Protein 4FGM (pdb70)

CATH classification: 2.60.40.3650 (+2 more: 1.10.390.10, 2.30.42.10)

Solvent-accessible surface area: 24143 Å² total

Structure (mmCIF, N/CA/C/O backbone):
data_4FGM
#
_entry.id   4FGM
#
_cell.length_a   119.657
_cell.length_b   119.657
_cell.length_c   220.134
_cell.angle_alpha   90.000
_cell.angle_beta   90.000
_cell.angle_gamma   120.000
#
_symmetry.space_group_name_H-M   'P 62 2 2'
#
loop_
_entity.id
_entity.type
_entity.pdbx_description
1 polymer 'Aminopeptidase N family protein'
2 non-polymer 'MALEIC ACID'
3 non-polymer 'ZINC ION'
4 water water
#
loop_
_atom_site.group_PDB
_atom_site.id
_atom_site.type_symbol
_atom_site.label_atom_id
_atom_site.label_alt_id
_atom_site.label_comp_id
_atom_site.label_asym_id
_atom_site.label_entity_id
_atom_site.label_seq_id
_atom_site.pdbx_PDB_ins_code
_atom_site.Cartn_x
_atom_site.Cartn_y
_atom_site.Cartn_z
_atom_site.occupancy
_atom_site.B_iso_or_equiv
_atom_site.auth_seq_id
_atom_site.auth_comp_id
_atom_site.auth_asym_id
_atom_site.auth_atom_id
_atom_site.pdbx_PDB_model_num
ATOM 9 N N . ILE A 1 2 ? 55.915 47.595 83.009 1.00 49.54 2 ILE A N 1
ATOM 10 C CA . ILE A 1 2 ? 57.028 46.740 83.418 1.00 46.44 2 ILE A CA 1
ATOM 11 C C . ILE A 1 2 ? 56.886 45.392 82.723 1.00 42.72 2 ILE A C 1
ATOM 12 O O . ILE A 1 2 ? 55.781 44.836 82.654 1.00 36.94 2 ILE A O 1
ATOM 17 N N . ALA A 1 3 ? 57.993 44.861 82.212 1.00 42.91 3 ALA A N 1
ATOM 18 C CA . ALA A 1 3 ? 57.947 43.586 81.494 1.00 38.68 3 ALA A CA 1
ATOM 19 C C . ALA A 1 3 ? 58.682 42.457 82.206 1.00 41.76 3 ALA A C 1
ATOM 20 O O . ALA A 1 3 ? 59.821 42.617 82.653 1.00 43.01 3 ALA A O 1
ATOM 22 N N . TYR A 1 4 ? 58.020 41.310 82.301 1.00 44.35 4 TYR A N 1
ATOM 23 C CA . TYR A 1 4 ? 58.595 40.143 82.957 1.00 39.46 4 TYR A CA 1
ATOM 24 C C . TYR A 1 4 ? 58.684 38.967 81.993 1.00 39.23 4 TYR A C 1
ATOM 25 O O . TYR A 1 4 ? 57.704 38.619 81.347 1.00 39.46 4 TYR A O 1
ATOM 34 N N . ASP A 1 5 ? 59.862 38.366 81.888 1.00 39.57 5 ASP A N 1
ATOM 35 C CA . ASP A 1 5 ? 60.040 37.194 81.036 1.00 46.58 5 ASP A CA 1
ATOM 36 C C . ASP A 1 5 ? 60.368 36.009 81.924 1.00 46.57 5 ASP A C 1
ATOM 37 O O . ASP A 1 5 ? 61.347 36.044 82.674 1.00 47.16 5 ASP A O 1
ATOM 42 N N . ILE A 1 6 ? 59.544 34.969 81.851 1.00 41.94 6 ILE A N 1
ATOM 43 C CA . ILE A 1 6 ? 59.768 33.779 82.663 1.00 39.81 6 ILE A CA 1
ATOM 44 C C . ILE A 1 6 ? 59.921 32.522 81.827 1.00 38.12 6 ILE A C 1
ATOM 45 O O . ILE A 1 6 ? 59.152 32.274 80.884 1.00 38.13 6 ILE A O 1
ATOM 50 N N . THR A 1 7 ? 60.919 31.725 82.183 1.00 36.74 7 THR A N 1
ATOM 51 C CA . THR A 1 7 ? 61.160 30.478 81.482 1.00 40.44 7 THR A CA 1
ATOM 52 C C . THR A 1 7 ? 61.504 29.380 82.477 1.00 40.33 7 THR A C 1
ATOM 53 O O . THR A 1 7 ? 62.360 29.567 83.339 1.00 38.84 7 THR A O 1
ATOM 57 N N . PRO A 1 8 ? 60.808 28.236 82.401 1.00 43.04 8 PRO A N 1
ATOM 58 C CA . PRO A 1 8 ? 61.097 27.123 83.314 1.00 41.80 8 PRO A CA 1
ATOM 59 C C . PRO A 1 8 ? 62.336 26.508 82.666 1.00 44.52 8 PRO A C 1
ATOM 60 O O . PRO A 1 8 ? 62.247 25.490 81.985 1.00 44.83 8 PRO A O 1
ATOM 64 N N . ILE A 1 9 ? 63.485 27.139 82.877 1.00 40.49 9 ILE A N 1
ATOM 65 C CA . ILE A 1 9 ? 64.727 26.720 82.242 1.00 41.84 9 ILE A CA 1
ATOM 66 C C . ILE A 1 9 ? 65.397 25.421 82.670 1.00 44.94 9 ILE A C 1
ATOM 67 O O . ILE A 1 9 ? 66.009 24.743 81.846 1.00 45.77 9 ILE A O 1
ATOM 72 N N . ASP A 1 10 ? 65.298 25.070 83.946 1.00 43.09 10 ASP A N 1
ATOM 73 C CA . ASP A 1 10 ? 65.951 23.866 84.436 1.00 39.46 10 ASP A CA 1
ATOM 74 C C . ASP A 1 10 ? 64.999 22.999 85.250 1.00 40.32 10 ASP A C 1
ATOM 75 O O . ASP A 1 10 ? 64.816 23.211 86.452 1.00 43.87 10 ASP A O 1
ATOM 80 N N . LEU A 1 11 ? 64.409 22.011 84.591 1.00 37.98 11 LEU A N 1
ATOM 81 C CA . LEU A 1 11 ? 63.465 21.109 85.235 1.00 39.18 11 LEU A CA 1
ATOM 82 C C . LEU A 1 11 ? 64.053 20.247 86.352 1.00 44.26 11 LEU A C 1
ATOM 83 O O . LEU A 1 11 ? 63.453 20.120 87.421 1.00 42.74 11 LEU A O 1
ATOM 88 N N . HIS A 1 12 ? 65.222 19.660 86.118 1.00 40.47 12 HIS A N 1
ATOM 89 C CA . HIS A 1 12 ? 65.842 18.819 87.137 1.00 43.67 12 HIS A CA 1
ATOM 90 C C . HIS A 1 12 ? 66.417 19.640 88.289 1.00 45.52 12 HIS A C 1
ATOM 91 O O . HIS A 1 12 ? 66.497 19.155 89.425 1.00 39.91 12 HIS A O 1
ATOM 98 N N . GLY A 1 13 ? 66.817 20.878 87.991 1.00 37.62 13 GLY A N 1
ATOM 99 C CA . GLY A 1 13 ? 67.355 21.750 89.017 1.00 32.57 13 GLY A CA 1
ATOM 100 C C . GLY A 1 13 ? 66.277 22.587 89.709 1.00 37.14 13 GLY A C 1
ATOM 101 O O . GLY A 1 13 ? 66.560 23.304 90.673 1.00 37.00 13 GLY A O 1
ATOM 102 N N . HIS A 1 14 ? 65.038 22.501 89.225 1.00 35.29 14 HIS A N 1
ATOM 103 C CA . HIS A 1 14 ? 63.927 23.255 89.807 1.00 37.21 14 HIS A CA 1
ATOM 104 C C . HIS A 1 14 ? 64.217 24.760 89.759 1.00 38.75 14 HIS A C 1
ATOM 105 O O . HIS A 1 14 ? 64.061 25.469 90.750 1.00 37.81 14 HIS A O 1
ATOM 112 N N . LEU A 1 15 ? 64.629 25.248 88.597 1.00 40.68 15 LEU A N 1
ATOM 113 C CA . LEU A 1 15 ? 64.956 26.654 88.454 1.00 40.61 15 LEU A CA 1
ATOM 114 C C . LEU A 1 15 ? 64.235 27.358 87.321 1.00 41.28 15 LEU A C 1
ATOM 115 O O . LEU A 1 15 ? 64.198 26.870 86.193 1.00 41.58 15 LEU A O 1
ATOM 120 N N . PHE A 1 16 ? 63.651 28.510 87.629 1.00 41.59 16 PHE A N 1
ATOM 121 C CA . PHE A 1 16 ? 62.990 29.312 86.614 1.00 38.49 16 PHE A CA 1
ATOM 122 C C . PHE A 1 16 ? 63.987 30.430 86.299 1.00 34.84 16 PHE A C 1
ATOM 123 O O . PHE A 1 16 ? 64.699 30.890 87.197 1.00 38.15 16 PHE A O 1
ATOM 131 N N . ASN A 1 17 ? 64.070 30.848 85.039 1.00 33.76 17 ASN A N 1
ATOM 132 C CA . ASN A 1 17 ? 64.930 31.976 84.693 1.00 32.81 17 ASN A CA 1
ATOM 133 C C . ASN A 1 17 ? 63.953 33.127 84.626 1.00 41.05 17 ASN A C 1
ATOM 134 O O . ASN A 1 17 ? 62.862 32.982 84.072 1.00 46.31 17 ASN A O 1
ATOM 139 N N . VAL A 1 18 ? 64.327 34.262 85.197 1.00 37.40 18 VAL A N 1
ATOM 140 C CA . VAL A 1 18 ? 63.447 35.419 85.179 1.00 37.53 18 VAL A CA 1
ATOM 141 C C . VAL A 1 18 ? 64.186 36.676 84.743 1.00 44.51 18 VAL A C 1
ATOM 142 O O . VAL A 1 18 ? 65.322 36.928 85.164 1.00 45.04 18 VAL A O 1
ATOM 146 N N . SER A 1 19 ? 63.530 37.444 83.880 1.00 45.69 19 SER A N 1
ATOM 147 C CA . SER A 1 19 ? 64.061 38.702 83.380 1.00 45.26 19 SER A CA 1
ATOM 148 C C . SER A 1 19 ? 63.022 39.770 83.642 1.00 46.46 19 SER A C 1
ATOM 149 O O . SER A 1 19 ? 61.812 39.539 83.537 1.00 44.63 19 SER A O 1
ATOM 152 N N . LEU A 1 20 ? 63.510 40.948 83.980 1.00 46.42 20 LEU A N 1
ATOM 153 C CA . LEU A 1 20 ? 62.659 42.075 84.287 1.00 45.94 20 LEU A CA 1
ATOM 154 C C . LEU A 1 20 ? 63.211 43.261 83.505 1.00 47.73 20 LEU A C 1
ATOM 155 O O . LEU A 1 20 ? 64.395 43.590 83.620 1.00 47.67 20 LEU A O 1
ATOM 160 N N . THR A 1 21 ? 62.365 43.888 82.697 1.00 42.46 21 THR A N 1
ATOM 161 C CA . THR A 1 21 ? 62.809 45.023 81.907 1.00 44.01 21 THR A CA 1
ATOM 162 C C . THR A 1 21 ? 62.109 46.328 82.280 1.00 48.33 21 THR A C 1
ATOM 163 O O . THR A 1 21 ? 60.897 46.485 82.109 1.00 51.90 21 THR A O 1
ATOM 167 N N . ILE A 1 22 ? 62.896 47.264 82.795 1.00 51.23 22 ILE A N 1
ATOM 168 C CA . ILE A 1 22 ? 62.379 48.558 83.209 1.00 48.68 22 ILE A CA 1
ATOM 169 C C . ILE A 1 22 ? 62.796 49.601 82.187 1.00 47.08 22 ILE A C 1
ATOM 170 O O . ILE A 1 22 ? 63.986 49.894 82.053 1.00 49.28 22 ILE A O 1
ATOM 175 N N . GLU A 1 23 ? 61.815 50.145 81.467 1.00 48.97 23 GLU A N 1
ATOM 176 C CA . GLU A 1 23 ? 62.055 51.148 80.426 1.00 52.47 23 GLU A CA 1
ATOM 177 C C . GLU A 1 23 ? 62.788 52.362 80.981 1.00 56.10 23 GLU A C 1
ATOM 178 O O . GLU A 1 23 ? 63.749 52.848 80.383 1.00 57.91 23 GLU A O 1
ATOM 184 N N . GLN A 1 24 ? 62.326 52.845 82.129 1.00 55.20 24 GLN A N 1
ATOM 185 C CA . GLN A 1 24 ? 62.945 53.988 82.781 1.00 59.88 24 GLN A CA 1
ATOM 186 C C . GLN A 1 24 ? 63.031 53.788 84.293 1.00 58.28 24 GLN A C 1
ATOM 187 O O . GLN A 1 24 ? 62.011 53.676 84.980 1.00 56.44 24 GLN A O 1
ATOM 193 N N . THR A 1 25 ? 64.257 53.746 84.802 1.00 52.45 25 THR A N 1
ATOM 194 C CA . THR A 1 25 ? 64.488 53.571 86.226 1.00 52.16 25 THR A CA 1
ATOM 195 C C . THR A 1 25 ? 64.680 54.944 86.856 1.00 58.01 25 THR A C 1
ATOM 196 O O . THR A 1 25 ? 64.986 55.907 86.156 1.00 51.93 25 THR A O 1
ATOM 200 N N . ASN A 1 26 ? 64.475 55.043 88.166 1.00 60.75 26 ASN A N 1
ATOM 201 C CA . ASN A 1 26 ? 64.665 56.313 88.860 1.00 64.80 26 ASN A CA 1
ATOM 202 C C . ASN A 1 26 ? 66.082 56.314 89.416 1.00 69.19 26 ASN A C 1
ATOM 203 O O . ASN A 1 26 ? 66.801 55.331 89.271 1.00 76.72 26 ASN A O 1
ATOM 208 N N . ASP A 1 27 ? 66.494 57.411 90.036 1.00 69.87 27 ASP A N 1
ATOM 209 C CA . ASP A 1 27 ? 67.843 57.489 90.587 1.00 78.04 27 ASP A CA 1
ATOM 210 C C . ASP A 1 27 ? 67.988 56.443 91.676 1.00 80.06 27 ASP A C 1
ATOM 211 O O . ASP A 1 27 ? 67.225 56.447 92.643 1.00 85.85 27 ASP A O 1
ATOM 216 N N . GLU A 1 28 ? 68.965 55.553 91.525 1.00 77.96 28 GLU A N 1
ATOM 217 C CA . GLU A 1 28 ? 69.185 54.497 92.510 1.00 77.42 28 GLU A CA 1
ATOM 218 C C . GLU A 1 28 ? 67.865 53.735 92.689 1.00 65.05 28 GLU A C 1
ATOM 219 O O . GLU A 1 28 ? 67.327 53.642 93.793 1.00 63.87 28 GLU A O 1
ATOM 225 N N . GLN A 1 29 ? 67.351 53.207 91.580 1.00 53.73 29 GLN A N 1
ATOM 226 C CA . GLN A 1 29 ? 66.094 52.459 91.553 1.00 45.76 29 GLN A CA 1
ATOM 227 C C . GLN A 1 29 ? 66.157 51.216 92.435 1.00 44.20 29 GLN A C 1
ATOM 228 O O . GLN A 1 29 ? 67.160 50.492 92.438 1.00 44.14 29 GLN A O 1
ATOM 234 N N . GLU A 1 30 ? 65.082 50.968 93.174 1.00 40.00 30 GLU A N 1
ATOM 235 C CA . GLU A 1 30 ? 65.018 49.804 94.048 1.00 45.99 30 GLU A CA 1
ATOM 236 C C . GLU A 1 30 ? 64.034 48.757 93.542 1.00 47.44 30 GLU A C 1
ATOM 237 O O . GLU A 1 30 ? 63.019 49.080 92.931 1.00 42.27 30 GLU A O 1
ATOM 243 N N . LEU A 1 31 ? 64.360 47.499 93.814 1.00 50.78 31 LEU A N 1
ATOM 244 C CA . LEU A 1 31 ? 63.535 46.361 93.430 1.00 45.36 31 LEU A CA 1
ATOM 245 C C . LEU A 1 31 ? 63.275 45.580 94.721 1.00 49.12 31 LEU A C 1
ATOM 246 O O . LEU A 1 31 ? 64.186 45.403 95.539 1.00 42.64 31 LEU A O 1
ATOM 251 N N . TRP A 1 32 ? 62.039 45.133 94.921 1.00 48.62 32 TRP A N 1
ATOM 252 C CA . TRP A 1 32 ? 61.723 44.372 96.122 1.00 38.55 32 TRP A CA 1
ATOM 253 C C . TRP A 1 32 ? 60.766 43.212 95.862 1.00 43.90 32 TRP A C 1
ATOM 254 O O . TRP A 1 32 ? 60.034 43.195 94.863 1.00 43.56 32 TRP A O 1
ATOM 265 N N . LEU A 1 33 ? 60.784 42.238 96.769 1.00 40.14 33 LEU A N 1
ATOM 266 C CA . LEU A 1 33 ? 59.919 41.076 96.645 1.00 39.66 33 LEU A CA 1
ATOM 267 C C . LEU A 1 33 ? 59.055 40.932 97.892 1.00 38.31 33 LEU A C 1
ATOM 268 O O . LEU A 1 33 ? 59.529 41.096 99.020 1.00 36.19 33 LEU A O 1
ATOM 273 N N . PRO A 1 34 ? 57.769 40.630 97.705 1.00 38.67 34 PRO A N 1
ATOM 274 C CA . PRO A 1 34 ? 56.865 40.470 98.845 1.00 40.38 34 PRO A CA 1
ATOM 275 C C . PRO A 1 34 ? 57.436 39.480 99.857 1.00 40.86 34 PRO A C 1
ATOM 276 O O . PRO A 1 34 ? 58.065 38.496 99.472 1.00 40.63 34 PRO A O 1
ATOM 280 N N . ASN A 1 35 ? 57.225 39.740 101.146 1.00 40.45 35 ASN A N 1
ATOM 281 C CA . ASN A 1 35 ? 57.716 38.831 102.167 1.00 40.46 35 ASN A CA 1
ATOM 282 C C . ASN A 1 35 ? 56.632 37.844 102.589 1.00 45.87 35 ASN A C 1
ATOM 283 O O . ASN A 1 35 ? 56.882 36.940 103.385 1.00 49.74 35 ASN A O 1
ATOM 288 N N . TRP A 1 36 ? 55.430 38.030 102.044 1.00 41.12 36 TRP A N 1
ATOM 289 C CA . TRP A 1 36 ? 54.309 37.134 102.295 1.00 38.70 36 TRP A CA 1
ATOM 290 C C . TRP A 1 36 ? 53.301 37.277 101.165 1.00 39.40 36 TRP A C 1
ATOM 291 O O . TRP A 1 36 ? 53.281 38.291 100.477 1.00 42.46 36 TRP A O 1
ATOM 302 N N . ILE A 1 37 ? 52.469 36.260 100.961 1.00 43.74 37 ILE A N 1
ATOM 303 C CA . ILE A 1 37 ? 51.482 36.303 99.890 1.00 40.29 37 ILE A CA 1
ATOM 304 C C . ILE A 1 37 ? 50.065 36.454 100.422 1.00 44.39 37 ILE A C 1
ATOM 305 O O . ILE A 1 37 ? 49.670 35.762 101.361 1.00 43.64 37 ILE A O 1
ATOM 310 N N . PRO A 1 38 ? 49.282 37.372 99.825 1.00 42.16 38 PRO A N 1
ATOM 311 C CA . PRO A 1 38 ? 47.897 37.606 100.252 1.00 38.39 38 PRO A CA 1
ATOM 312 C C . PRO A 1 38 ? 47.130 36.303 100.427 1.00 41.07 38 PRO A C 1
ATOM 313 O O . PRO A 1 38 ? 47.239 35.399 99.609 1.00 47.49 38 PRO A O 1
ATOM 317 N N . GLY A 1 39 ? 46.366 36.210 101.510 1.00 46.53 39 GLY A N 1
ATOM 318 C CA . GLY A 1 39 ? 45.582 35.017 101.759 1.00 39.56 39 GLY A CA 1
ATOM 319 C C . GLY A 1 39 ? 46.254 34.010 102.670 1.00 40.16 39 GLY A C 1
ATOM 320 O O . GLY A 1 39 ? 45.603 33.108 103.152 1.00 37.69 39 GLY A O 1
ATOM 321 N N . SER A 1 40 ? 47.552 34.161 102.904 1.00 44.33 40 SER A N 1
ATOM 322 C CA . SER A 1 40 ? 48.293 33.250 103.769 1.00 42.38 40 SER A CA 1
ATOM 323 C C . SER A 1 40 ? 49.110 34.147 104.689 1.00 47.66 40 SER A C 1
ATOM 324 O O . SER A 1 40 ? 50.206 34.603 104.341 1.00 46.41 40 SER A O 1
ATOM 327 N N . TYR A 1 41 ? 48.569 34.380 105.877 1.00 44.61 41 TYR A N 1
ATOM 328 C CA . TYR A 1 41 ? 49.184 35.285 106.832 1.00 43.88 41 TYR A CA 1
ATOM 329 C C . TYR A 1 41 ? 50.354 34.763 107.635 1.00 47.99 41 TYR A C 1
ATOM 330 O O . TYR A 1 41 ? 50.261 34.570 108.846 1.00 49.08 41 TYR A O 1
ATOM 339 N N . LEU A 1 42 ? 51.465 34.557 106.933 1.00 50.31 42 LEU A N 1
ATOM 340 C CA . LEU A 1 42 ? 52.710 34.088 107.527 1.00 46.44 42 LEU A CA 1
ATOM 341 C C . LEU A 1 42 ? 53.888 34.645 106.720 1.00 42.80 42 LEU A C 1
ATOM 342 O O . LEU A 1 42 ? 53.956 34.480 105.495 1.00 43.28 42 LEU A O 1
ATOM 347 N N . ILE A 1 43 ? 54.806 35.319 107.404 1.00 32.21 43 ILE A N 1
ATOM 348 C CA . ILE A 1 43 ? 55.972 35.874 106.741 1.00 34.18 43 ILE A CA 1
ATOM 349 C C . ILE A 1 43 ? 56.756 34.676 106.219 1.00 40.95 43 ILE A C 1
ATOM 350 O O . ILE A 1 43 ? 57.144 33.803 107.001 1.00 46.79 43 ILE A O 1
ATOM 355 N N . ARG A 1 44 ? 56.992 34.633 104.907 1.00 39.33 44 ARG A N 1
ATOM 356 C CA . ARG A 1 44 ? 57.702 33.511 104.305 1.00 38.24 44 ARG A CA 1
ATOM 357 C C . ARG A 1 44 ? 59.050 33.784 103.627 1.00 40.91 44 ARG A C 1
ATOM 358 O O . ARG A 1 44 ? 59.704 32.849 103.158 1.00 42.54 44 ARG A O 1
ATOM 366 N N . ASP A 1 45 ? 59.455 35.050 103.567 1.00 42.33 45 ASP A N 1
ATOM 367 C CA . ASP A 1 45 ? 60.725 35.441 102.956 1.00 39.37 45 ASP A CA 1
ATOM 368 C C . ASP A 1 45 ? 61.053 34.760 101.612 1.00 40.67 45 ASP A C 1
ATOM 369 O O . ASP A 1 45 ? 62.125 34.160 101.448 1.00 37.21 45 ASP A O 1
ATOM 374 N N . PHE A 1 46 ? 60.142 34.875 100.647 1.00 37.53 46 PHE A N 1
ATOM 375 C CA . PHE A 1 46 ? 60.335 34.274 99.330 1.00 39.93 46 PHE A CA 1
ATOM 376 C C . PHE A 1 46 ? 61.682 34.639 98.694 1.00 42.60 46 PHE A C 1
ATOM 377 O O . PHE A 1 46 ? 62.274 33.841 97.966 1.00 36.68 46 PHE A O 1
ATOM 385 N N . SER A 1 47 ? 62.171 35.838 98.979 1.00 38.36 47 SER A N 1
ATOM 386 C CA . SER A 1 47 ? 63.435 36.308 98.421 1.00 39.85 47 SER A CA 1
ATOM 387 C C . SER A 1 47 ? 64.631 35.361 98.537 1.00 36.70 47 SER A C 1
ATOM 388 O O . SER A 1 47 ? 65.594 35.487 97.783 1.00 34.58 47 SER A O 1
ATOM 391 N N . LYS A 1 48 ? 64.584 34.428 99.484 1.00 32.99 48 LYS A N 1
ATOM 392 C CA . LYS A 1 48 ? 65.690 33.486 99.675 1.00 42.56 48 LYS A CA 1
ATOM 393 C C . LYS A 1 48 ? 65.896 32.530 98.499 1.00 41.30 48 LYS A C 1
ATOM 394 O O . LYS A 1 48 ? 66.952 31.909 98.388 1.00 41.65 48 LYS A O 1
ATOM 400 N N . HIS A 1 49 ? 64.888 32.401 97.636 1.00 36.50 49 HIS A N 1
ATOM 401 C CA . HIS A 1 49 ? 64.982 31.506 96.481 1.00 40.97 49 HIS A CA 1
ATOM 402 C C . HIS A 1 49 ? 65.531 32.192 95.224 1.00 40.23 49 HIS A C 1
ATOM 403 O O . HIS A 1 49 ? 65.765 31.543 94.201 1.00 45.55 49 HIS A O 1
ATOM 410 N N . ILE A 1 50 ? 65.718 33.506 95.302 1.00 40.62 50 ILE A N 1
ATOM 411 C CA . ILE A 1 50 ? 66.255 34.278 94.193 1.00 38.49 50 ILE A CA 1
ATOM 412 C C . ILE A 1 50 ? 67.749 34.011 94.138 1.00 40.76 50 ILE A C 1
ATOM 413 O O . ILE A 1 50 ? 68.448 34.134 95.142 1.00 39.46 50 ILE A O 1
ATOM 418 N N . ILE A 1 51 ? 68.236 33.648 92.958 1.00 39.35 51 ILE A N 1
ATOM 419 C CA . ILE A 1 51 ? 69.639 33.283 92.793 1.00 38.34 51 ILE A CA 1
ATOM 420 C C . ILE A 1 51 ? 70.337 33.939 91.601 1.00 42.20 51 ILE A C 1
ATOM 421 O O . ILE A 1 51 ? 69.752 34.089 90.520 1.00 41.10 51 ILE A O 1
ATOM 426 N N . GLY A 1 52 ? 71.602 34.301 91.818 1.00 43.69 52 GLY A N 1
ATOM 427 C CA . GLY A 1 52 ? 72.431 34.909 90.792 1.00 40.74 52 GLY A CA 1
ATOM 428 C C . GLY A 1 52 ? 71.840 36.105 90.077 1.00 46.89 52 GLY A C 1
ATOM 429 O O . GLY A 1 52 ? 71.848 36.162 88.848 1.00 46.22 52 GLY A O 1
ATOM 430 N N . LEU A 1 53 ? 71.332 37.067 90.834 1.00 43.75 53 LEU A N 1
ATOM 431 C CA . LEU A 1 53 ? 70.743 38.251 90.221 1.00 46.65 53 LEU A CA 1
ATOM 432 C C . LEU A 1 53 ? 71.828 39.213 89.739 1.00 45.33 53 LEU A C 1
ATOM 433 O O . LEU A 1 53 ? 72.821 39.434 90.428 1.00 38.51 53 LEU A O 1
ATOM 438 N N . HIS A 1 54 ? 71.655 39.744 88.534 1.00 48.06 54 HIS A N 1
ATOM 439 C CA . HIS A 1 54 ? 72.587 40.723 87.988 1.00 47.14 54 HIS A CA 1
ATOM 440 C C . HIS A 1 54 ? 71.804 41.647 87.060 1.00 43.99 54 HIS A C 1
ATOM 441 O O . HIS A 1 54 ? 70.655 41.361 86.718 1.00 43.24 54 HIS A O 1
ATOM 448 N N . ALA A 1 55 ? 72.400 42.764 86.667 1.00 41.57 55 ALA A N 1
ATOM 449 C CA . ALA A 1 55 ? 71.686 43.711 85.819 1.00 42.04 55 ALA A CA 1
ATOM 450 C C . ALA A 1 55 ? 72.512 44.173 84.645 1.00 46.19 55 ALA A C 1
ATOM 451 O O . ALA A 1 55 ? 73.735 44.041 84.640 1.00 47.71 55 ALA A O 1
ATOM 453 N N . GLU A 1 56 ? 71.836 44.728 83.648 1.00 45.27 56 GLU A N 1
ATOM 454 C CA . GLU A 1 56 ? 72.529 45.213 82.466 1.00 51.42 56 GLU A CA 1
ATOM 455 C C . GLU A 1 56 ? 71.762 46.364 81.846 1.00 48.39 56 GLU A C 1
ATOM 456 O O . GLU A 1 56 ? 70.534 46.431 81.939 1.00 49.92 56 GLU A O 1
ATOM 462 N N . SER A 1 57 ? 72.496 47.276 81.224 1.00 45.28 57 SER A N 1
ATOM 463 C CA . SER A 1 57 ? 71.884 48.420 80.577 1.00 47.34 57 SER A CA 1
ATOM 464 C C . SER A 1 57 ? 72.784 48.907 79.461 1.00 48.33 57 SER A C 1
ATOM 465 O O . SER A 1 57 ? 73.998 49.016 79.628 1.00 50.32 57 SER A O 1
ATOM 468 N N . ASN A 1 58 ? 72.174 49.175 78.313 1.00 44.57 58 ASN A N 1
ATOM 469 C CA . ASN A 1 58 ? 72.894 49.665 77.152 1.00 48.47 58 ASN A CA 1
ATOM 470 C C . ASN A 1 58 ? 74.094 48.788 76.815 1.00 52.03 58 ASN A C 1
ATOM 471 O O . ASN A 1 58 ? 75.186 49.291 76.555 1.00 52.21 58 ASN A O 1
ATOM 476 N N . GLY A 1 59 ? 73.878 47.473 76.838 1.00 46.51 59 GLY A N 1
ATOM 477 C CA . GLY A 1 59 ? 74.926 46.529 76.499 1.00 44.24 59 GLY A CA 1
ATOM 478 C C . GLY A 1 59 ? 76.054 46.362 77.489 1.00 51.65 59 GLY A C 1
ATOM 479 O O . GLY A 1 59 ? 77.020 45.657 77.206 1.00 59.65 59 GLY A O 1
ATOM 480 N N . LEU A 1 60 ? 75.940 46.992 78.652 1.00 46.95 60 LEU A N 1
ATOM 481 C CA . LEU A 1 60 ? 76.987 46.893 79.669 1.00 51.72 60 LEU A CA 1
ATOM 482 C C . LEU A 1 60 ? 76.407 46.385 80.975 1.00 51.87 60 LEU A C 1
ATOM 483 O O . LEU A 1 60 ? 75.261 46.692 81.311 1.00 49.15 60 LEU A O 1
ATOM 488 N N . SER A 1 61 ? 77.187 45.604 81.712 1.00 49.28 61 SER A N 1
ATOM 489 C CA . SER A 1 61 ? 76.695 45.100 82.986 1.00 54.20 61 SER A CA 1
ATOM 490 C C . SER A 1 61 ? 76.442 46.321 83.853 1.00 50.09 61 SER A C 1
ATOM 491 O O . SER A 1 61 ? 77.185 47.301 83.791 1.00 48.84 61 SER A O 1
ATOM 494 N N . LEU A 1 62 ? 75.372 46.277 84.634 1.00 47.20 62 LEU A N 1
ATOM 495 C CA . LEU A 1 62 ? 75.033 47.390 85.511 1.00 46.66 62 LEU A CA 1
ATOM 496 C C . LEU A 1 62 ? 75.153 46.926 86.953 1.00 50.04 62 LEU A C 1
ATOM 497 O O . LEU A 1 62 ? 74.673 45.854 87.313 1.00 49.43 62 LEU A O 1
ATOM 502 N N . PRO A 1 63 ? 75.812 47.723 87.797 1.00 48.94 63 PRO A N 1
ATOM 503 C CA . PRO A 1 63 ? 75.971 47.348 89.204 1.00 50.38 63 PRO A CA 1
ATOM 504 C C . PRO A 1 63 ? 74.638 47.321 89.947 1.00 47.60 63 PRO A C 1
ATOM 505 O O . PRO A 1 63 ? 73.771 48.173 89.736 1.00 48.69 63 PRO A O 1
ATOM 509 N N . VAL A 1 64 ? 74.484 46.328 90.814 1.00 44.36 64 VAL A N 1
ATOM 510 C CA . VAL A 1 64 ? 73.279 46.184 91.621 1.00 43.42 64 VAL A CA 1
ATOM 511 C C . VAL A 1 64 ? 73.699 45.548 92.936 1.00 49.44 64 VAL A C 1
ATOM 512 O O . VAL A 1 64 ? 74.462 44.587 92.934 1.00 52.08 64 VAL A O 1
ATOM 516 N N . LYS A 1 65 ? 73.235 46.092 94.057 1.00 53.63 65 LYS A N 1
ATOM 517 C CA . LYS A 1 65 ? 73.585 45.524 95.356 1.00 55.34 65 LYS A CA 1
ATOM 518 C C . LYS A 1 65 ? 72.316 45.194 96.123 1.00 54.44 65 LYS A C 1
ATOM 519 O O . LYS A 1 65 ? 71.297 45.877 95.978 1.00 49.21 65 LYS A O 1
ATOM 525 N N . GLN A 1 66 ? 72.373 44.134 96.924 1.00 52.60 66 GLN A N 1
ATOM 526 C CA . GLN A 1 66 ? 71.223 43.744 97.724 1.00 48.22 66 GLN A CA 1
ATOM 527 C C . GLN A 1 66 ? 71.355 44.516 99.034 1.00 45.16 66 GLN A C 1
ATOM 528 O O . GLN A 1 66 ? 72.367 44.399 99.725 1.00 44.46 66 GLN A O 1
ATOM 534 N N . ILE A 1 67 ? 70.351 45.315 99.376 1.00 46.36 67 ILE A N 1
ATOM 535 C CA . ILE A 1 67 ? 70.445 46.103 100.597 1.00 47.85 67 ILE A CA 1
ATOM 536 C C . ILE A 1 67 ? 69.684 45.556 101.795 1.00 51.10 67 ILE A C 1
ATOM 537 O O . ILE A 1 67 ? 69.868 46.032 102.913 1.00 55.49 67 ILE A O 1
ATOM 542 N N . SER A 1 68 ? 68.831 44.563 101.565 1.00 47.50 68 SER A N 1
ATOM 543 C CA . SER A 1 68 ? 68.100 43.916 102.657 1.00 47.79 68 SER A CA 1
ATOM 544 C C . SER A 1 68 ? 67.743 42.495 102.217 1.00 43.67 68 SER A C 1
ATOM 545 O O . SER A 1 68 ? 68.135 42.063 101.134 1.00 41.22 68 SER A O 1
ATOM 548 N N . LYS A 1 69 ? 66.992 41.772 103.039 1.00 42.10 69 LYS A N 1
ATOM 549 C CA . LYS A 1 69 ? 66.634 40.403 102.692 1.00 40.80 69 LYS A CA 1
ATOM 550 C C . LYS A 1 69 ? 65.806 40.278 101.425 1.00 39.88 69 LYS A C 1
ATOM 551 O O . LYS A 1 69 ? 65.857 39.247 100.757 1.00 38.25 69 LYS A O 1
ATOM 557 N N . ASN A 1 70 ? 65.057 41.322 101.085 1.00 40.23 70 ASN A N 1
ATOM 558 C CA . ASN A 1 70 ? 64.199 41.272 99.907 1.00 40.57 70 ASN A CA 1
ATOM 559 C C . ASN A 1 70 ? 64.261 42.534 99.040 1.00 44.08 70 ASN A C 1
ATOM 560 O O . ASN A 1 70 ? 63.335 42.806 98.277 1.00 45.64 70 ASN A O 1
ATOM 565 N N . ARG A 1 71 ? 65.336 43.305 99.144 1.00 41.81 71 ARG A N 1
ATOM 566 C CA . ARG A 1 71 ? 65.420 44.537 98.374 1.00 40.88 71 ARG A CA 1
ATOM 567 C C . ARG A 1 71 ? 66.776 44.769 97.722 1.00 45.34 71 ARG A C 1
ATOM 568 O O . ARG A 1 71 ? 67.825 44.588 98.350 1.00 45.70 71 ARG A O 1
ATOM 576 N N . TRP A 1 72 ? 66.738 45.162 96.450 1.00 43.26 72 TRP A N 1
ATOM 577 C CA . TRP A 1 72 ? 67.949 45.443 95.690 1.00 44.18 72 TRP A CA 1
ATOM 578 C C . TRP A 1 72 ? 67.952 46.894 95.217 1.00 46.50 72 TRP A C 1
ATOM 579 O O . TRP A 1 72 ? 66.889 47.501 95.043 1.00 45.08 72 TRP A O 1
ATOM 590 N N . GLN A 1 73 ? 69.149 47.442 95.011 1.00 45.25 73 GLN A N 1
ATOM 591 C CA . GLN A 1 73 ? 69.291 48.817 94.535 1.00 45.19 73 GLN A CA 1
ATOM 592 C C . GLN A 1 73 ? 70.184 48.835 93.294 1.00 50.17 73 GLN A C 1
ATOM 593 O O . GLN A 1 73 ? 71.315 48.335 93.322 1.00 43.61 73 GLN A O 1
ATOM 599 N N . LEU A 1 74 ? 69.660 49.405 92.210 1.00 46.99 74 LEU A N 1
ATOM 600 C CA . LEU A 1 74 ? 70.368 49.484 90.931 1.00 49.03 74 LEU A CA 1
ATOM 601 C C . LEU A 1 74 ? 71.196 50.750 90.786 1.00 55.17 74 LEU A C 1
ATOM 602 O O . LEU A 1 74 ? 70.840 51.801 91.323 1.00 57.54 74 LEU A O 1
ATOM 607 N N . ALA A 1 75 ? 72.298 50.652 90.050 1.00 49.74 75 ALA A N 1
ATOM 608 C CA . ALA A 1 75 ? 73.125 51.823 89.805 1.00 48.75 75 ALA A CA 1
ATOM 609 C C . ALA A 1 75 ? 72.315 52.675 88.821 1.00 55.02 75 ALA A C 1
ATOM 610 O O . ALA A 1 75 ? 71.432 52.160 88.125 1.00 50.21 75 ALA A O 1
ATOM 612 N N . ARG A 1 76 ? 72.599 53.974 88.780 1.00 57.21 76 ARG A N 1
ATOM 613 C CA . ARG A 1 76 ? 71.900 54.895 87.884 1.00 52.99 76 ARG A CA 1
ATOM 614 C C . ARG A 1 76 ? 72.109 54.554 86.415 1.00 51.57 76 ARG A C 1
ATOM 615 O O . ARG A 1 76 ? 73.165 54.048 86.026 1.00 53.42 76 ARG A O 1
ATOM 623 N N . SER A 1 77 ? 71.108 54.847 85.593 1.00 51.05 77 SER A N 1
ATOM 624 C CA . SER A 1 77 ? 71.223 54.593 84.168 1.00 46.63 77 SER A CA 1
ATOM 625 C C . SER A 1 77 ? 70.269 55.474 83.382 1.00 55.41 77 SER A C 1
ATOM 626 O O . SER A 1 77 ? 69.138 55.695 83.801 1.00 54.66 77 SER A O 1
ATOM 629 N N . LYS A 1 78 ? 70.741 55.984 82.247 1.00 56.80 78 LYS A N 1
ATOM 630 C CA . LYS A 1 78 ? 69.934 56.841 81.382 1.00 63.18 78 LYS A CA 1
ATOM 631 C C . LYS A 1 78 ? 69.111 55.982 80.437 1.00 65.37 78 LYS A C 1
ATOM 632 O O . LYS A 1 78 ? 68.177 56.462 79.799 1.00 73.72 78 LYS A O 1
ATOM 638 N N . HIS A 1 79 ? 69.468 54.706 80.356 1.00 59.45 79 HIS A N 1
ATOM 639 C CA . HIS A 1 79 ? 68.787 53.771 79.470 1.00 57.24 79 HIS A CA 1
ATOM 640 C C . HIS A 1 79 ? 67.943 52.729 80.191 1.00 58.64 79 HIS A C 1
ATOM 641 O O . HIS A 1 79 ? 68.031 52.566 81.415 1.00 59.13 79 HIS A O 1
ATOM 648 N N . PRO A 1 80 ? 67.104 52.008 79.429 1.00 52.28 80 PRO A N 1
ATOM 649 C CA . PRO A 1 80 ? 66.249 50.964 79.998 1.00 44.89 80 PRO A CA 1
ATOM 650 C C . PRO A 1 80 ? 67.174 49.955 80.682 1.00 52.50 80 PRO A C 1
ATOM 651 O O . PRO A 1 80 ? 68.315 49.768 80.255 1.00 52.87 80 PRO A O 1
ATOM 655 N N . VAL A 1 81 ? 66.697 49.313 81.741 1.00 48.77 81 VAL A N 1
ATOM 656 C CA . VAL A 1 81 ? 67.512 48.328 82.441 1.00 44.68 81 VAL A CA 1
ATOM 657 C C . VAL A 1 81 ? 66.820 46.970 82.462 1.00 43.92 81 VAL A C 1
ATOM 658 O O . VAL A 1 81 ? 65.590 46.876 82.578 1.00 46.83 81 VAL A O 1
ATOM 662 N N . THR A 1 82 ? 67.623 45.922 82.325 1.00 40.54 82 THR A N 1
ATOM 663 C CA . THR A 1 82 ? 67.132 44.553 82.343 1.00 44.09 82 THR A CA 1
ATOM 664 C C . THR A 1 82 ? 67.794 43.834 83.517 1.00 39.80 82 THR A C 1
ATOM 665 O O . THR A 1 82 ? 69.016 43.821 83.641 1.00 48.76 82 THR A O 1
ATOM 669 N N . VAL A 1 83 ? 66.975 43.253 84.385 1.00 39.59 83 VAL A N 1
ATOM 670 C CA . VAL A 1 83 ? 67.470 42.535 85.554 1.00 43.64 83 VAL A CA 1
ATOM 671 C C . VAL A 1 83 ? 67.246 41.046 85.325 1.00 47.29 83 VAL A C 1
ATOM 672 O O . VAL A 1 83 ? 66.151 40.632 84.963 1.00 46.93 83 VAL A O 1
ATOM 676 N N . HIS A 1 84 ? 68.289 40.249 85.522 1.00 47.58 84 HIS A N 1
ATOM 677 C CA . HIS A 1 84 ? 68.202 38.806 85.321 1.00 42.74 84 HIS A CA 1
ATOM 678 C C . HIS A 1 84 ? 68.442 38.055 86.624 1.00 42.18 84 HIS A C 1
ATOM 679 O O . HIS A 1 84 ? 69.301 38.433 87.414 1.00 48.58 84 HIS A O 1
ATOM 686 N N . TYR A 1 85 ? 67.681 36.989 86.844 1.00 37.84 85 TYR A N 1
ATOM 687 C CA . TYR A 1 85 ? 67.877 36.142 88.016 1.00 40.29 85 TYR A CA 1
ATOM 688 C C . TYR A 1 85 ? 67.173 34.814 87.827 1.00 39.09 85 TYR A C 1
ATOM 689 O O . TYR A 1 85 ? 66.366 34.648 86.909 1.00 37.56 85 TYR A O 1
ATOM 698 N N . GLN A 1 86 ? 67.518 33.858 88.683 1.00 39.22 86 GLN A N 1
ATOM 699 C CA . GLN A 1 86 ? 66.904 32.539 88.660 1.00 41.09 86 GLN A CA 1
ATOM 700 C C . GLN A 1 86 ? 66.113 32.401 89.948 1.00 43.63 86 GLN A C 1
ATOM 701 O O . GLN A 1 86 ? 66.380 33.100 90.932 1.00 35.63 86 GLN A O 1
ATOM 707 N N . VAL A 1 87 ? 65.143 31.500 89.944 1.00 36.19 87 VAL A N 1
ATOM 708 C CA . VAL A 1 87 ? 64.344 31.272 91.131 1.00 38.52 87 VAL A CA 1
ATOM 709 C C . VAL A 1 87 ? 64.269 29.771 91.414 1.00 44.18 87 VAL A C 1
ATOM 710 O O . VAL A 1 87 ? 63.932 28.981 90.520 1.00 34.94 87 VAL A O 1
ATOM 714 N N . TYR A 1 88 ? 64.600 29.387 92.649 1.00 40.30 88 TYR A N 1
ATOM 715 C CA . TYR A 1 88 ? 64.560 27.981 93.057 1.00 34.99 88 TYR A CA 1
ATOM 716 C C . TYR A 1 88 ? 63.129 27.654 93.465 1.00 37.69 88 TYR A C 1
ATOM 717 O O . TYR A 1 88 ? 62.599 28.256 94.393 1.00 42.13 88 TYR A O 1
ATOM 726 N N . ALA A 1 89 ? 62.513 26.696 92.783 1.00 38.87 89 ALA A N 1
ATOM 727 C CA . ALA A 1 89 ? 61.130 26.333 93.056 1.00 28.91 89 ALA A CA 1
ATOM 728 C C . ALA A 1 89 ? 60.945 24.867 93.428 1.00 40.27 89 ALA A C 1
ATOM 729 O O . ALA A 1 89 ? 60.678 24.031 92.563 1.00 36.23 89 ALA A O 1
ATOM 731 N N . TRP A 1 90 ? 61.063 24.567 94.717 1.00 43.76 90 TRP A N 1
ATOM 732 C CA . TRP A 1 90 ? 60.901 23.204 95.200 1.00 38.95 90 TRP A CA 1
ATOM 733 C C . TRP A 1 90 ? 60.026 23.136 96.454 1.00 41.29 90 TRP A C 1
ATOM 734 O O . TRP A 1 90 ? 60.382 22.492 97.442 1.00 46.97 90 TRP A O 1
ATOM 745 N N . ASP A 1 91 ? 58.882 23.811 96.407 1.00 36.25 91 ASP A N 1
ATOM 746 C CA . ASP A 1 91 ? 57.947 23.809 97.521 1.00 42.61 91 ASP A CA 1
ATOM 747 C C . ASP A 1 91 ? 56.568 23.430 97.031 1.00 39.63 91 ASP A C 1
ATOM 748 O O . ASP A 1 91 ? 55.872 24.251 96.447 1.00 40.58 91 ASP A O 1
ATOM 753 N N . LEU A 1 92 ? 56.172 22.190 97.283 1.00 42.36 92 LEU A N 1
ATOM 754 C CA . LEU A 1 92 ? 54.872 21.706 96.848 1.00 45.26 92 LEU A CA 1
ATOM 755 C C . LEU A 1 92 ? 53.733 22.259 97.708 1.00 46.24 92 LEU A C 1
ATOM 756 O O . LEU A 1 92 ? 53.327 21.638 98.690 1.00 49.32 92 LEU A O 1
ATOM 761 N N . SER A 1 93 ? 53.240 23.443 97.340 1.00 41.15 93 SER A N 1
ATOM 762 C CA . SER A 1 93 ? 52.131 24.089 98.041 1.00 37.93 93 SER A CA 1
ATOM 763 C C . SER A 1 93 ? 51.518 25.138 97.123 1.00 39.04 93 SER A C 1
ATOM 764 O O . SER A 1 93 ? 52.134 25.549 96.148 1.00 45.80 93 SER A O 1
ATOM 767 N N . VAL A 1 94 ? 50.305 25.579 97.441 1.00 33.68 94 VAL A N 1
ATOM 768 C CA . VAL A 1 94 ? 49.583 26.571 96.623 1.00 37.04 94 VAL A CA 1
ATOM 769 C C . VAL A 1 94 ? 50.100 27.951 96.887 1.00 41.86 94 VAL A C 1
ATOM 770 O O . VAL A 1 94 ? 49.620 28.951 96.368 1.00 42.98 94 VAL A O 1
ATOM 774 N N . ARG A 1 95 ? 51.117 27.980 97.718 1.00 42.34 95 ARG A N 1
ATOM 775 C CA . ARG A 1 95 ? 51.677 29.234 98.153 1.00 43.96 95 ARG A CA 1
ATO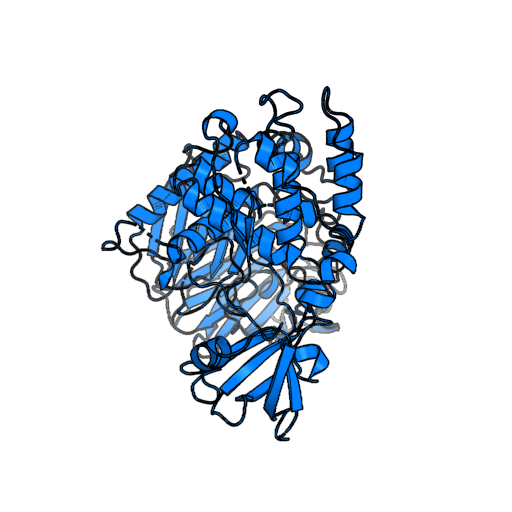M 776 C C . ARG A 1 95 ? 52.959 29.768 97.481 1.00 48.44 95 ARG A C 1
ATOM 777 O O . ARG A 1 95 ? 53.033 30.943 97.283 1.00 60.27 95 ARG A O 1
ATOM 785 N N . SER A 1 96 ? 53.898 28.952 96.995 1.00 51.21 96 SER A N 1
ATOM 786 C CA . SER A 1 96 ? 55.075 29.586 96.405 1.00 49.35 96 SER A CA 1
ATOM 787 C C . SER A 1 96 ? 55.468 29.307 94.957 1.00 51.63 96 SER A C 1
ATOM 788 O O . SER A 1 96 ? 55.345 30.175 94.107 1.00 74.15 96 SER A O 1
ATOM 791 N N . ALA A 1 97 ? 56.075 28.154 94.719 1.00 38.85 97 ALA A N 1
ATOM 792 C CA . ALA A 1 97 ? 56.513 27.758 93.381 1.00 36.23 97 ALA A CA 1
ATOM 793 C C . ALA A 1 97 ? 57.146 26.393 93.445 1.00 34.40 97 ALA A C 1
ATOM 794 O O . ALA A 1 97 ? 57.857 26.054 94.400 1.00 37.25 97 ALA A O 1
ATOM 796 N N . TYR A 1 98 ? 56.849 25.601 92.425 1.00 33.87 98 TYR A N 1
ATOM 797 C CA . TYR A 1 98 ? 57.327 24.227 92.327 1.00 33.04 98 TYR A CA 1
ATOM 798 C C . TYR A 1 98 ? 57.602 23.907 90.865 1.00 39.93 98 TYR A C 1
ATOM 799 O O . TYR A 1 98 ? 56.833 24.294 89.984 1.00 44.99 98 TYR A O 1
ATOM 808 N N . LEU A 1 99 ? 58.702 23.206 90.608 1.00 40.36 99 LEU A N 1
ATOM 809 C CA . LEU A 1 99 ? 59.065 22.836 89.249 1.00 37.41 99 LEU A CA 1
ATOM 810 C C . LEU A 1 99 ? 59.956 21.595 89.168 1.00 36.03 99 LEU A C 1
ATOM 811 O O . LEU A 1 99 ? 61.016 21.541 89.788 1.00 37.77 99 LEU A O 1
ATOM 816 N N . ASP A 1 100 ? 59.504 20.590 88.425 1.00 31.27 100 ASP A N 1
ATOM 817 C CA . ASP A 1 100 ? 60.294 19.379 88.192 1.00 36.61 100 ASP A CA 1
ATOM 818 C C . ASP A 1 100 ? 59.977 18.922 86.761 1.00 39.57 100 ASP A C 1
ATOM 819 O O . ASP A 1 100 ? 59.394 19.699 85.993 1.00 36.11 100 ASP A O 1
ATOM 824 N N . GLN A 1 101 ? 60.341 17.700 86.384 1.00 36.38 101 GLN A N 1
ATOM 825 C CA . GLN A 1 101 ? 60.090 17.265 85.012 1.00 39.91 101 GLN A CA 1
ATOM 826 C C . GLN A 1 101 ? 58.656 16.811 84.752 1.00 41.46 101 GLN A C 1
ATOM 827 O O . GLN A 1 101 ? 58.332 16.363 83.649 1.00 44.12 101 GLN A O 1
ATOM 833 N N . PHE A 1 102 ? 57.788 16.940 85.747 1.00 37.96 102 PHE A N 1
ATOM 834 C CA . PHE A 1 102 ? 56.405 16.512 85.559 1.00 38.81 102 PHE A CA 1
ATOM 835 C C . PHE A 1 102 ? 55.414 17.667 85.584 1.00 39.87 102 PHE A C 1
ATOM 836 O O . PHE A 1 102 ? 54.355 17.599 84.961 1.00 38.25 102 PHE A O 1
ATOM 844 N N . GLN A 1 103 ? 55.749 18.732 86.302 1.00 43.92 103 GLN A N 1
ATOM 845 C CA . GLN A 1 103 ? 54.841 19.870 86.376 1.00 39.71 103 GLN A CA 1
ATOM 846 C C . GLN A 1 103 ? 55.522 21.128 86.894 1.00 39.60 103 GLN A C 1
ATOM 847 O O . GLN A 1 103 ? 56.654 21.090 87.379 1.00 41.25 103 GLN A O 1
ATOM 853 N N . GLY A 1 104 ? 54.809 22.241 86.779 1.00 30.32 104 GLY A N 1
ATOM 854 C CA . GLY A 1 104 ? 55.306 23.511 87.252 1.00 27.11 104 GLY A CA 1
ATOM 855 C C . GLY A 1 104 ? 54.156 24.337 87.799 1.00 30.91 104 GLY A C 1
ATOM 856 O O . GLY A 1 104 ? 53.050 24.336 87.255 1.00 36.83 104 GLY A O 1
ATOM 857 N N . PHE A 1 105 ? 54.413 25.035 88.896 1.00 32.48 105 PHE A N 1
ATOM 858 C CA . PHE A 1 105 ? 53.410 25.892 89.510 1.00 35.29 105 PHE A CA 1
ATOM 859 C C . PHE A 1 105 ? 54.128 27.088 90.117 1.00 34.09 105 PHE A C 1
ATOM 860 O O . PHE A 1 105 ? 55.244 26.951 90.618 1.00 38.69 105 PHE A O 1
ATOM 868 N N . PHE A 1 106 ? 53.500 28.260 90.070 1.00 33.43 106 PHE A N 1
ATOM 869 C CA . PHE A 1 106 ? 54.120 29.437 90.667 1.00 32.10 106 PHE A CA 1
ATOM 870 C C . PHE A 1 106 ? 53.195 30.620 90.886 1.00 37.02 106 PHE A C 1
ATOM 871 O O . PHE A 1 106 ? 52.215 30.817 90.166 1.00 46.59 106 PHE A O 1
ATOM 879 N N . ASN A 1 107 ? 53.530 31.393 91.911 1.00 36.28 107 ASN A N 1
ATOM 880 C CA . ASN A 1 107 ? 52.822 32.608 92.267 1.00 31.35 107 ASN A CA 1
ATOM 881 C C . ASN A 1 107 ? 53.853 33.686 91.977 1.00 39.53 107 ASN A C 1
ATOM 882 O O . ASN A 1 107 ? 55.039 33.521 92.286 1.00 36.47 107 ASN A O 1
ATOM 887 N N . ASN A 1 108 ? 53.419 34.793 91.395 1.00 38.81 108 ASN A N 1
ATOM 888 C CA . ASN A 1 108 ? 54.361 35.843 91.068 1.00 37.70 108 ASN A CA 1
ATOM 889 C C . ASN A 1 108 ? 54.960 36.564 92.264 1.00 37.79 108 ASN A C 1
ATOM 890 O O . ASN A 1 108 ? 55.901 37.348 92.113 1.00 45.41 108 ASN A O 1
ATOM 895 N N . THR A 1 109 ? 54.434 36.289 93.455 1.00 34.77 109 THR A N 1
ATOM 896 C CA . THR A 1 109 ? 55.002 36.870 94.672 1.00 37.87 109 THR A CA 1
ATOM 897 C C . THR A 1 109 ? 56.379 36.232 94.852 1.00 36.48 109 THR A C 1
ATOM 898 O O . THR A 1 109 ? 57.249 36.793 95.507 1.00 42.83 109 THR A O 1
ATOM 902 N N . SER A 1 110 ? 56.568 35.050 94.267 1.00 35.29 110 SER A N 1
ATOM 903 C CA . SER A 1 110 ? 57.840 34.337 94.368 1.00 45.41 110 SER A CA 1
ATOM 904 C C . SER A 1 110 ? 58.774 34.568 93.182 1.00 41.72 110 SER A C 1
ATOM 905 O O . SER A 1 110 ? 59.987 34.479 93.324 1.00 43.17 110 SER A O 1
ATOM 908 N N . LEU A 1 111 ? 58.212 34.861 92.016 1.00 39.26 111 LEU A N 1
ATOM 909 C CA . LEU A 1 111 ? 59.033 35.045 90.823 1.00 41.38 111 LEU A CA 1
ATOM 910 C C . LEU A 1 111 ? 59.303 36.464 90.324 1.00 40.79 111 LEU A C 1
ATOM 911 O O . LEU A 1 111 ? 60.371 36.734 89.781 1.00 43.22 111 LEU A O 1
ATOM 916 N N . CYS A 1 112 ? 58.355 37.371 90.529 1.00 44.10 112 CYS A N 1
ATOM 917 C CA . CYS A 1 112 ? 58.483 38.730 90.015 1.00 38.03 112 CYS A CA 1
ATOM 918 C C . CYS A 1 112 ? 58.795 39.871 90.965 1.00 40.01 112 CYS A C 1
ATOM 919 O O . CYS A 1 112 ? 57.926 40.309 91.723 1.00 38.17 112 CYS A O 1
ATOM 922 N N . LEU A 1 113 ? 60.022 40.378 90.900 1.00 35.53 113 LEU A N 1
ATOM 923 C CA . LEU A 1 113 ? 60.404 41.510 91.740 1.00 39.07 113 LEU A CA 1
ATOM 924 C C . LEU A 1 113 ? 59.569 42.733 91.361 1.00 44.38 113 LEU A C 1
ATOM 925 O O . LEU A 1 113 ? 59.298 42.975 90.186 1.00 35.96 113 LEU A O 1
ATOM 930 N N . ALA A 1 114 ? 59.148 43.495 92.361 1.00 43.53 114 ALA A N 1
ATOM 931 C CA . ALA A 1 114 ? 58.363 44.701 92.116 1.00 41.20 114 ALA A CA 1
ATOM 932 C C . ALA A 1 114 ? 59.324 45.873 91.913 1.00 42.79 114 ALA A C 1
ATOM 933 O O . ALA A 1 114 ? 60.372 45.943 92.561 1.00 44.13 114 ALA A O 1
ATOM 935 N N . VAL A 1 115 ? 58.978 46.778 91.000 1.00 40.74 115 VAL A N 1
ATOM 936 C CA . VAL A 1 115 ? 59.804 47.960 90.739 1.00 42.07 115 VAL A CA 1
ATOM 937 C C . VAL A 1 115 ? 59.300 49.095 91.624 1.00 40.22 115 VAL A C 1
ATOM 938 O O . VAL A 1 115 ? 58.198 49.612 91.418 1.00 46.25 115 VAL A O 1
ATOM 942 N N . GLU A 1 116 ? 60.102 49.469 92.617 1.00 43.38 116 GLU A N 1
ATOM 943 C CA . GLU A 1 116 ? 59.739 50.534 93.557 1.00 45.93 116 GLU A CA 1
ATOM 944 C C . GLU A 1 116 ? 59.254 51.814 92.885 1.00 49.48 116 GLU A C 1
ATOM 945 O O . GLU A 1 116 ? 59.924 52.363 92.008 1.00 41.07 116 GLU A O 1
ATOM 951 N N . GLY A 1 117 ? 58.079 52.276 93.302 1.00 52.41 117 GLY A N 1
ATOM 952 C CA . GLY A 1 117 ? 57.520 53.494 92.748 1.00 49.93 117 GLY A CA 1
ATOM 953 C C . GLY A 1 117 ? 56.786 53.338 91.430 1.00 53.38 117 GLY A C 1
ATOM 954 O O . GLY A 1 117 ? 56.020 54.215 91.043 1.00 56.71 117 GLY A O 1
ATOM 955 N N . GLN A 1 118 ? 57.017 52.234 90.730 1.00 53.93 118 GLN A N 1
ATOM 956 C CA . GLN A 1 118 ? 56.350 52.004 89.451 1.00 52.93 118 GLN A CA 1
ATOM 957 C C . GLN A 1 118 ? 55.455 50.780 89.570 1.00 53.44 118 GLN A C 1
ATOM 958 O O . GLN A 1 118 ? 55.128 50.118 88.590 1.00 53.31 118 GLN A O 1
ATOM 964 N N . THR A 1 119 ? 55.049 50.514 90.800 1.00 48.23 119 THR A N 1
ATOM 965 C CA . THR A 1 119 ? 54.216 49.376 91.138 1.00 45.09 119 THR A CA 1
ATOM 966 C C . THR A 1 119 ? 52.739 49.482 90.719 1.00 48.07 119 THR A C 1
ATOM 967 O O . THR A 1 119 ? 52.040 48.466 90.652 1.00 45.08 119 THR A O 1
ATOM 971 N N . ASP A 1 120 ? 52.265 50.694 90.429 1.00 52.82 120 ASP A N 1
ATOM 972 C CA . ASP A 1 120 ? 50.872 50.874 90.007 1.00 54.33 120 ASP A CA 1
ATOM 973 C C . ASP A 1 120 ? 50.716 50.785 88.491 1.00 50.69 120 ASP A C 1
ATOM 974 O O . ASP A 1 120 ? 49.601 50.832 87.966 1.00 48.86 120 ASP A O 1
ATOM 979 N N . LEU A 1 121 ? 51.836 50.651 87.791 1.00 45.64 121 LEU A N 1
ATOM 980 C CA . LEU A 1 121 ? 51.812 50.547 86.340 1.00 49.77 121 LEU A CA 1
ATOM 981 C C . LEU A 1 121 ? 51.536 49.109 85.900 1.00 52.13 121 LEU A C 1
ATOM 982 O O . LEU A 1 121 ? 51.767 48.156 86.654 1.00 50.87 121 LEU A O 1
ATOM 987 N N . PRO A 1 122 ? 51.032 48.939 84.667 1.00 51.43 122 PRO A N 1
ATOM 988 C CA . PRO A 1 122 ? 50.721 47.622 84.113 1.00 44.12 122 PRO A CA 1
ATOM 989 C C . PRO A 1 122 ? 51.939 46.707 84.076 1.00 48.95 122 PRO A C 1
ATOM 990 O O . PRO A 1 122 ? 53.076 47.165 83.914 1.00 50.82 122 PRO A O 1
ATOM 994 N N . CYS A 1 123 ? 51.687 45.410 84.230 1.00 46.97 123 CYS A N 1
ATOM 995 C CA . CYS A 1 123 ? 52.743 44.412 84.200 1.00 35.32 123 CYS A CA 1
ATOM 996 C C . CYS A 1 123 ? 52.470 43.392 83.112 1.00 42.47 123 CYS A C 1
ATOM 997 O O . CYS A 1 123 ? 51.397 42.798 83.058 1.00 43.67 123 CYS A O 1
ATOM 1000 N N . GLU A 1 124 ? 53.439 43.209 82.228 1.00 42.80 124 GLU A N 1
ATOM 1001 C CA . GLU A 1 124 ? 53.296 42.236 81.163 1.00 44.27 124 GLU A CA 1
ATOM 1002 C C . GLU A 1 124 ? 54.139 41.036 81.542 1.00 41.86 124 GLU A C 1
ATOM 1003 O O . GLU A 1 124 ? 55.221 41.181 82.114 1.00 42.09 124 GLU A O 1
ATOM 1009 N N . LEU A 1 125 ? 53.635 39.849 81.244 1.00 40.58 125 LEU A N 1
ATOM 1010 C CA . LEU A 1 125 ? 54.355 38.632 81.575 1.00 36.03 125 LEU A CA 1
ATOM 1011 C C . LEU A 1 125 ? 54.424 37.735 80.350 1.00 38.49 125 LEU A C 1
ATOM 1012 O O . LEU A 1 125 ? 53.404 37.364 79.780 1.00 38.74 125 LEU A O 1
ATOM 1017 N N . HIS A 1 126 ? 55.640 37.399 79.947 1.00 39.07 126 HIS A N 1
ATOM 1018 C CA . HIS A 1 126 ? 55.852 36.546 78.791 1.00 44.28 126 HIS A CA 1
ATOM 1019 C C . HIS A 1 126 ? 56.338 35.188 79.293 1.00 43.42 126 HIS A C 1
ATOM 1020 O O . HIS A 1 126 ? 57.473 35.070 79.753 1.00 48.29 126 HIS A O 1
ATOM 1027 N N . LEU A 1 127 ? 55.475 34.176 79.218 1.00 39.82 127 LEU A N 1
ATOM 1028 C CA . LEU A 1 127 ? 55.827 32.828 79.662 1.00 40.49 127 LEU A CA 1
ATOM 1029 C C . LEU A 1 127 ? 56.348 32.009 78.486 1.00 44.45 127 LEU A C 1
ATOM 1030 O O . LEU A 1 127 ? 55.590 31.668 77.575 1.00 40.77 127 LEU A O 1
ATOM 1035 N N . HIS A 1 128 ? 57.637 31.684 78.524 1.00 41.55 128 HIS A N 1
ATOM 1036 C CA . HIS A 1 128 ? 58.279 30.905 77.469 1.00 44.28 128 HIS A CA 1
ATOM 1037 C C . HIS A 1 128 ? 58.232 29.419 77.812 1.00 47.51 128 HIS A C 1
ATOM 1038 O O . HIS A 1 128 ? 58.374 29.032 78.979 1.00 46.32 128 HIS A O 1
ATOM 1045 N N . ALA A 1 129 ? 58.024 28.587 76.794 1.00 46.95 129 ALA A N 1
ATOM 1046 C CA . ALA A 1 129 ? 57.964 27.142 76.993 1.00 44.03 129 ALA A CA 1
ATOM 1047 C C . ALA A 1 129 ? 59.295 26.621 77.505 1.00 44.92 129 ALA A C 1
ATOM 1048 O O . ALA A 1 129 ? 60.357 27.136 77.160 1.00 39.26 129 ALA A O 1
ATOM 1050 N N . PRO A 1 130 ? 59.256 25.605 78.369 1.00 43.31 130 PRO A N 1
ATOM 1051 C CA . PRO A 1 130 ? 60.533 25.089 78.854 1.00 42.70 130 PRO A CA 1
ATOM 1052 C C . PRO A 1 130 ? 61.125 24.210 77.749 1.00 41.60 130 PRO A C 1
ATOM 1053 O O . PRO A 1 130 ? 60.461 23.307 77.239 1.00 43.46 130 PRO A O 1
ATOM 1057 N N . PRO A 1 131 ? 62.377 24.472 77.354 1.00 42.78 131 PRO A N 1
ATOM 1058 C CA . PRO A 1 131 ? 63.013 23.678 76.299 1.00 44.16 131 PRO A CA 1
ATOM 1059 C C . PRO A 1 131 ? 62.886 22.177 76.529 1.00 43.28 131 PRO A C 1
ATOM 1060 O O . PRO A 1 131 ? 62.766 21.398 75.581 1.00 44.24 131 PRO A O 1
ATOM 1064 N N . GLU A 1 132 ? 62.900 21.775 77.794 1.00 42.30 132 GLU A N 1
ATOM 1065 C CA . GLU A 1 132 ? 62.822 20.362 78.145 1.00 44.66 132 GLU A CA 1
ATOM 1066 C C . GLU A 1 132 ? 61.411 19.801 78.157 1.00 44.35 132 GLU A C 1
ATOM 1067 O O . GLU A 1 132 ? 61.237 18.591 78.314 1.00 45.57 132 GLU A O 1
ATOM 1073 N N . ALA A 1 133 ? 60.410 20.669 77.990 1.00 37.58 133 ALA A N 1
ATOM 1074 C CA . ALA A 1 133 ? 59.010 20.238 78.009 1.00 39.25 133 ALA A CA 1
ATOM 1075 C C . ALA A 1 133 ? 58.127 21.171 77.199 1.00 45.32 133 ALA A C 1
ATOM 1076 O O . ALA A 1 133 ? 57.166 21.743 77.719 1.00 44.77 133 ALA A O 1
ATOM 1078 N N . PRO A 1 134 ? 58.422 21.317 75.902 1.00 42.37 134 PRO A N 1
ATOM 1079 C CA . PRO A 1 134 ? 57.624 22.205 75.053 1.00 39.58 134 PRO A CA 1
ATOM 1080 C C . PRO A 1 134 ? 56.155 21.828 74.855 1.00 40.07 134 PRO A C 1
ATOM 1081 O O . PRO A 1 134 ? 55.336 22.699 74.579 1.00 42.72 134 PRO A O 1
ATOM 1085 N N . LEU A 1 135 ? 55.810 20.549 74.998 1.00 40.37 135 LEU A N 1
ATOM 1086 C CA . LEU A 1 135 ? 54.411 20.135 74.819 1.00 42.82 135 LEU A CA 1
ATOM 1087 C C . LEU A 1 135 ? 53.490 20.443 76.007 1.00 48.08 135 LEU A C 1
ATOM 1088 O O . LEU A 1 135 ? 52.275 20.253 75.919 1.00 48.73 135 LEU A O 1
ATOM 1093 N N . TRP A 1 136 ? 54.061 20.919 77.111 1.00 43.56 136 TRP A N 1
ATOM 1094 C CA . TRP A 1 136 ? 53.275 21.258 78.295 1.00 39.41 136 TRP A CA 1
ATOM 1095 C C . TRP A 1 136 ? 52.192 22.293 78.022 1.00 40.14 136 TRP A C 1
ATOM 1096 O O . TRP A 1 136 ? 52.327 23.129 77.128 1.00 40.22 136 TRP A O 1
ATOM 1107 N N . LYS A 1 137 ? 51.115 22.233 78.801 1.00 42.95 137 LYS A N 1
ATOM 1108 C CA . LYS A 1 137 ? 50.021 23.187 78.667 1.00 41.12 137 LYS A CA 1
ATOM 1109 C C . LYS A 1 137 ? 50.119 24.236 79.760 1.00 42.11 137 LYS A C 1
ATOM 1110 O O . LYS A 1 137 ? 50.842 24.060 80.747 1.00 42.00 137 LYS A O 1
ATOM 1116 N N . VAL A 1 138 ? 49.378 25.323 79.578 1.00 37.70 138 VAL A N 1
ATOM 1117 C CA . VAL A 1 138 ? 49.377 26.435 80.514 1.00 37.92 138 VAL A CA 1
ATOM 1118 C C . VAL A 1 138 ? 47.957 26.764 80.946 1.00 41.87 138 VAL A C 1
ATOM 1119 O O . VAL A 1 138 ? 47.025 26.707 80.141 1.00 48.39 138 VAL A O 1
ATOM 1123 N N . ALA A 1 139 ? 47.799 27.112 82.219 1.00 38.99 139 ALA A N 1
ATOM 1124 C CA . ALA A 1 139 ? 46.496 27.473 82.760 1.00 35.88 139 ALA A CA 1
ATOM 1125 C C . ALA A 1 139 ? 46.699 28.591 83.775 1.00 37.19 139 ALA A C 1
ATOM 1126 O O . ALA A 1 139 ? 47.610 28.540 84.607 1.00 40.11 139 ALA A O 1
ATOM 1128 N N . THR A 1 140 ? 45.851 29.607 83.691 1.00 37.79 140 THR A N 1
ATOM 1129 C CA . THR A 1 140 ? 45.924 30.753 84.584 1.00 34.91 140 THR A CA 1
ATOM 1130 C C . THR A 1 140 ? 44.750 31.678 84.308 1.00 39.14 140 THR A C 1
ATOM 1131 O O . THR A 1 140 ? 44.110 31.594 83.260 1.00 40.20 140 THR A O 1
ATOM 1135 N N . GLY A 1 141 ? 44.471 32.566 85.249 1.00 36.09 141 GLY A N 1
ATOM 1136 C CA . GLY A 1 141 ? 43.383 33.500 85.056 1.00 33.32 141 GLY A CA 1
ATOM 1137 C C . GLY A 1 141 ? 43.901 34.848 84.591 1.00 34.19 141 GLY A C 1
ATOM 1138 O O . GLY A 1 141 ? 43.122 35.765 84.333 1.00 37.88 141 GLY A O 1
ATOM 1147 N N . PRO A 1 143 ? 44.829 37.726 82.324 1.00 37.62 143 PRO A N 1
ATOM 1148 C CA . PRO A 1 143 ? 44.386 38.107 80.971 1.00 40.38 143 PRO A CA 1
ATOM 1149 C C . PRO A 1 143 ? 45.440 37.779 79.921 1.00 43.40 143 PRO A C 1
ATOM 1150 O O . PRO A 1 143 ? 46.601 38.190 80.038 1.00 41.98 143 PRO A O 1
ATOM 1154 N N . ARG A 1 144 ? 45.036 37.035 78.898 1.00 39.95 144 ARG A N 1
ATOM 1155 C CA . ARG A 1 144 ? 45.961 36.651 77.847 1.00 43.98 144 ARG A CA 1
ATOM 1156 C C . ARG A 1 144 ? 46.000 37.663 76.705 1.00 49.63 144 ARG A C 1
ATOM 1157 O O . ARG A 1 144 ? 44.959 38.109 76.226 1.00 54.05 144 ARG A O 1
ATOM 1165 N N . LYS A 1 145 ? 47.211 38.014 76.278 1.00 48.21 145 LYS A N 1
ATOM 1166 C CA . LYS A 1 145 ? 47.405 38.950 75.176 1.00 38.41 145 LYS A CA 1
ATOM 1167 C C . LYS A 1 145 ? 47.793 38.224 73.885 1.00 43.74 145 LYS A C 1
ATOM 1168 O O . LYS A 1 145 ? 47.482 38.701 72.796 1.00 48.06 145 LYS A O 1
ATOM 1174 N N . SER A 1 146 ? 48.482 37.087 73.994 1.00 43.99 146 SER A N 1
ATOM 1175 C CA . SER A 1 146 ? 48.866 36.332 72.798 1.00 43.80 146 SER A CA 1
ATOM 1176 C C . SER A 1 146 ? 49.075 34.848 73.085 1.00 45.72 146 SER A C 1
ATOM 1177 O O . SER A 1 146 ? 49.160 34.441 74.239 1.00 50.29 146 SER A O 1
ATOM 1180 N N . GLY A 1 147 ? 49.146 34.045 72.027 1.00 45.53 147 GLY A N 1
ATOM 1181 C CA . GLY A 1 147 ? 49.364 32.612 72.173 1.00 41.93 147 GLY A CA 1
ATOM 1182 C C . GLY A 1 147 ? 48.090 31.791 72.171 1.00 45.73 147 GLY A C 1
ATOM 1183 O O . GLY A 1 147 ? 47.006 32.334 72.391 1.00 44.99 147 GLY A O 1
ATOM 1184 N N . GLN A 1 148 ? 48.208 30.490 71.904 1.00 51.71 148 GLN A N 1
ATOM 1185 C CA . GLN A 1 148 ? 47.041 29.603 71.907 1.00 65.03 148 GLN A CA 1
ATOM 1186 C C . GLN A 1 148 ? 46.540 29.593 73.360 1.00 65.56 148 GLN A C 1
ATOM 1187 O O . GLN A 1 148 ? 47.342 29.596 74.292 1.00 66.95 148 GLN A O 1
ATOM 1193 N N . PRO A 1 149 ? 45.210 29.569 73.564 1.00 73.79 149 PRO A N 1
ATOM 1194 C CA . PRO A 1 149 ? 44.487 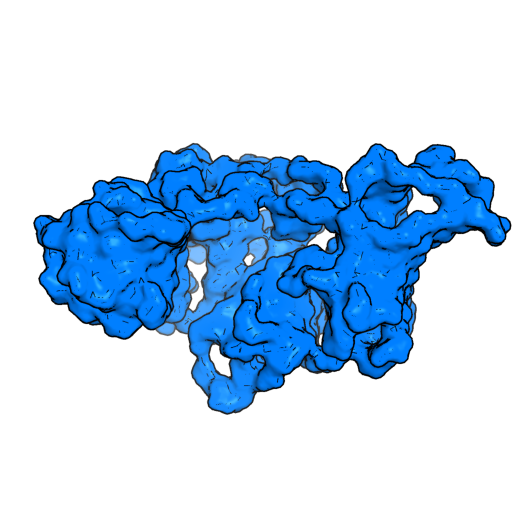29.574 74.852 1.00 74.62 149 PRO A CA 1
ATOM 1195 C C . PRO A 1 149 ? 44.999 28.808 76.082 1.00 65.26 149 PRO A C 1
ATOM 1196 O O . PRO A 1 149 ? 44.815 29.266 77.215 1.00 62.95 149 PRO A O 1
ATOM 1200 N N . HIS A 1 150 ? 45.614 27.649 75.873 1.00 50.02 150 HIS A N 1
ATOM 1201 C CA . HIS A 1 150 ? 46.156 26.858 76.973 1.00 44.04 150 HIS A CA 1
ATOM 1202 C C . HIS A 1 150 ? 47.628 26.583 76.707 1.00 43.84 150 HIS A C 1
ATOM 1203 O O . HIS A 1 150 ? 48.173 25.550 77.100 1.00 34.94 150 HIS A O 1
ATOM 1210 N N . SER A 1 151 ? 48.279 27.513 76.030 1.00 39.60 151 SER A N 1
ATOM 1211 C CA . SER A 1 151 ? 49.678 27.325 75.714 1.00 42.79 151 SER A CA 1
ATOM 1212 C C . SER A 1 151 ? 50.497 28.548 76.083 1.00 44.74 151 SER A C 1
ATOM 1213 O O . SER A 1 151 ? 50.027 29.428 76.808 1.00 38.37 151 SER A O 1
ATOM 1216 N N . TRP A 1 152 ? 51.724 28.590 75.580 1.00 38.79 152 TRP A N 1
ATOM 1217 C CA . TRP A 1 152 ? 52.644 29.686 75.854 1.00 42.23 152 TRP A CA 1
ATOM 1218 C C . TRP A 1 152 ? 52.164 31.024 75.287 1.00 45.74 152 TRP A C 1
ATOM 1219 O O . TRP A 1 152 ? 51.317 31.058 74.395 1.00 47.28 152 TRP A O 1
ATOM 1230 N N . GLY A 1 153 ? 52.687 32.124 75.824 1.00 43.90 153 GLY A N 1
ATOM 1231 C CA . GLY A 1 153 ? 52.277 33.430 75.338 1.00 38.94 153 GLY A CA 1
ATOM 1232 C C . GLY A 1 153 ? 52.523 34.610 76.264 1.00 45.75 153 GLY A C 1
ATOM 1233 O O . GLY A 1 153 ? 53.294 34.528 77.216 1.00 48.73 153 GLY A O 1
ATOM 1234 N N . CYS A 1 154 ? 51.847 35.716 75.974 1.00 44.68 154 CYS A N 1
ATOM 1235 C CA . CYS A 1 154 ? 51.986 36.946 76.740 1.00 43.86 154 CYS A CA 1
ATOM 1236 C C . CYS A 1 154 ? 50.718 37.289 77.503 1.00 39.83 154 CYS A C 1
ATOM 1237 O O . CYS A 1 154 ? 49.609 37.134 76.993 1.00 36.52 154 CYS A O 1
ATOM 1240 N N . PHE A 1 155 ? 50.895 37.762 78.731 1.00 32.11 155 PHE A N 1
ATOM 1241 C CA . PHE A 1 155 ? 49.771 38.110 79.577 1.00 30.13 155 PHE A CA 1
ATOM 1242 C C . PHE A 1 155 ? 49.957 39.516 80.126 1.00 39.72 155 PHE A C 1
ATOM 1243 O O . PHE A 1 155 ? 51.084 40.007 80.224 1.00 39.62 155 PHE A O 1
ATOM 1251 N N . ARG A 1 156 ? 48.849 40.161 80.482 1.00 39.62 156 ARG A N 1
ATOM 1252 C CA . ARG A 1 156 ? 48.896 41.517 81.017 1.00 40.93 156 ARG A CA 1
ATOM 1253 C C . ARG A 1 156 ? 48.053 41.693 82.282 1.00 41.32 156 ARG A C 1
ATOM 1254 O O . ARG A 1 156 ? 46.917 41.220 82.357 1.00 42.93 156 ARG A O 1
ATOM 1262 N N . ALA A 1 157 ? 48.624 42.373 83.270 1.00 40.60 157 ALA A N 1
ATOM 1263 C CA . ALA A 1 157 ? 47.927 42.659 84.518 1.00 45.69 157 ALA A CA 1
ATOM 1264 C C . ALA A 1 157 ? 47.892 44.183 84.658 1.00 47.70 157 ALA A C 1
ATOM 1265 O O . ALA A 1 157 ? 48.832 44.865 84.256 1.00 48.27 157 ALA A O 1
ATOM 1267 N N . ASP A 1 158 ? 46.820 44.721 85.229 1.00 44.06 158 ASP A N 1
ATOM 1268 C CA . ASP A 1 158 ? 46.719 46.167 85.373 1.00 44.71 158 ASP A CA 1
ATOM 1269 C C . ASP A 1 158 ? 47.794 46.790 86.257 1.00 47.20 158 ASP A C 1
ATOM 1270 O O . ASP A 1 158 ? 48.132 47.959 86.097 1.00 53.38 158 ASP A O 1
ATOM 1275 N N . ASN A 1 159 ? 48.343 46.009 87.178 1.00 48.56 159 ASN A N 1
ATOM 1276 C CA . ASN A 1 159 ? 49.375 46.507 88.090 1.00 52.31 159 ASN A CA 1
ATOM 1277 C C . ASN A 1 159 ? 50.026 45.357 88.867 1.00 46.90 159 ASN A C 1
ATOM 1278 O O . ASN A 1 159 ? 49.569 44.212 88.800 1.00 41.88 159 ASN A O 1
ATOM 1283 N N . TYR A 1 160 ? 51.084 45.661 89.611 1.00 42.94 160 TYR A N 1
ATOM 1284 C CA . TYR A 1 160 ? 51.781 44.631 90.362 1.00 47.19 160 TYR A CA 1
ATOM 1285 C C . TYR A 1 160 ? 50.846 43.822 91.260 1.00 45.85 160 TYR A C 1
ATOM 1286 O O . TYR A 1 160 ? 50.966 42.599 91.347 1.00 43.39 160 TYR A O 1
ATOM 1295 N N . ASP A 1 161 ? 49.915 44.505 91.921 1.00 40.77 161 ASP A N 1
ATOM 1296 C CA . ASP A 1 161 ? 48.970 43.848 92.815 1.00 40.07 161 ASP A CA 1
ATOM 1297 C C . ASP A 1 161 ? 48.170 42.781 92.086 1.00 38.96 161 ASP A C 1
ATOM 1298 O O . ASP A 1 161 ? 47.896 41.710 92.631 1.00 39.49 161 ASP A O 1
ATOM 1303 N N . ALA A 1 162 ? 47.787 43.081 90.852 1.00 39.20 162 ALA A N 1
ATOM 1304 C CA . ALA A 1 162 ? 47.022 42.130 90.062 1.00 36.36 162 ALA A CA 1
ATOM 1305 C C . ALA A 1 162 ? 47.951 41.008 89.614 1.00 37.38 162 ALA A C 1
ATOM 1306 O O . ALA A 1 162 ? 47.589 39.833 89.661 1.00 35.56 162 ALA A O 1
ATOM 1308 N N . LEU A 1 163 ? 49.157 41.376 89.199 1.00 40.15 163 LEU A N 1
ATOM 1309 C CA . LEU A 1 163 ? 50.137 40.402 88.740 1.00 38.40 163 LEU A CA 1
ATOM 1310 C C . LEU A 1 163 ? 50.347 39.260 89.731 1.00 41.49 163 LEU A C 1
ATOM 1311 O O . LEU A 1 163 ? 50.351 38.085 89.356 1.00 41.64 163 LEU A O 1
ATOM 1316 N N . ILE A 1 164 ? 50.530 39.607 91.000 1.00 40.10 164 ILE A N 1
ATOM 1317 C CA . ILE A 1 164 ? 50.773 38.591 92.013 1.00 40.63 164 ILE A CA 1
ATOM 1318 C C . ILE A 1 164 ? 49.512 37.887 92.503 1.00 38.15 164 ILE A C 1
ATOM 1319 O O . ILE A 1 164 ? 49.541 37.153 93.492 1.00 43.83 164 ILE A O 1
ATOM 1324 N N . ASP A 1 165 ? 48.403 38.098 91.804 1.00 37.42 165 ASP A N 1
ATOM 1325 C CA . ASP A 1 165 ? 47.168 37.440 92.184 1.00 36.59 165 ASP A CA 1
ATOM 1326 C C . ASP A 1 165 ? 46.703 36.469 91.100 1.00 38.74 165 ASP A C 1
ATOM 1327 O O . ASP A 1 165 ? 45.548 36.045 91.078 1.00 39.87 165 ASP A O 1
ATOM 1332 N N . TYR A 1 166 ? 47.604 36.130 90.186 1.00 33.86 166 TYR A N 1
ATOM 1333 C CA . TYR A 1 166 ? 47.278 35.177 89.132 1.00 31.84 166 TYR A CA 1
ATOM 1334 C C . TYR A 1 166 ? 48.297 34.049 89.171 1.00 37.13 166 TYR A C 1
ATOM 1335 O O . TYR A 1 166 ? 49.390 34.184 88.634 1.00 38.35 166 TYR A O 1
ATOM 1344 N N . PRO A 1 167 ? 47.973 32.934 89.840 1.00 40.49 167 PRO A N 1
ATOM 1345 C CA . PRO A 1 167 ? 48.960 31.846 89.863 1.00 39.45 167 PRO A CA 1
ATOM 1346 C C . PRO A 1 167 ? 48.978 31.143 88.511 1.00 42.70 167 PRO A C 1
ATOM 1347 O O . PRO A 1 167 ? 48.039 31.280 87.734 1.00 37.69 167 PRO A O 1
ATOM 1351 N N . PHE A 1 168 ? 50.051 30.410 88.232 1.00 37.96 168 PHE A N 1
ATOM 1352 C CA . PHE A 1 168 ? 50.195 29.679 86.971 1.00 36.00 168 PHE A CA 1
ATOM 1353 C C . PHE A 1 168 ? 50.450 28.195 87.239 1.00 40.94 168 PHE A C 1
ATOM 1354 O O . PHE A 1 168 ? 51.172 27.832 88.174 1.00 43.01 168 PHE A O 1
ATOM 1362 N N . LEU A 1 169 ? 49.861 27.345 86.406 1.00 36.84 169 LEU A N 1
ATOM 1363 C CA . LEU A 1 169 ? 50.031 25.900 86.507 1.00 34.46 169 LEU A CA 1
ATOM 1364 C C . LEU A 1 169 ? 50.376 25.387 85.107 1.00 33.79 169 LEU A C 1
ATOM 1365 O O . LEU A 1 169 ? 49.659 25.658 84.140 1.00 41.66 169 LEU A O 1
ATOM 1370 N N . ILE A 1 170 ? 51.482 24.663 84.996 1.00 33.62 170 ILE A N 1
ATOM 1371 C CA . ILE A 1 170 ? 51.895 24.131 83.711 1.00 32.64 170 ILE A CA 1
ATOM 1372 C C . ILE A 1 170 ? 52.201 22.638 83.794 1.00 35.62 170 ILE A C 1
ATOM 1373 O O . ILE A 1 170 ? 52.565 22.134 84.847 1.00 43.76 170 ILE A O 1
ATOM 1378 N N . GLY A 1 171 ? 52.045 21.931 82.679 1.00 38.41 171 GLY A N 1
ATOM 1379 C CA . GLY A 1 171 ? 52.322 20.508 82.673 1.00 38.50 171 GLY A CA 1
ATOM 1380 C C . GLY A 1 171 ? 51.394 19.762 81.740 1.0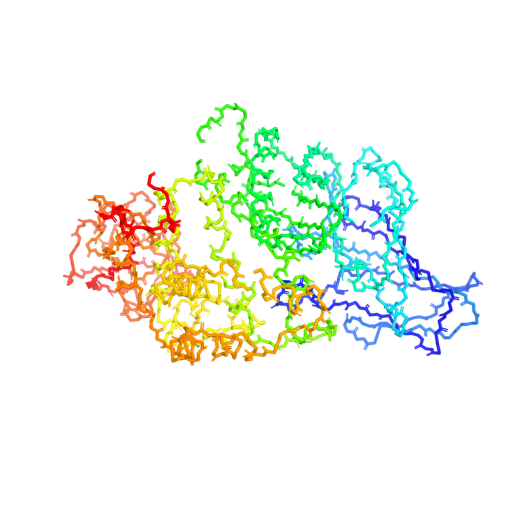0 41.74 171 GLY A C 1
ATOM 1381 O O . GLY A 1 171 ? 50.813 20.353 80.832 1.00 43.64 171 GLY A O 1
ATOM 1382 N N . ASP A 1 172 ? 51.262 18.459 81.958 1.00 46.13 172 ASP A N 1
ATOM 1383 C CA . ASP A 1 172 ? 50.386 17.622 81.143 1.00 43.94 172 ASP A CA 1
ATOM 1384 C C . ASP A 1 172 ? 49.003 17.762 81.778 1.00 41.88 172 ASP A C 1
ATOM 1385 O O . ASP A 1 172 ? 48.514 16.864 82.450 1.00 46.32 172 ASP A O 1
ATOM 1390 N N . LEU A 1 173 ? 48.383 18.909 81.543 1.00 42.63 173 LEU A N 1
ATOM 1391 C CA . LEU A 1 173 ? 47.096 19.255 82.138 1.00 37.68 173 LEU A CA 1
ATOM 1392 C C . LEU A 1 173 ? 45.813 18.656 81.578 1.00 43.45 173 LEU A C 1
ATOM 1393 O O . LEU A 1 173 ? 45.642 18.513 80.365 1.00 51.24 173 LEU A O 1
ATOM 1398 N N . THR A 1 174 ? 44.905 18.324 82.489 1.00 37.74 174 THR A N 1
ATOM 1399 C CA . THR A 1 174 ? 43.599 17.815 82.116 1.00 40.63 174 THR A CA 1
ATOM 1400 C C . THR A 1 174 ? 42.736 19.057 82.309 1.00 42.40 174 THR A C 1
ATOM 1401 O O . THR A 1 174 ? 42.753 19.659 83.385 1.00 44.96 174 THR A O 1
ATOM 1405 N N . ILE A 1 175 ? 42.006 19.458 81.273 1.00 42.11 175 ILE A N 1
ATOM 1406 C CA . ILE A 1 175 ? 41.176 20.656 81.361 1.00 42.11 175 ILE A CA 1
ATOM 1407 C C . ILE A 1 175 ? 39.743 20.384 80.923 1.00 48.07 175 ILE A C 1
ATOM 1408 O O . ILE A 1 175 ? 39.497 19.957 79.798 1.00 54.53 175 ILE A O 1
ATOM 1413 N N . GLU A 1 176 ? 38.805 20.642 81.827 1.00 47.73 176 GLU A N 1
ATOM 1414 C CA . GLU A 1 176 ? 37.388 20.432 81.561 1.00 45.11 176 GLU A CA 1
ATOM 1415 C C . GLU A 1 176 ? 36.641 21.739 81.821 1.00 49.15 176 GLU A C 1
ATOM 1416 O O . GLU A 1 176 ? 36.579 22.225 82.952 1.00 46.90 176 GLU A O 1
ATOM 1422 N N . GLU A 1 177 ? 36.072 22.296 80.762 1.00 51.35 177 GLU A N 1
ATOM 1423 C CA . GLU A 1 177 ? 35.337 23.544 80.848 1.00 55.46 177 GLU A CA 1
ATOM 1424 C C . GLU A 1 177 ? 33.858 23.336 81.160 1.00 49.66 177 GLU A C 1
ATOM 1425 O O . GLU A 1 177 ? 33.293 22.290 80.869 1.00 51.51 177 GLU A O 1
ATOM 1431 N N . PHE A 1 178 ? 33.246 24.336 81.780 1.00 42.43 178 PHE A N 1
ATOM 1432 C CA . PHE A 1 178 ? 31.824 24.288 82.091 1.00 44.94 178 PHE A CA 1
ATOM 1433 C C . PHE A 1 178 ? 31.290 25.699 82.291 1.00 43.57 178 PHE A C 1
ATOM 1434 O O . PHE A 1 178 ? 32.067 26.649 82.381 1.00 42.68 178 PHE A O 1
ATOM 1442 N N . ILE A 1 179 ? 29.972 25.856 82.349 1.00 48.37 179 ILE A N 1
ATOM 1443 C CA . ILE A 1 179 ? 29.431 27.196 82.533 1.00 53.75 179 ILE A CA 1
ATOM 1444 C C . ILE A 1 179 ? 28.439 27.299 83.681 1.00 54.04 179 ILE A C 1
ATOM 1445 O O . ILE A 1 179 ? 27.662 26.386 83.947 1.00 53.13 179 ILE A O 1
ATOM 1450 N N . ALA A 1 180 ? 28.497 28.426 84.374 1.00 52.26 180 ALA A N 1
ATOM 1451 C CA . ALA A 1 180 ? 27.599 28.698 85.477 1.00 50.55 180 ALA A CA 1
ATOM 1452 C C . ALA A 1 180 ? 27.077 30.107 85.211 1.00 52.63 180 ALA A C 1
ATOM 1453 O O . ALA A 1 180 ? 27.857 31.064 85.156 1.00 53.27 180 ALA A O 1
ATOM 1455 N N . HIS A 1 181 ? 25.763 30.224 85.027 1.00 55.29 181 HIS A N 1
ATOM 1456 C CA . HIS A 1 181 ? 25.127 31.505 84.739 1.00 59.37 181 HIS A CA 1
ATOM 1457 C C . HIS A 1 181 ? 25.836 32.270 83.631 1.00 56.08 181 HIS A C 1
ATOM 1458 O O . HIS A 1 181 ? 26.205 33.429 83.804 1.00 61.19 181 HIS A O 1
ATOM 1465 N N . GLY A 1 182 ? 26.027 31.607 82.496 1.00 50.23 182 GLY A N 1
ATOM 1466 C CA . GLY A 1 182 ? 26.668 32.235 81.359 1.00 47.93 182 GLY A CA 1
ATOM 1467 C C . GLY A 1 182 ? 28.138 32.583 81.504 1.00 52.14 182 GLY A C 1
ATOM 1468 O O . GLY A 1 182 ? 28.714 33.208 80.617 1.00 51.16 182 GLY A O 1
ATOM 1469 N N . ILE A 1 183 ? 28.758 32.192 82.610 1.00 50.67 183 ILE A N 1
ATOM 1470 C CA . ILE A 1 183 ? 30.171 32.490 82.799 1.00 51.67 183 ILE A CA 1
ATOM 1471 C C . ILE A 1 183 ? 31.017 31.235 82.581 1.00 51.41 183 ILE A C 1
ATOM 1472 O O . ILE A 1 183 ? 30.643 30.142 83.015 1.00 56.03 183 ILE A O 1
ATOM 1477 N N . LYS A 1 184 ? 32.142 31.385 81.886 1.00 48.90 184 LYS A N 1
ATOM 1478 C CA . LYS A 1 184 ? 33.017 30.243 81.625 1.00 50.82 184 LYS A CA 1
ATOM 1479 C C . LYS A 1 184 ? 33.866 29.880 82.836 1.00 48.68 184 LYS A C 1
ATOM 1480 O O . LYS A 1 184 ? 34.464 30.745 83.474 1.00 43.79 184 LYS A O 1
ATOM 1486 N N . HIS A 1 185 ? 33.906 28.586 83.138 1.00 46.57 185 HIS A N 1
ATOM 1487 C CA . HIS A 1 185 ? 34.679 28.054 84.254 1.00 44.42 185 HIS A CA 1
ATOM 1488 C C . HIS A 1 185 ? 35.559 26.917 83.754 1.00 42.92 185 HIS A C 1
ATOM 1489 O O . HIS A 1 185 ? 35.269 26.294 82.731 1.00 42.53 185 HIS A O 1
ATOM 1496 N N . SER A 1 186 ? 36.630 26.644 84.489 1.00 43.14 186 SER A N 1
ATOM 1497 C CA . SER A 1 186 ? 37.556 25.576 84.131 1.00 43.35 186 SER A CA 1
ATOM 1498 C C . SER A 1 186 ? 38.053 24.815 85.347 1.00 42.00 186 SER A C 1
ATOM 1499 O O . SER A 1 186 ? 38.327 25.400 86.399 1.00 40.28 186 SER A O 1
ATOM 1502 N N . LEU A 1 187 ? 38.147 23.502 85.196 1.00 41.26 187 LEU A N 1
ATOM 1503 C CA . LEU A 1 187 ? 38.690 22.660 86.237 1.00 39.01 187 LEU A CA 1
ATOM 1504 C C . LEU A 1 187 ? 39.969 22.171 85.584 1.00 41.15 187 LEU A C 1
ATOM 1505 O O . LEU A 1 187 ? 39.925 21.563 84.514 1.00 41.16 187 LEU A O 1
ATOM 1510 N N . VAL A 1 188 ? 41.106 22.460 86.207 1.00 34.16 188 VAL A N 1
ATOM 1511 C CA . VAL A 1 188 ? 42.393 22.049 85.658 1.00 31.72 188 VAL A CA 1
ATOM 1512 C C . VAL A 1 188 ? 43.119 21.136 86.628 1.00 39.56 188 VAL A C 1
ATOM 1513 O O . VAL A 1 188 ? 43.247 21.451 87.813 1.00 40.90 188 VAL A O 1
ATOM 1517 N N . LEU A 1 189 ? 43.615 20.016 86.117 1.00 38.32 189 LEU A N 1
ATOM 1518 C CA . LEU A 1 189 ? 44.312 19.049 86.960 1.00 37.13 189 LEU A CA 1
ATOM 1519 C C . LEU A 1 189 ? 45.710 18.716 86.462 1.00 39.92 189 LEU A C 1
ATOM 1520 O O . LEU A 1 189 ? 45.924 18.532 85.258 1.00 38.76 189 LEU A O 1
ATOM 1525 N N . SER A 1 190 ? 46.651 18.628 87.399 1.00 35.05 190 SER A N 1
ATOM 1526 C CA . SER A 1 190 ? 48.031 18.267 87.097 1.00 32.52 190 SER A CA 1
ATOM 1527 C C . SER A 1 190 ? 48.435 17.214 88.128 1.00 39.67 190 SER A C 1
ATOM 1528 O O . SER A 1 190 ? 48.288 17.431 89.334 1.00 42.21 190 SER A O 1
ATOM 1531 N N . GLY A 1 191 ? 48.943 16.079 87.652 1.00 39.90 191 GLY A N 1
ATOM 1532 C CA . GLY A 1 191 ? 49.341 15.006 88.549 1.00 44.06 191 GLY A CA 1
ATOM 1533 C C . GLY A 1 191 ? 48.627 13.733 88.131 1.00 43.41 191 GLY A C 1
ATOM 1534 O O . GLY A 1 191 ? 47.758 13.784 87.266 1.00 43.48 191 GLY A O 1
ATOM 1535 N N . ARG A 1 192 ? 48.989 12.592 88.713 1.00 41.61 192 ARG A N 1
ATOM 1536 C CA . ARG A 1 192 ? 48.329 11.337 88.356 1.00 37.05 192 ARG A CA 1
ATOM 1537 C C . ARG A 1 192 ? 46.963 11.304 89.039 1.00 43.08 192 ARG A C 1
ATOM 1538 O O . ARG A 1 192 ? 46.867 11.558 90.234 1.00 44.68 192 ARG A O 1
ATOM 1546 N N . HIS A 1 193 ? 45.911 11.000 88.284 1.00 47.03 193 HIS A N 1
ATOM 1547 C CA . HIS A 1 193 ? 44.556 10.957 88.843 1.00 45.01 193 HIS A CA 1
ATOM 1548 C C . HIS A 1 193 ? 43.622 10.159 87.932 1.00 45.17 193 HIS A C 1
ATOM 1549 O O . HIS A 1 193 ? 43.969 9.852 86.800 1.00 46.40 193 HIS A O 1
ATOM 1556 N N . TYR A 1 194 ? 42.427 9.853 88.425 1.00 47.43 194 TYR A N 1
ATOM 1557 C CA . TYR A 1 194 ? 41.443 9.104 87.647 1.00 44.26 194 TYR A CA 1
ATOM 1558 C C . TYR A 1 194 ? 40.100 9.809 87.719 1.00 43.07 194 TYR A C 1
ATOM 1559 O O . TYR A 1 194 ? 39.052 9.172 87.716 1.00 52.08 194 TYR A O 1
ATOM 1568 N N . ALA A 1 195 ? 40.144 11.135 87.768 1.00 42.51 195 ALA A N 1
ATOM 1569 C CA . ALA A 1 195 ? 38.938 11.942 87.879 1.00 42.23 195 ALA A CA 1
ATOM 1570 C C . ALA A 1 195 ? 37.916 11.863 86.755 1.00 42.45 195 ALA A C 1
ATOM 1571 O O . ALA A 1 195 ? 38.245 11.895 85.569 1.00 43.11 195 ALA A O 1
ATOM 1573 N N . ASP A 1 196 ? 36.659 11.754 87.162 1.00 42.34 196 ASP A N 1
ATOM 1574 C CA . ASP A 1 196 ? 35.542 11.753 86.234 1.00 46.17 196 ASP A CA 1
ATOM 1575 C C . ASP A 1 196 ? 35.245 13.255 86.144 1.00 40.17 196 ASP A C 1
ATOM 1576 O O . ASP A 1 196 ? 34.413 13.770 86.894 1.00 40.45 196 ASP A O 1
ATOM 1581 N N . THR A 1 197 ? 35.945 13.953 85.251 1.00 40.11 197 THR A N 1
ATOM 1582 C CA . THR A 1 197 ? 35.780 15.398 85.110 1.00 47.56 197 THR A CA 1
ATOM 1583 C C . THR A 1 197 ? 34.377 15.881 84.756 1.00 52.76 197 THR A C 1
ATOM 1584 O O . THR A 1 197 ? 33.980 16.970 85.161 1.00 52.68 197 THR A O 1
ATOM 1588 N N . SER A 1 198 ? 33.623 15.092 84.003 1.00 53.11 198 SER A N 1
ATOM 1589 C CA . SER A 1 198 ? 32.272 15.509 83.654 1.00 54.70 198 SER A CA 1
ATOM 1590 C C . SER A 1 198 ? 31.439 15.595 84.914 1.00 49.30 198 SER A C 1
ATOM 1591 O O . SER A 1 198 ? 30.730 16.569 85.136 1.00 51.80 198 SER A O 1
ATOM 1594 N N . ARG A 1 199 ? 31.541 14.574 85.752 1.00 47.32 199 ARG A N 1
ATOM 1595 C CA . ARG A 1 199 ? 30.764 14.538 86.986 1.00 53.00 199 ARG A CA 1
ATOM 1596 C C . ARG A 1 199 ? 31.188 15.623 87.975 1.00 48.82 199 ARG A C 1
ATOM 1597 O O . ARG A 1 199 ? 30.338 16.329 88.515 1.00 48.61 199 ARG A O 1
ATOM 1605 N N . ILE A 1 200 ? 32.492 15.766 88.204 1.00 45.33 200 ILE A N 1
ATOM 1606 C CA . ILE A 1 200 ? 33.001 16.776 89.136 1.00 44.14 200 ILE A CA 1
ATOM 1607 C C . ILE A 1 200 ? 32.639 18.172 88.639 1.00 43.50 200 ILE A C 1
ATOM 1608 O O . ILE A 1 200 ? 32.223 19.040 89.394 1.00 43.02 200 ILE A O 1
ATOM 1613 N N . THR A 1 201 ? 32.795 18.368 87.343 1.00 38.74 201 THR A N 1
ATOM 1614 C CA . THR A 1 201 ? 32.501 19.635 86.713 1.00 48.54 201 THR A CA 1
ATOM 1615 C C . THR A 1 201 ? 31.012 19.957 86.822 1.00 48.62 201 THR A C 1
ATOM 1616 O O . THR A 1 201 ? 30.629 21.106 87.054 1.00 50.31 201 THR A O 1
ATOM 1620 N N . ALA A 1 202 ? 30.176 18.935 86.671 1.00 44.47 202 ALA A N 1
ATOM 1621 C CA . ALA A 1 202 ? 28.735 19.115 86.781 1.00 44.11 202 ALA A CA 1
ATOM 1622 C C . ALA A 1 202 ? 28.391 19.558 88.203 1.00 47.64 202 ALA A C 1
ATOM 1623 O O . ALA A 1 202 ? 27.531 20.421 88.396 1.00 49.41 202 ALA A O 1
ATOM 1625 N N . ASP A 1 203 ? 29.055 18.973 89.203 1.00 41.03 203 ASP A N 1
ATOM 1626 C CA . ASP A 1 203 ? 28.791 19.374 90.581 1.00 45.25 203 ASP A CA 1
ATOM 1627 C C . ASP A 1 203 ? 29.308 20.791 90.850 1.00 46.53 203 ASP A C 1
ATOM 1628 O O . ASP A 1 203 ? 28.654 21.572 91.554 1.00 46.40 203 ASP A O 1
ATOM 1633 N N . LEU A 1 204 ? 30.474 21.128 90.295 1.00 35.59 204 LEU A N 1
ATOM 1634 C CA . LEU A 1 204 ? 31.022 22.465 90.497 1.00 40.61 204 LEU A CA 1
ATOM 1635 C C . LEU A 1 204 ? 30.078 23.508 89.891 1.00 44.26 204 LEU A C 1
ATOM 1636 O O . LEU A 1 204 ? 29.889 24.596 90.456 1.00 40.97 204 LEU A O 1
ATOM 1641 N N . ALA A 1 205 ? 29.479 23.169 88.751 1.00 43.72 205 ALA A N 1
ATOM 1642 C CA . ALA A 1 205 ? 28.545 24.076 88.092 1.00 45.87 205 ALA A CA 1
ATOM 1643 C C . ALA A 1 205 ? 27.403 24.389 89.055 1.00 46.19 205 ALA A C 1
ATOM 1644 O O . ALA A 1 205 ? 26.981 25.539 89.172 1.00 48.85 205 ALA A O 1
ATOM 1646 N N . LYS A 1 206 ? 26.909 23.365 89.746 1.00 40.02 206 LYS A N 1
ATOM 1647 C CA . LYS A 1 206 ? 25.828 23.557 90.703 1.00 47.51 206 LYS A CA 1
ATOM 1648 C C . LYS A 1 206 ? 26.274 24.454 91.848 1.00 51.28 206 LYS A C 1
ATOM 1649 O O . LYS A 1 206 ? 25.611 25.447 92.165 1.00 49.96 206 LYS A O 1
ATOM 1655 N N . ILE A 1 207 ? 27.396 24.108 92.469 1.00 47.86 207 ILE A N 1
ATOM 1656 C CA . ILE A 1 207 ? 27.909 24.908 93.569 1.00 48.93 207 ILE A CA 1
ATOM 1657 C C . ILE A 1 207 ? 28.104 26.362 93.128 1.00 49.41 207 ILE A C 1
ATOM 1658 O O . ILE A 1 207 ? 27.647 27.293 93.797 1.00 49.52 207 ILE A O 1
ATOM 1663 N N . CYS A 1 208 ? 28.772 26.548 91.993 1.00 48.98 208 CYS A N 1
ATOM 1664 C CA . CYS A 1 208 ? 29.038 27.885 91.470 1.00 51.11 208 CYS A CA 1
ATOM 1665 C C . CYS A 1 208 ? 27.785 28.701 91.154 1.00 52.37 208 CYS A C 1
ATOM 1666 O O . CYS A 1 208 ? 27.716 29.889 91.480 1.00 48.37 208 CYS A O 1
ATOM 1669 N N . GLU A 1 209 ? 26.800 28.080 90.512 1.00 54.36 209 GLU A N 1
ATOM 1670 C CA . GLU A 1 209 ? 25.575 28.799 90.200 1.00 58.83 209 GLU A CA 1
ATOM 1671 C C . GLU A 1 209 ? 24.900 29.231 91.495 1.00 54.90 209 GLU A C 1
ATOM 1672 O O . GLU A 1 209 ? 24.403 30.353 91.600 1.00 52.47 209 GLU A O 1
ATOM 1678 N N . THR A 1 210 ? 24.906 28.352 92.491 1.00 46.52 210 THR A N 1
ATOM 1679 C CA . THR A 1 210 ? 24.311 28.686 93.778 1.00 41.67 210 THR A CA 1
ATOM 1680 C C . THR A 1 210 ? 24.968 29.937 94.352 1.00 46.97 210 THR A C 1
ATOM 1681 O O . THR A 1 210 ? 24.293 30.810 94.891 1.00 53.75 210 THR A O 1
ATOM 1685 N N . GLN A 1 211 ? 26.283 30.040 94.224 1.00 45.71 211 GLN A N 1
ATOM 1686 C CA . GLN A 1 211 ? 26.976 31.202 94.764 1.00 46.96 211 GLN A CA 1
ATOM 1687 C C . GLN A 1 211 ? 26.700 32.484 93.974 1.00 49.55 211 GLN A C 1
ATOM 1688 O O . GLN A 1 211 ? 26.427 33.536 94.566 1.00 47.91 211 GLN A O 1
ATOM 1694 N N . ILE A 1 212 ? 26.753 32.401 92.646 1.00 48.66 212 ILE A N 1
ATOM 1695 C CA . ILE A 1 212 ? 26.478 33.566 91.817 1.00 52.75 212 ILE A CA 1
ATOM 1696 C C . ILE A 1 212 ? 25.043 34.044 92.071 1.00 53.54 212 ILE A C 1
ATOM 1697 O O . ILE A 1 212 ? 24.787 35.245 92.131 1.00 54.10 212 ILE A O 1
ATOM 1702 N N . SER A 1 213 ? 24.110 33.106 92.218 1.00 51.99 213 SER A N 1
ATOM 1703 C CA . SER A 1 213 ? 22.723 33.468 92.497 1.00 55.73 213 SER A CA 1
ATOM 1704 C C . SER A 1 213 ? 22.656 34.165 93.848 1.00 57.37 213 SER A C 1
ATOM 1705 O O . SER A 1 213 ? 21.903 35.119 94.024 1.00 57.05 213 SER A O 1
ATOM 1708 N N . LEU A 1 214 ? 23.452 33.682 94.799 1.00 55.59 214 LEU A N 1
ATOM 1709 C CA . LEU A 1 214 ? 23.470 34.249 96.142 1.00 57.42 214 LEU A CA 1
ATOM 1710 C C . LEU A 1 214 ? 23.847 35.731 96.147 1.00 57.49 214 LEU A C 1
ATOM 1711 O O . LEU A 1 214 ? 23.156 36.554 96.750 1.00 61.90 214 LEU A O 1
ATOM 1716 N N . PHE A 1 215 ? 24.947 36.068 95.482 1.00 52.56 215 PHE A N 1
ATOM 1717 C CA . PHE A 1 215 ? 25.385 37.453 95.421 1.00 56.08 215 PHE A CA 1
ATOM 1718 C C . PHE A 1 215 ? 24.676 38.187 94.289 1.00 55.48 215 PHE A C 1
ATOM 1719 O O . PHE A 1 215 ? 24.723 39.417 94.206 1.00 57.53 215 PHE A O 1
ATOM 1727 N N . GLU A 1 216 ? 24.023 37.418 93.422 1.00 55.58 216 GLU A N 1
ATOM 1728 C CA . GLU A 1 216 ? 23.299 37.973 92.286 1.00 60.67 216 GLU A CA 1
ATOM 1729 C C . GLU A 1 216 ? 24.238 38.684 91.322 1.00 60.87 216 GLU A C 1
ATOM 1730 O O . GLU A 1 216 ? 23.794 39.418 90.447 1.00 63.98 216 GLU A O 1
ATOM 1736 N N . GLU A 1 217 ? 25.536 38.447 91.482 1.00 62.24 217 GLU A N 1
ATOM 1737 C CA . GLU A 1 217 ? 26.544 39.081 90.646 1.00 61.03 217 GLU A CA 1
ATOM 1738 C C . GLU A 1 217 ? 27.903 38.421 90.861 1.00 57.27 217 GLU A C 1
ATOM 1739 O O . GLU A 1 217 ? 28.215 37.995 91.972 1.00 60.41 217 GLU A O 1
ATOM 1745 N N . ALA A 1 218 ? 28.707 38.339 89.804 1.00 49.73 218 ALA A N 1
ATOM 1746 C CA . ALA A 1 218 ? 30.038 37.747 89.896 1.00 47.04 218 ALA A CA 1
ATOM 1747 C C . ALA A 1 218 ? 31.085 38.829 89.650 1.00 47.00 218 ALA A C 1
ATOM 1748 O O . ALA A 1 218 ? 30.959 39.616 88.718 1.00 46.87 218 ALA A O 1
ATOM 1750 N N . PRO A 1 219 ? 32.132 38.887 90.486 1.00 52.80 219 PRO A N 1
ATOM 1751 C CA . PRO A 1 219 ? 33.181 39.901 90.318 1.00 51.65 219 PRO A CA 1
ATOM 1752 C C . PRO A 1 219 ? 34.233 39.566 89.260 1.00 49.08 219 PRO A C 1
ATOM 1753 O O . PRO A 1 219 ? 35.164 40.333 89.041 1.00 53.42 219 PRO A O 1
ATOM 1757 N N . PHE A 1 220 ? 34.082 38.422 88.605 1.00 45.41 220 PHE A N 1
ATOM 1758 C CA . PHE A 1 220 ? 35.030 37.995 87.576 1.00 42.86 220 PHE A CA 1
ATOM 1759 C C . PHE A 1 220 ? 34.293 37.685 86.272 1.00 44.87 220 PHE A C 1
ATOM 1760 O O . PHE A 1 220 ? 33.069 37.559 86.263 1.00 48.15 220 PHE A O 1
ATOM 1768 N N . GLN A 1 221 ? 35.031 37.560 85.173 1.00 45.83 221 GLN A N 1
ATOM 1769 C CA . GLN A 1 221 ? 34.404 37.248 83.891 1.00 53.17 221 GLN A CA 1
ATOM 1770 C C . GLN A 1 221 ? 34.594 35.789 83.495 1.00 51.22 221 GLN A C 1
ATOM 1771 O O . GLN A 1 221 ? 33.962 35.301 82.560 1.00 53.18 221 GLN A O 1
ATOM 1777 N N . SER A 1 222 ? 35.474 35.103 84.214 1.00 47.12 222 SER A N 1
ATOM 1778 C CA . SER A 1 222 ? 35.746 33.691 83.979 1.00 45.36 222 SER A CA 1
ATOM 1779 C C . SER A 1 222 ? 36.461 33.206 85.234 1.00 44.66 222 SER A C 1
ATOM 1780 O O . SER A 1 222 ? 37.009 34.017 85.982 1.00 41.93 222 SER A O 1
ATOM 1783 N N . TYR A 1 223 ? 36.452 31.902 85.481 1.00 40.56 223 TYR A N 1
ATOM 1784 C CA . TYR A 1 223 ? 37.107 31.397 86.677 1.00 41.90 223 TYR A CA 1
ATOM 1785 C C . TYR A 1 223 ? 37.762 30.036 86.456 1.00 41.96 223 TYR A C 1
ATOM 1786 O O . TYR A 1 223 ? 37.211 29.176 85.763 1.00 43.00 223 TYR A O 1
ATOM 1795 N N . THR A 1 224 ? 38.939 29.848 87.050 1.00 39.02 224 THR A N 1
ATOM 1796 C CA . THR A 1 224 ? 39.678 28.600 86.888 1.00 40.85 224 THR A CA 1
ATOM 1797 C C . THR A 1 224 ? 40.108 27.958 88.196 1.00 36.80 224 THR A C 1
ATOM 1798 O O . THR A 1 224 ? 40.696 28.614 89.062 1.00 42.51 224 THR A O 1
ATOM 1802 N N . PHE A 1 225 ? 39.828 26.666 88.327 1.00 40.72 225 PHE A N 1
ATOM 1803 C CA . PHE A 1 225 ? 40.224 25.919 89.518 1.00 43.35 225 PHE A CA 1
ATOM 1804 C C . PHE A 1 225 ? 41.520 25.187 89.174 1.00 37.96 225 PHE A C 1
ATOM 1805 O O . PHE A 1 225 ? 41.483 24.128 88.544 1.00 39.65 225 PHE A O 1
ATOM 1813 N N . LEU A 1 226 ? 42.659 25.769 89.557 1.00 35.21 226 LEU A N 1
ATOM 1814 C CA . LEU A 1 226 ? 43.965 25.170 89.275 1.00 36.27 226 LEU A CA 1
ATOM 1815 C C . LEU A 1 226 ? 44.244 24.122 90.344 1.00 44.01 226 LEU A C 1
ATOM 1816 O O . LEU A 1 226 ? 44.430 24.448 91.519 1.00 48.09 226 LEU A O 1
ATOM 1821 N N . THR A 1 227 ? 44.296 22.863 89.927 1.00 38.16 227 THR A N 1
ATOM 1822 C CA . THR A 1 227 ? 44.471 21.777 90.874 1.00 39.62 227 THR A CA 1
ATOM 1823 C C . THR A 1 227 ? 45.666 20.863 90.715 1.00 42.09 227 THR A C 1
ATOM 1824 O O . THR A 1 227 ? 45.848 20.234 89.677 1.00 41.05 227 THR A O 1
ATOM 1836 N N . VAL A 1 229 ? 47.280 17.488 91.979 1.00 37.18 229 VAL A N 1
ATOM 1837 C CA . VAL A 1 229 ? 46.825 16.262 92.612 1.00 39.02 229 VAL A CA 1
ATOM 1838 C C . VAL A 1 229 ? 47.983 15.381 93.042 1.00 41.21 229 VAL A C 1
ATOM 1839 O O . VAL A 1 229 ? 48.754 14.912 92.203 1.00 40.30 229 VAL A O 1
ATOM 1843 N N . VAL A 1 230 ? 48.090 15.145 94.346 1.00 37.53 230 VAL A N 1
ATOM 1844 C CA . VAL A 1 230 ? 49.151 14.305 94.880 1.00 37.10 230 VAL A CA 1
ATOM 1845 C C . VAL A 1 230 ? 48.555 13.132 95.659 1.00 40.75 230 VAL A C 1
ATOM 1846 O O . VAL A 1 230 ? 47.348 12.921 95.638 1.00 39.45 230 VAL A O 1
ATOM 1850 N N . GLY A 1 231 ? 49.397 12.371 96.345 1.00 47.69 231 GLY A N 1
ATOM 1851 C CA . GLY A 1 231 ? 48.893 11.236 97.095 1.00 41.66 231 GLY A CA 1
ATOM 1852 C C . GLY A 1 231 ? 48.208 11.657 98.379 1.00 41.86 231 GLY A C 1
ATOM 1853 O O . GLY A 1 231 ? 47.123 11.172 98.728 1.00 44.29 231 GLY A O 1
ATOM 1854 N N . ASN A 1 232 ? 48.850 12.574 99.089 1.00 43.11 232 ASN A N 1
ATOM 1855 C CA . ASN A 1 232 ? 48.320 13.061 100.345 1.00 46.82 232 ASN A CA 1
ATOM 1856 C C . ASN A 1 232 ? 48.667 14.529 100.521 1.00 49.99 232 ASN A C 1
ATOM 1857 O O . ASN A 1 232 ? 49.793 14.875 100.862 1.00 53.17 232 ASN A O 1
ATOM 1862 N N . GLY A 1 233 ? 47.690 15.392 100.273 1.00 51.91 233 GLY A N 1
ATOM 1863 C CA . GLY A 1 233 ? 47.917 16.813 100.412 1.00 50.10 233 GLY A CA 1
ATOM 1864 C C . GLY A 1 233 ? 46.616 17.581 100.420 1.00 49.52 233 GLY A C 1
ATOM 1865 O O . GLY A 1 233 ? 45.639 17.179 99.786 1.00 50.60 233 GLY A O 1
ATOM 1866 N N . PHE A 1 234 ? 46.597 18.691 101.145 1.00 45.87 234 PHE A N 1
ATOM 1867 C CA . PHE A 1 234 ? 45.401 19.515 101.218 1.00 53.41 234 PHE A CA 1
ATOM 1868 C C . PHE A 1 234 ? 45.802 20.974 101.289 1.00 53.07 234 PHE A C 1
ATOM 1869 O O . PHE A 1 234 ? 46.823 21.318 101.876 1.00 62.24 234 PHE A O 1
ATOM 1877 N N . GLY A 1 235 ? 44.998 21.832 100.681 1.00 49.59 235 GLY A N 1
ATOM 1878 C CA . GLY A 1 235 ? 45.308 23.244 100.700 1.00 48.36 235 GLY A CA 1
ATOM 1879 C C . GLY A 1 235 ? 44.779 23.978 99.489 1.00 43.08 235 GLY A C 1
ATOM 1880 O O . GLY A 1 235 ? 44.602 23.393 98.412 1.00 50.37 235 GLY A O 1
ATOM 1881 N N . GLY A 1 236 ? 44.523 25.268 99.680 1.00 42.09 236 GLY A N 1
ATOM 1882 C CA . GLY A 1 236 ? 44.024 26.103 98.607 1.00 44.00 236 GLY A CA 1
ATOM 1883 C C . GLY A 1 236 ? 44.263 27.566 98.916 1.00 46.54 236 GLY A C 1
ATOM 1884 O O . GLY A 1 236 ? 44.366 27.954 100.078 1.00 52.29 236 GLY A O 1
ATOM 1885 N N . LEU A 1 237 ? 44.379 28.375 97.870 1.00 48.05 237 LEU A N 1
ATOM 1886 C CA . LEU A 1 237 ? 44.586 29.809 98.029 1.00 44.42 237 LEU A CA 1
ATOM 1887 C C . LEU A 1 237 ? 43.681 30.521 97.034 1.00 39.41 237 LEU A C 1
ATOM 1888 O O . LEU A 1 237 ? 43.734 30.269 95.835 1.00 37.73 237 LEU A O 1
ATOM 1893 N N . GLU A 1 238 ? 42.834 31.398 97.551 1.00 37.45 238 GLU A N 1
ATOM 1894 C CA . GLU A 1 238 ? 41.891 32.138 96.730 1.00 35.88 238 GLU A CA 1
ATOM 1895 C C . GLU A 1 238 ? 42.542 33.247 95.920 1.00 41.57 238 GLU A C 1
ATOM 1896 O O . GLU A 1 238 ? 43.580 33.786 96.301 1.00 44.19 238 GLU A O 1
ATOM 1902 N N . HIS A 1 239 ? 41.903 33.584 94.804 1.00 39.58 239 HIS A N 1
ATOM 1903 C CA . HIS A 1 239 ? 42.362 34.654 93.924 1.00 37.73 239 HIS A CA 1
ATOM 1904 C C . HIS A 1 239 ? 41.134 35.256 93.239 1.00 38.88 239 HIS A C 1
ATOM 1905 O O . HIS A 1 239 ? 40.061 34.635 93.219 1.00 37.88 239 HIS A O 1
ATOM 1912 N N . ARG A 1 240 ? 41.282 36.466 92.698 1.00 41.75 240 ARG A N 1
ATOM 1913 C CA . ARG A 1 240 ? 40.160 37.159 92.072 1.00 41.70 240 ARG A CA 1
ATOM 1914 C C . ARG A 1 240 ? 39.397 36.403 90.995 1.00 43.67 240 ARG A C 1
ATOM 1915 O O . ARG A 1 240 ? 38.182 36.528 90.919 1.00 42.97 240 ARG A O 1
ATOM 1923 N N . ASN A 1 241 ? 40.072 35.610 90.171 1.00 37.48 241 ASN A N 1
ATOM 1924 C CA . ASN A 1 241 ? 39.336 34.870 89.149 1.00 36.73 241 ASN A CA 1
ATOM 1925 C C . ASN A 1 241 ? 39.860 33.441 88.980 1.00 42.42 241 ASN A C 1
ATOM 1926 O O . ASN A 1 241 ? 39.666 32.797 87.942 1.00 46.24 241 ASN A O 1
ATOM 1931 N N . SER A 1 242 ? 40.506 32.948 90.032 1.00 42.32 242 SER A N 1
ATOM 1932 C CA . SER A 1 242 ? 41.059 31.598 90.039 1.00 38.63 242 SER A CA 1
ATOM 1933 C C . SER A 1 242 ? 41.438 31.197 91.462 1.00 44.78 242 SER A C 1
ATOM 1934 O O . SER A 1 242 ? 41.368 31.999 92.403 1.00 39.63 242 SER A O 1
ATOM 1937 N N . THR A 1 243 ? 41.845 29.946 91.610 1.00 40.28 243 THR A N 1
ATOM 1938 C CA . THR A 1 243 ? 42.288 29.446 92.896 1.00 44.98 243 THR A CA 1
ATOM 1939 C C . THR A 1 243 ? 43.292 28.339 92.638 1.00 45.80 243 THR A C 1
ATOM 1940 O O . THR A 1 243 ? 43.216 27.647 91.624 1.00 44.50 243 THR A O 1
ATOM 1944 N N . ALA A 1 244 ? 44.256 28.208 93.540 1.00 44.86 244 ALA A N 1
ATOM 1945 C CA . ALA A 1 244 ? 45.268 27.164 93.433 1.00 36.01 244 ALA A CA 1
ATOM 1946 C C . ALA A 1 244 ? 44.973 26.156 94.546 1.00 41.98 244 ALA A C 1
ATOM 1947 O O . ALA A 1 244 ? 44.948 26.503 95.735 1.00 43.62 244 ALA A O 1
ATOM 1949 N N . LEU A 1 245 ? 44.738 24.910 94.149 1.00 40.52 245 LEU A N 1
ATOM 1950 C CA . LEU A 1 245 ? 44.420 23.854 95.096 1.00 39.57 245 LEU A CA 1
ATOM 1951 C C . LEU A 1 245 ? 45.411 22.705 95.067 1.00 39.19 245 LEU A C 1
ATOM 1952 O O . LEU A 1 245 ? 45.964 22.368 94.023 1.00 41.74 245 LEU A O 1
ATOM 1957 N N . LEU A 1 246 ? 45.624 22.103 96.228 1.00 40.77 246 LEU A N 1
ATOM 1958 C CA . LEU A 1 246 ? 46.478 20.929 96.339 1.00 41.56 246 LEU A CA 1
ATOM 1959 C C . LEU A 1 246 ? 45.565 19.921 97.016 1.00 40.70 246 LEU A C 1
ATOM 1960 O O . LEU A 1 246 ? 45.120 20.146 98.138 1.00 38.74 246 LEU A O 1
ATOM 1965 N N . CYS A 1 247 ? 45.253 18.829 96.330 1.00 40.98 247 CYS A N 1
ATOM 1966 C CA . CYS A 1 247 ? 44.367 17.829 96.913 1.00 38.58 247 CYS A CA 1
ATOM 1967 C C . CYS A 1 247 ? 44.871 16.407 96.753 1.00 36.21 247 CYS A C 1
ATOM 1968 O O . CYS A 1 247 ? 45.760 16.129 95.952 1.00 40.29 247 CYS A O 1
ATOM 1971 N N . SER A 1 248 ? 44.278 15.503 97.525 1.00 38.54 248 SER A N 1
ATOM 1972 C CA . SER A 1 248 ? 44.650 14.096 97.482 1.00 38.49 248 SER A CA 1
ATOM 1973 C C . SER A 1 248 ? 43.921 13.410 96.340 1.00 40.93 248 SER A C 1
ATOM 1974 O O . SER A 1 248 ? 42.757 13.703 96.059 1.00 39.31 248 SER A O 1
ATOM 1977 N N . ARG A 1 249 ? 44.619 12.493 95.686 1.00 42.13 249 ARG A N 1
ATOM 1978 C CA . ARG A 1 249 ? 44.074 11.768 94.550 1.00 39.34 249 ARG A CA 1
ATOM 1979 C C . ARG A 1 249 ? 42.789 11.023 94.894 1.00 38.89 249 ARG A C 1
ATOM 1980 O O . ARG A 1 249 ? 41.953 10.782 94.023 1.00 35.75 249 ARG A O 1
ATOM 1988 N N . LYS A 1 250 ? 42.622 10.663 96.163 1.00 34.10 250 LYS A N 1
ATOM 1989 C CA . LYS A 1 250 ? 41.416 9.948 96.570 1.00 38.24 250 LYS A CA 1
ATOM 1990 C C . LYS A 1 250 ? 40.205 10.871 96.669 1.00 43.26 250 LYS A C 1
ATOM 1991 O O . LYS A 1 250 ? 39.079 10.403 96.761 1.00 40.85 250 LYS A O 1
ATOM 1997 N N . ASP A 1 251 ? 40.434 12.180 96.636 1.00 43.48 251 ASP A N 1
ATOM 1998 C CA . ASP A 1 251 ? 39.338 13.142 96.734 1.00 38.13 251 ASP A CA 1
ATOM 1999 C C . ASP A 1 251 ? 38.663 13.402 95.389 1.00 45.35 251 ASP A C 1
ATOM 2000 O O . ASP A 1 251 ? 37.582 13.988 95.336 1.00 50.01 251 ASP A O 1
ATOM 2005 N N . LEU A 1 252 ? 39.302 12.975 94.305 1.00 44.70 252 LEU A N 1
ATOM 2006 C CA . LEU A 1 252 ? 38.749 13.184 92.977 1.00 43.66 252 LEU A CA 1
ATOM 2007 C C . LEU A 1 252 ? 38.043 11.922 92.529 1.00 46.48 252 LEU A C 1
ATOM 2008 O O . LEU A 1 252 ? 38.661 10.999 91.997 1.00 54.47 252 LEU A O 1
ATOM 2013 N N . ILE A 1 253 ? 36.734 11.903 92.747 1.00 43.10 253 ILE A N 1
ATOM 2014 C CA . ILE A 1 253 ? 35.890 10.766 92.421 1.00 46.06 253 ILE A CA 1
ATOM 2015 C C . ILE A 1 253 ? 36.032 10.257 90.976 1.00 46.90 253 ILE A C 1
ATOM 2016 O O . ILE A 1 253 ? 36.118 11.037 90.022 1.00 38.89 253 ILE A O 1
ATOM 2021 N N . SER A 1 254 ? 36.081 8.933 90.834 1.00 45.25 254 SER A N 1
ATOM 2022 C CA . SER A 1 254 ? 36.234 8.297 89.532 1.00 49.18 254 SER A CA 1
ATOM 2023 C C . SER A 1 254 ? 34.897 7.955 88.874 1.00 50.50 254 SER A C 1
ATOM 2024 O O . SER A 1 254 ? 33.833 8.063 89.491 1.00 50.40 254 SER A O 1
ATOM 2027 N N . ALA A 1 255 ? 34.966 7.529 87.618 1.00 48.55 255 ALA A N 1
ATOM 2028 C CA . ALA A 1 255 ? 33.780 7.170 86.855 1.00 52.23 255 ALA A CA 1
ATOM 2029 C C . ALA A 1 255 ? 33.089 5.917 87.391 1.00 55.35 255 ALA A C 1
ATOM 2030 O O . ALA A 1 255 ? 31.942 5.642 87.040 1.00 60.61 255 ALA A O 1
ATOM 2032 N N . HIS A 1 256 ? 33.783 5.163 88.239 1.00 56.30 256 HIS A N 1
ATOM 2033 C CA . HIS A 1 256 ? 33.221 3.938 88.804 1.00 58.60 256 HIS A CA 1
ATOM 2034 C C . HIS A 1 256 ? 32.712 4.113 90.232 1.00 64.88 256 HIS A C 1
ATOM 2035 O O . HIS A 1 256 ? 32.352 3.138 90.894 1.00 61.23 256 HIS A O 1
ATOM 2042 N N . GLN A 1 257 ? 32.693 5.358 90.702 1.00 64.79 257 GLN A N 1
ATOM 2043 C CA . GLN A 1 257 ? 32.217 5.679 92.044 1.00 65.39 257 GLN A CA 1
ATOM 2044 C C . GLN A 1 257 ? 30.941 6.507 91.903 1.00 73.07 257 GLN A C 1
ATOM 2045 O O . GLN A 1 257 ? 30.996 7.710 91.655 1.00 74.83 257 GLN A O 1
ATOM 2051 N N . TYR A 1 258 ? 29.792 5.859 92.063 1.00 81.48 258 TYR A N 1
ATOM 2052 C CA . TYR A 1 258 ? 28.512 6.544 91.925 1.00 85.70 258 TYR A CA 1
ATOM 2053 C C . TYR A 1 258 ? 28.178 7.457 93.096 1.00 77.32 258 TYR A C 1
ATOM 2054 O O . TYR A 1 258 ? 27.954 8.656 92.921 1.00 73.48 258 TYR A O 1
ATOM 2063 N N . GLU A 1 259 ? 28.145 6.881 94.291 1.00 75.08 259 GLU A N 1
ATOM 2064 C CA . GLU A 1 259 ? 27.805 7.631 95.490 1.00 74.49 259 GLU A CA 1
ATOM 2065 C C . GLU A 1 259 ? 28.852 8.618 95.993 1.00 65.71 259 GLU A C 1
ATOM 2066 O O . GLU A 1 259 ? 30.043 8.508 95.705 1.00 58.07 259 GLU A O 1
ATOM 2080 N N . ASN A 1 261 ? 31.169 10.392 98.796 1.0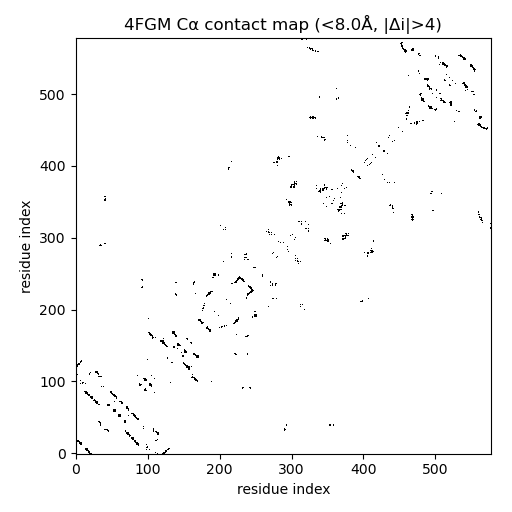0 49.57 261 ASN A N 1
ATOM 2081 C CA . ASN A 1 261 ? 31.962 9.860 99.899 1.00 48.74 261 ASN A CA 1
ATOM 2082 C C . ASN A 1 261 ? 32.619 11.039 100.615 1.00 50.44 261 ASN A C 1
ATOM 2083 O O . ASN A 1 261 ? 32.625 12.154 100.100 1.00 52.09 261 ASN A O 1
ATOM 2088 N N . ASP A 1 262 ? 33.159 10.801 101.803 1.00 48.02 262 ASP A N 1
ATOM 2089 C CA . ASP A 1 262 ? 33.777 11.863 102.588 1.00 47.14 262 ASP A CA 1
ATOM 2090 C C . ASP A 1 262 ? 34.943 12.575 101.907 1.00 48.20 262 ASP A C 1
ATOM 2091 O O . ASP A 1 262 ? 35.109 13.787 102.060 1.00 47.86 262 ASP A O 1
ATOM 2096 N N . ASN A 1 263 ? 35.748 11.831 101.156 1.00 43.93 263 ASN A N 1
ATOM 2097 C CA . ASN A 1 263 ? 36.898 12.428 100.490 1.00 43.29 263 ASN A CA 1
ATOM 2098 C C . ASN A 1 263 ? 36.507 13.381 99.372 1.00 44.48 263 ASN A C 1
ATOM 2099 O O . ASN A 1 263 ? 37.022 14.499 99.307 1.00 38.45 263 ASN A O 1
ATOM 2104 N N . TYR A 1 264 ? 35.598 12.949 98.500 1.00 38.44 264 TYR A N 1
ATOM 2105 C CA . TYR A 1 264 ? 35.157 13.797 97.406 1.00 39.03 264 TYR A CA 1
ATOM 2106 C C . TYR A 1 264 ? 34.455 15.020 97.988 1.00 39.67 264 TYR A C 1
ATOM 2107 O O . TYR A 1 264 ? 34.582 16.128 97.465 1.00 38.28 264 TYR A O 1
ATOM 2116 N N . GLN A 1 265 ? 33.733 14.815 99.085 1.00 37.18 265 GLN A N 1
ATOM 2117 C CA . GLN A 1 265 ? 33.027 15.902 99.761 1.00 46.05 265 GLN A CA 1
ATOM 2118 C C . GLN A 1 265 ? 34.022 16.961 100.249 1.00 45.41 265 GLN A C 1
ATOM 2119 O O . GLN A 1 265 ? 33.762 18.160 100.165 1.00 45.68 265 GLN A O 1
ATOM 2125 N N . THR A 1 266 ? 35.161 16.509 100.760 1.00 39.10 266 THR A N 1
ATOM 2126 C CA . THR A 1 266 ? 36.190 17.420 101.242 1.00 39.66 266 THR A CA 1
ATOM 2127 C C . THR A 1 266 ? 36.691 18.293 100.087 1.00 38.68 266 THR A C 1
ATOM 2128 O O . THR A 1 266 ? 36.941 19.485 100.264 1.00 41.82 266 THR A O 1
ATOM 2132 N N . PHE A 1 267 ? 36.820 17.700 98.904 1.00 36.72 267 PHE A N 1
ATOM 2133 C CA . PHE A 1 267 ? 37.275 18.437 97.732 1.00 40.89 267 PHE A CA 1
ATOM 2134 C C . PHE A 1 267 ? 36.240 19.477 97.316 1.00 38.23 267 PHE A C 1
ATOM 2135 O O . PHE A 1 267 ? 36.579 20.637 97.058 1.00 37.32 267 PHE A O 1
ATOM 2143 N N . LEU A 1 268 ? 34.977 19.061 97.243 1.00 39.08 268 LEU A N 1
ATOM 2144 C CA . LEU A 1 268 ? 33.917 19.985 96.858 1.00 39.27 268 LEU A CA 1
ATOM 2145 C C . LEU A 1 268 ? 33.815 21.115 97.867 1.00 40.85 268 LEU A C 1
ATOM 2146 O O . LEU A 1 268 ? 33.546 22.264 97.510 1.00 42.30 268 LEU A O 1
ATOM 2151 N N . SER A 1 269 ? 34.048 20.789 99.132 1.00 38.69 269 SER A N 1
ATOM 2152 C CA . SER A 1 269 ? 33.992 21.789 100.180 1.00 46.74 269 SER A CA 1
ATOM 2153 C C . SER A 1 269 ? 35.146 22.784 100.001 1.00 40.95 269 SER A C 1
ATOM 2154 O O . SER A 1 269 ? 34.980 23.988 100.214 1.00 42.75 269 SER A O 1
ATOM 2157 N N . LEU A 1 270 ? 36.312 22.276 99.602 1.00 36.09 270 LEU A N 1
ATOM 2158 C CA . LEU A 1 270 ? 37.483 23.124 99.378 1.00 34.91 270 LEU A CA 1
ATOM 2159 C C . LEU A 1 270 ? 37.238 24.091 98.217 1.00 40.64 270 LEU A C 1
ATOM 2160 O O . LEU A 1 270 ? 37.532 25.288 98.327 1.00 36.59 270 LEU A O 1
ATOM 2165 N N . CYS A 1 271 ? 36.700 23.573 97.112 1.00 34.07 271 CYS A N 1
ATOM 2166 C CA . CYS A 1 271 ? 36.429 24.407 95.940 1.00 41.50 271 CYS A CA 1
ATOM 2167 C C . CYS A 1 271 ? 35.395 25.468 96.279 1.00 41.21 271 CYS A C 1
ATOM 2168 O O . CYS A 1 271 ? 35.538 26.633 95.912 1.00 40.98 271 CYS A O 1
ATOM 2171 N N . CYS A 1 272 ? 34.352 25.047 96.983 1.00 44.00 272 CYS A N 1
ATOM 2172 C CA . CYS A 1 272 ? 33.283 25.941 97.394 1.00 43.68 272 CYS A CA 1
ATOM 2173 C C . CYS A 1 272 ? 33.849 27.058 98.274 1.00 43.27 272 CYS A C 1
ATOM 2174 O O . CYS A 1 272 ? 33.409 28.205 98.206 1.00 44.27 272 CYS A O 1
ATOM 2177 N N . HIS A 1 273 ? 34.833 26.701 99.093 1.00 43.05 273 HIS A N 1
ATOM 2178 C CA . HIS A 1 273 ? 35.474 27.633 100.007 1.00 39.46 273 HIS A CA 1
ATOM 2179 C C . HIS A 1 273 ? 36.283 28.706 99.252 1.00 45.79 273 HIS A C 1
ATOM 2180 O O . HIS A 1 273 ? 36.153 29.910 99.516 1.00 40.68 273 HIS A O 1
ATOM 2187 N N . GLU A 1 274 ? 37.118 28.276 98.310 1.00 38.27 274 GLU A N 1
ATOM 2188 C CA . GLU A 1 274 ? 37.933 29.230 97.568 1.00 37.99 274 GLU A CA 1
ATOM 2189 C C . GLU A 1 274 ? 37.077 30.124 96.672 1.00 40.84 274 GLU A C 1
ATOM 2190 O O . GLU A 1 274 ? 37.319 31.327 96.566 1.00 43.11 274 GLU A O 1
ATOM 2196 N N . TYR A 1 275 ? 36.069 29.526 96.041 1.00 42.03 275 TYR A N 1
ATOM 2197 C CA . TYR A 1 275 ? 35.161 30.248 95.152 1.00 39.38 275 TYR A CA 1
ATOM 2198 C C . TYR A 1 275 ? 34.456 31.364 95.925 1.00 42.16 275 TYR A C 1
ATOM 2199 O O . TYR A 1 275 ? 34.398 32.509 95.473 1.00 42.05 275 TYR A O 1
ATOM 2208 N N . PHE A 1 276 ? 33.929 31.027 97.097 1.00 38.52 276 PHE A N 1
ATOM 2209 C CA . PHE A 1 276 ? 33.235 31.996 97.938 1.00 42.88 276 PHE A CA 1
ATOM 2210 C C . PHE A 1 276 ? 34.157 33.173 98.248 1.00 45.53 276 PHE A C 1
ATOM 2211 O O . PHE A 1 276 ? 33.726 34.336 98.303 1.00 45.46 276 PHE A O 1
ATOM 2219 N N . HIS A 1 277 ? 35.434 32.854 98.446 1.00 36.64 277 HIS A N 1
ATOM 2220 C CA . HIS A 1 277 ? 36.452 33.862 98.750 1.00 38.76 277 HIS A CA 1
ATOM 2221 C C . HIS A 1 277 ? 36.534 34.909 97.628 1.00 43.91 277 HIS A C 1
ATOM 2222 O O . HIS A 1 277 ? 37.033 36.028 97.850 1.00 36.52 277 HIS A O 1
ATOM 2229 N N . SER A 1 278 ? 36.074 34.550 96.424 1.00 42.44 278 SER A N 1
ATOM 2230 C CA . SER A 1 278 ? 36.103 35.498 95.304 1.00 46.29 278 SER A CA 1
ATOM 2231 C C . SER A 1 278 ? 35.367 36.765 95.725 1.00 47.06 278 SER A C 1
ATOM 2232 O O . SER A 1 278 ? 35.743 37.892 95.344 1.00 39.90 278 SER A O 1
ATOM 2235 N N . TRP A 1 279 ? 34.285 36.578 96.475 1.00 45.20 279 TRP A N 1
ATOM 2236 C CA . TRP A 1 279 ? 33.515 37.721 96.935 1.00 47.07 279 TRP A CA 1
ATOM 2237 C C . TRP A 1 279 ? 34.047 38.105 98.305 1.00 50.83 279 TRP A C 1
ATOM 2238 O O . TRP A 1 279 ? 34.356 39.276 98.576 1.00 50.86 279 TRP A O 1
ATOM 2249 N N . ASN A 1 280 ? 34.166 37.107 99.165 1.00 50.95 280 ASN A N 1
ATOM 2250 C CA . ASN A 1 280 ? 34.627 37.348 100.518 1.00 52.28 280 ASN A CA 1
ATOM 2251 C C . ASN A 1 280 ? 36.135 37.231 100.668 1.00 53.64 280 ASN A C 1
ATOM 2252 O O . ASN A 1 280 ? 36.669 36.108 100.642 1.00 61.44 280 ASN A O 1
ATOM 2257 N N . ILE A 1 281 ? 36.795 38.392 100.706 1.00 54.25 281 ILE A N 1
ATOM 2258 C CA . ILE A 1 281 ? 38.245 38.566 100.808 1.00 47.74 281 ILE A CA 1
ATOM 2259 C C . ILE A 1 281 ? 38.989 39.033 99.583 1.00 50.02 281 ILE A C 1
ATOM 2260 O O . ILE A 1 281 ? 40.076 39.618 99.717 1.00 52.13 281 ILE A O 1
ATOM 2265 N N . LYS A 1 282 ? 38.451 38.734 98.409 1.00 48.85 282 LYS A N 1
ATOM 2266 C CA . LYS A 1 282 ? 39.130 39.169 97.205 1.00 49.57 282 LYS A CA 1
ATOM 2267 C C . LYS A 1 282 ? 38.580 40.526 96.789 1.00 46.78 282 LYS A C 1
ATOM 2268 O O . LYS A 1 282 ? 39.346 41.374 96.311 1.00 47.48 282 LYS A O 1
ATOM 2274 N N . THR A 1 283 ? 37.267 40.737 96.948 1.00 43.89 283 THR A N 1
ATOM 2275 C CA . THR A 1 283 ? 36.665 42.021 96.587 1.00 45.40 283 THR A CA 1
ATOM 2276 C C . THR A 1 283 ? 36.176 42.708 97.857 1.00 53.48 283 THR A C 1
ATOM 2277 O O . THR A 1 283 ? 36.507 43.868 98.105 1.00 58.74 283 THR A O 1
ATOM 2281 N N . LEU A 1 284 ? 35.384 41.998 98.656 1.00 50.80 284 LEU A N 1
ATOM 2282 C CA . LEU A 1 284 ? 34.917 42.529 99.935 1.00 48.04 284 LEU A CA 1
ATOM 2283 C C . LEU A 1 284 ? 36.102 42.165 100.833 1.00 47.09 284 LEU A C 1
ATOM 2284 O O . LEU A 1 284 ? 36.467 40.995 100.918 1.00 45.72 284 LEU A O 1
ATOM 2289 N N . LYS A 1 285 ? 36.720 43.147 101.479 1.00 44.87 285 LYS A N 1
ATOM 2290 C CA . LYS A 1 285 ? 37.871 42.863 102.329 1.00 38.49 285 LYS A CA 1
ATOM 2291 C C . LYS A 1 285 ? 38.101 43.984 103.333 1.00 43.27 285 LYS A C 1
ATOM 2292 O O . LYS A 1 285 ? 37.514 45.056 103.206 1.00 50.96 285 LYS A O 1
ATOM 2298 N N . PRO A 1 286 ? 38.946 43.747 104.359 1.00 44.30 286 PRO A N 1
ATOM 2299 C CA . PRO A 1 286 ? 39.196 44.807 105.343 1.00 40.90 286 PRO A CA 1
ATOM 2300 C C . PRO A 1 286 ? 40.039 45.932 104.738 1.00 50.04 286 PRO A C 1
ATOM 2301 O O . PRO A 1 286 ? 40.831 45.704 103.819 1.00 54.20 286 PRO A O 1
ATOM 2305 N N . LYS A 1 287 ? 39.863 47.143 105.257 1.00 55.02 287 LYS A N 1
ATOM 2306 C CA . LYS A 1 287 ? 40.593 48.298 104.758 1.00 52.84 287 LYS A CA 1
ATOM 2307 C C . LYS A 1 287 ? 42.097 48.141 104.916 1.00 47.51 287 LYS A C 1
ATOM 2308 O O . LYS A 1 287 ? 42.872 48.705 104.144 1.00 47.51 287 LYS A O 1
ATOM 2314 N N . ALA A 1 288 ? 42.508 47.364 105.910 1.00 42.08 288 ALA A N 1
ATOM 2315 C CA . ALA A 1 288 ? 43.929 47.135 106.151 1.00 46.67 288 ALA A CA 1
ATOM 2316 C C . ALA A 1 288 ? 44.573 46.446 104.950 1.00 52.15 288 ALA A C 1
ATOM 2317 O O . ALA A 1 288 ? 45.791 46.449 104.810 1.00 53.36 288 ALA A O 1
ATOM 2319 N N . PHE A 1 289 ? 43.747 45.862 104.084 1.00 55.09 289 PHE A N 1
ATOM 2320 C CA . PHE A 1 289 ? 44.233 45.174 102.886 1.00 54.16 289 PHE A CA 1
ATOM 2321 C C . PHE A 1 289 ? 44.015 46.032 101.624 1.00 59.39 289 PHE A C 1
ATOM 2322 O O . PHE A 1 289 ? 44.113 45.534 100.499 1.00 59.32 289 PHE A O 1
ATOM 2330 N N . LEU A 1 290 ? 43.719 47.315 101.821 1.00 52.98 290 LEU A N 1
ATOM 2331 C CA . LEU A 1 290 ? 43.486 48.239 100.714 1.00 51.21 290 LEU A CA 1
ATOM 2332 C C . LEU A 1 290 ? 44.380 49.478 100.805 1.00 54.66 290 LEU A C 1
ATOM 2333 O O . LEU A 1 290 ? 43.969 50.510 101.332 1.00 60.88 290 LEU A O 1
ATOM 2338 N N . PRO A 1 291 ? 45.607 49.401 100.261 1.00 52.57 291 PRO A N 1
ATOM 2339 C CA . PRO A 1 291 ? 46.183 48.240 99.576 1.00 52.28 291 PRO A CA 1
ATOM 2340 C C . PRO A 1 291 ? 46.936 47.307 100.532 1.00 49.61 291 PRO A C 1
ATOM 2341 O O . PRO A 1 291 ? 46.995 47.554 101.737 1.00 53.95 291 PRO A O 1
ATOM 2345 N N . TYR A 1 292 ? 47.505 46.237 99.981 1.00 46.87 292 TYR A N 1
ATOM 2346 C CA . TYR A 1 292 ? 48.284 45.285 100.767 1.00 49.39 292 TYR A CA 1
ATOM 2347 C C . TYR A 1 292 ? 49.691 45.837 101.000 1.00 49.84 292 TYR A C 1
ATOM 2348 O O . TYR A 1 292 ? 50.269 46.478 100.119 1.00 51.01 292 TYR A O 1
ATOM 2357 N N . GLN A 1 293 ? 50.232 45.608 102.192 1.00 50.21 293 GLN A N 1
ATOM 2358 C CA . GLN A 1 293 ? 51.602 46.017 102.487 1.00 54.30 293 GLN A CA 1
ATOM 2359 C C . GLN A 1 293 ? 52.262 44.647 102.674 1.00 49.62 293 GLN A C 1
ATOM 2360 O O . GLN A 1 293 ? 51.990 43.933 103.638 1.00 44.67 293 GLN A O 1
ATOM 2366 N N . LEU A 1 294 ? 53.104 44.272 101.717 1.00 42.54 294 LEU A N 1
ATOM 2367 C CA . LEU A 1 294 ? 53.725 42.951 101.717 1.00 44.43 294 LEU A CA 1
ATOM 2368 C C . LEU A 1 294 ? 55.172 42.822 102.181 1.00 44.61 294 LEU A C 1
ATOM 2369 O O . LEU A 1 294 ? 55.859 41.859 101.834 1.00 47.75 294 LEU A O 1
ATOM 2374 N N . GLU A 1 295 ? 55.630 43.771 102.979 1.00 47.74 295 GLU A N 1
ATOM 2375 C CA . GLU A 1 295 ? 56.994 43.736 103.473 1.00 55.17 295 GLU A CA 1
ATOM 2376 C C . GLU A 1 295 ? 57.004 43.227 104.910 1.00 50.65 295 GLU A C 1
ATOM 2377 O O . GLU A 1 295 ? 58.006 42.698 105.384 1.00 56.01 295 GLU A O 1
ATOM 2383 N N . LYS A 1 296 ? 55.869 43.358 105.587 1.00 48.22 296 LYS A N 1
ATOM 2384 C CA . LYS A 1 296 ? 55.788 43.017 107.003 1.00 49.42 296 LYS A CA 1
ATOM 2385 C C . LYS A 1 296 ? 54.399 42.504 107.391 1.00 49.55 296 LYS A C 1
ATOM 2386 O O . LYS A 1 296 ? 53.479 42.486 106.569 1.00 44.41 296 LYS A O 1
ATOM 2392 N N . GLU A 1 297 ? 54.246 42.103 108.652 1.00 44.45 297 GLU A N 1
ATOM 2393 C CA . GLU A 1 297 ? 52.951 41.627 109.137 1.00 46.04 297 GLU A CA 1
ATOM 2394 C C . GLU A 1 297 ? 51.911 42.749 108.990 1.00 46.85 297 GLU A C 1
ATOM 2395 O O . GLU A 1 297 ? 52.215 43.922 109.218 1.00 40.98 297 GLU A O 1
ATOM 2401 N N . SER A 1 298 ? 50.695 42.380 108.594 1.00 44.74 298 SER A N 1
ATOM 2402 C CA . SER A 1 298 ? 49.603 43.336 108.435 1.00 45.37 298 SER A CA 1
ATOM 2403 C C . SER A 1 298 ? 48.486 42.807 109.321 1.00 43.24 298 SER A C 1
ATOM 2404 O O . SER A 1 298 ? 47.802 41.841 108.983 1.00 46.79 298 SER A O 1
ATOM 2407 N N . TYR A 1 299 ? 48.310 43.460 110.460 1.00 42.32 299 TYR A N 1
ATOM 2408 C CA . TYR A 1 299 ? 47.337 43.042 111.454 1.00 43.27 299 TYR A CA 1
ATOM 2409 C C . TYR A 1 299 ? 45.882 43.430 111.229 1.00 45.50 299 TYR A C 1
ATOM 2410 O O . TYR A 1 299 ? 45.579 44.561 110.869 1.00 47.57 299 TYR A O 1
ATOM 2419 N N . THR A 1 300 ? 44.989 42.475 111.457 1.00 39.98 300 THR A N 1
ATOM 2420 C CA . THR A 1 300 ? 43.556 42.703 111.346 1.00 42.12 300 THR A CA 1
ATOM 2421 C C . THR A 1 300 ? 42.832 41.613 112.137 1.00 46.36 300 THR A C 1
ATOM 2422 O O . THR A 1 300 ? 43.189 40.438 112.066 1.00 44.33 300 THR A O 1
ATOM 2426 N N . GLU A 1 301 ? 41.822 42.013 112.899 1.00 49.59 301 GLU A N 1
ATOM 2427 C CA . GLU A 1 301 ? 41.052 41.075 113.710 1.00 50.97 301 GLU A CA 1
ATOM 2428 C C . GLU A 1 301 ? 39.829 40.581 112.956 1.00 44.97 301 GLU A C 1
ATOM 2429 O O . GLU A 1 301 ? 38.998 39.875 113.526 1.00 49.78 301 GLU A O 1
ATOM 2435 N N . GLN A 1 302 ? 39.719 40.942 111.680 1.00 39.04 302 GLN A N 1
ATOM 2436 C CA . GLN A 1 302 ? 38.553 40.564 110.892 1.00 40.77 302 GLN A CA 1
ATOM 2437 C C . GLN A 1 302 ? 38.506 39.173 110.251 1.00 44.79 302 GLN A C 1
ATOM 2438 O O . GLN A 1 302 ? 37.529 38.838 109.576 1.00 50.25 302 GLN A O 1
ATOM 2444 N N . LEU A 1 303 ? 39.532 38.352 110.455 1.00 43.34 303 LEU A N 1
ATOM 2445 C CA . LEU A 1 303 ? 39.519 37.020 109.858 1.00 41.92 303 LEU A CA 1
ATOM 2446 C C . LEU A 1 303 ? 38.387 36.139 110.390 1.00 47.26 303 LEU A C 1
ATOM 2447 O O . LEU A 1 303 ? 38.070 35.108 109.794 1.00 46.15 303 LEU A O 1
ATOM 2452 N N . TRP A 1 304 ? 37.767 36.540 111.500 1.00 41.45 304 TRP A N 1
ATOM 2453 C CA . TRP A 1 304 ? 36.655 35.764 112.054 1.00 35.12 304 TRP A CA 1
ATOM 2454 C C . TRP A 1 304 ? 35.514 35.834 111.050 1.00 38.29 304 TRP A C 1
ATOM 2455 O O . TRP A 1 304 ? 34.667 34.941 110.967 1.00 43.20 304 TRP A O 1
ATOM 2466 N N . PHE A 1 305 ? 35.498 36.918 110.286 1.00 44.10 305 PHE A N 1
ATOM 2467 C CA . PHE A 1 305 ? 34.467 37.119 109.290 1.00 45.03 305 PHE A CA 1
ATOM 2468 C C . PHE A 1 305 ? 34.922 36.596 107.928 1.00 44.08 305 PHE A C 1
ATOM 2469 O O . PHE A 1 305 ? 34.234 35.787 107.292 1.00 45.10 305 PHE A O 1
ATOM 2477 N N . TYR A 1 306 ? 36.092 37.040 107.490 1.00 43.81 306 TYR A N 1
ATOM 2478 C CA . TYR A 1 306 ? 36.603 36.624 106.194 1.00 49.61 306 TYR A CA 1
ATOM 2479 C C . TYR A 1 306 ? 36.929 35.140 106.089 1.00 48.90 306 TYR A C 1
ATOM 2480 O O . TYR A 1 306 ? 36.845 34.556 105.010 1.00 45.04 306 TYR A O 1
ATOM 2489 N N . GLU A 1 307 ? 37.291 34.523 107.205 1.00 44.34 307 GLU A N 1
ATOM 2490 C CA . GLU A 1 307 ? 37.563 33.095 107.185 1.00 41.92 307 GLU A CA 1
ATOM 2491 C C . GLU A 1 307 ? 36.378 32.360 107.807 1.00 45.04 307 GLU A C 1
ATOM 2492 O O . GLU A 1 307 ? 35.964 31.311 107.310 1.00 43.61 307 GLU A O 1
ATOM 2498 N N . GLY A 1 308 ? 35.823 32.934 108.878 1.00 42.60 308 GLY A N 1
ATOM 2499 C CA . GLY A 1 308 ? 34.692 32.331 109.569 1.00 39.88 308 GLY A CA 1
ATOM 2500 C C . GLY A 1 308 ? 33.450 32.101 108.724 1.00 43.63 308 GLY A C 1
ATOM 2501 O O . GLY A 1 308 ? 32.963 30.967 108.645 1.00 44.87 308 GLY A O 1
ATOM 2510 N N . THR A 1 310 ? 33.146 32.103 105.540 1.00 42.35 310 THR A N 1
ATOM 2511 C CA . THR A 1 310 ? 33.512 31.190 104.463 1.00 42.59 310 THR A CA 1
ATOM 2512 C C . THR A 1 310 ? 33.565 29.745 104.966 1.00 43.38 310 THR A C 1
ATOM 2513 O O . THR A 1 310 ? 33.195 28.811 104.251 1.00 40.51 310 THR A O 1
ATOM 2517 N N . SER A 1 311 ? 34.015 29.569 106.206 1.00 40.73 311 SER A N 1
ATOM 2518 C CA . SER A 1 311 ? 34.104 28.234 106.786 1.00 52.09 311 SER A CA 1
ATOM 2519 C C . SER A 1 311 ? 32.740 27.669 107.149 1.00 51.40 311 SER A C 1
ATOM 2520 O O . SER A 1 311 ? 32.617 26.484 107.439 1.00 47.80 311 SER A O 1
ATOM 2523 N N . TYR A 1 312 ? 31.717 28.516 107.140 1.00 47.41 312 TYR A N 1
ATOM 2524 C CA . TYR A 1 312 ? 30.362 28.057 107.429 1.00 43.47 312 TYR A CA 1
ATOM 2525 C C . TYR A 1 312 ? 29.683 27.743 106.103 1.00 48.10 312 TYR A C 1
ATOM 2526 O O . TYR A 1 312 ? 29.013 26.724 105.955 1.00 51.31 312 TYR A O 1
ATOM 2535 N N . PHE A 1 313 ? 29.877 28.616 105.126 1.00 45.58 313 PHE A N 1
ATOM 2536 C CA . PHE A 1 313 ? 29.252 28.424 103.827 1.00 48.86 313 PHE A CA 1
ATOM 2537 C C . PHE A 1 313 ? 29.850 27.334 102.944 1.00 45.32 313 PHE A C 1
ATOM 2538 O O . PHE A 1 313 ? 29.113 26.707 102.179 1.00 47.10 313 PHE A O 1
ATOM 2546 N N . ASP A 1 314 ? 31.156 27.078 103.041 1.00 38.05 314 ASP A N 1
ATOM 2547 C CA . ASP A 1 314 ? 31.737 26.032 102.192 1.00 45.46 314 ASP A CA 1
ATOM 2548 C C . ASP A 1 314 ? 30.998 24.698 102.337 1.00 46.95 314 ASP A C 1
ATOM 2549 O O . ASP A 1 314 ? 30.808 23.983 101.354 1.00 52.55 314 ASP A O 1
ATOM 2554 N N . ASP A 1 315 ? 30.567 24.372 103.551 1.00 42.62 315 ASP A N 1
ATOM 2555 C CA . ASP A 1 315 ? 29.827 23.134 103.782 1.00 44.62 315 ASP A CA 1
ATOM 2556 C C . ASP A 1 315 ? 28.321 23.333 103.579 1.00 45.68 315 ASP A C 1
ATOM 2557 O O . ASP A 1 315 ? 27.662 22.538 102.908 1.00 45.77 315 ASP A O 1
ATOM 2562 N N . TYR A 1 316 ? 27.785 24.403 104.159 1.00 43.78 316 TYR A N 1
ATOM 2563 C CA . TYR A 1 316 ? 26.360 24.688 104.067 1.00 46.39 316 TYR A CA 1
ATOM 2564 C C . TYR A 1 316 ? 25.861 24.790 102.622 1.00 48.59 316 TYR A C 1
ATOM 2565 O O . TYR A 1 316 ? 24.852 24.178 102.262 1.00 45.26 316 TYR A O 1
ATOM 2574 N N . LEU A 1 317 ? 26.568 25.552 101.793 1.00 45.61 317 LEU A N 1
ATOM 2575 C CA . LEU A 1 317 ? 26.173 25.708 100.392 1.00 48.16 317 LEU A CA 1
ATOM 2576 C C . LEU A 1 317 ? 26.210 24.376 99.641 1.00 47.90 317 LEU A C 1
ATOM 2577 O O . LEU A 1 317 ? 25.573 24.220 98.599 1.00 45.71 317 LEU A O 1
ATOM 2582 N N . LEU A 1 318 ? 26.963 23.418 100.175 1.00 46.93 318 LEU A N 1
ATOM 2583 C CA . LEU A 1 318 ? 27.067 22.098 99.565 1.00 50.17 318 LEU A CA 1
ATOM 2584 C C . LEU A 1 318 ? 25.736 21.363 99.740 1.00 50.08 318 LEU A C 1
ATOM 2585 O O . LEU A 1 318 ? 25.329 20.564 98.888 1.00 51.17 318 LEU A O 1
ATOM 2590 N N . HIS A 1 319 ? 25.057 21.639 100.850 1.00 51.36 319 HIS A N 1
ATOM 2591 C CA . HIS A 1 319 ? 23.760 21.022 101.126 1.00 52.34 319 HIS A CA 1
ATOM 2592 C C . HIS A 1 319 ? 22.675 21.823 100.422 1.00 51.58 319 HIS A C 1
ATOM 2593 O O . HIS A 1 319 ? 21.725 21.262 99.874 1.00 54.78 319 HIS A O 1
ATOM 2600 N N . THR A 1 320 ? 22.838 23.141 100.446 1.00 51.96 320 THR A N 1
ATOM 2601 C CA . THR A 1 320 ? 21.893 24.064 99.834 1.00 52.77 320 THR A CA 1
ATOM 2602 C C . THR A 1 320 ? 21.792 23.889 98.322 1.00 58.72 320 THR A C 1
ATOM 2603 O O . THR A 1 320 ? 20.744 24.133 97.729 1.00 59.90 320 THR A O 1
ATOM 2607 N N . SER A 1 321 ? 22.885 23.465 97.701 1.00 55.70 321 SER A N 1
ATOM 2608 C CA . SER A 1 321 ? 22.898 23.254 96.266 1.00 53.38 321 SER A CA 1
ATOM 2609 C C . SER A 1 321 ? 22.484 21.825 95.960 1.00 56.69 321 SER A C 1
ATOM 2610 O O . SER A 1 321 ? 22.410 21.425 94.798 1.00 55.23 321 SER A O 1
ATOM 2613 N N . GLY A 1 322 ? 22.223 21.057 97.010 1.00 56.96 322 GLY A N 1
ATOM 2614 C CA . GLY A 1 322 ? 21.802 19.679 96.829 1.00 58.32 322 GLY A CA 1
ATOM 2615 C C . GLY A 1 322 ? 22.888 18.655 96.548 1.00 55.91 322 GLY A C 1
ATOM 2616 O O . GLY A 1 322 ? 22.601 17.598 96.003 1.00 53.86 322 GLY A O 1
ATOM 2617 N N . ILE A 1 323 ? 24.132 18.954 96.908 1.00 54.96 323 ILE A N 1
ATOM 2618 C CA . ILE A 1 323 ? 25.218 18.005 96.679 1.00 51.03 323 ILE A CA 1
ATOM 2619 C C . ILE A 1 323 ? 25.215 16.974 97.812 1.00 49.77 323 ILE A C 1
ATOM 2620 O O . ILE A 1 323 ? 25.375 15.776 97.575 1.00 52.55 323 ILE A O 1
ATOM 2625 N N . ILE A 1 324 ? 25.024 17.451 99.041 1.00 44.36 324 ILE A N 1
ATOM 2626 C CA . ILE A 1 324 ? 24.982 16.577 100.213 1.00 44.27 324 ILE A CA 1
ATOM 2627 C C . ILE A 1 324 ? 23.678 16.774 100.992 1.00 50.34 324 ILE A C 1
ATOM 2628 O O . ILE A 1 324 ? 23.136 17.881 101.035 1.00 45.91 324 ILE A O 1
ATOM 2633 N N . ASP A 1 325 ? 23.175 15.705 101.604 1.00 55.34 325 ASP A N 1
ATOM 2634 C CA . ASP A 1 325 ? 21.937 15.793 102.372 1.00 56.66 325 ASP A CA 1
ATOM 2635 C C . ASP A 1 325 ? 22.190 16.408 103.745 1.00 58.13 325 ASP A C 1
ATOM 2636 O O . ASP A 1 325 ? 23.324 16.745 104.081 1.00 59.11 325 ASP A O 1
ATOM 2641 N N . GLU A 1 326 ? 21.136 16.544 104.543 1.00 60.83 326 GLU A N 1
ATOM 2642 C CA . GLU A 1 326 ? 21.272 17.141 105.864 1.00 61.30 326 GLU A CA 1
ATOM 2643 C C . GLU A 1 326 ? 22.039 16.265 106.854 1.00 57.42 326 GLU A C 1
ATOM 2644 O O . GLU A 1 326 ? 22.575 16.769 107.839 1.00 56.51 326 GLU A O 1
ATOM 2650 N N . LYS A 1 327 ? 22.088 14.959 106.602 1.00 56.73 327 LYS A N 1
ATOM 2651 C CA . LYS A 1 327 ? 22.807 14.056 107.493 1.00 56.14 327 LYS A CA 1
ATOM 2652 C C . LYS A 1 327 ? 24.306 14.341 107.378 1.00 54.88 327 LYS A C 1
ATOM 2653 O O . LYS A 1 327 ? 24.993 14.534 108.383 1.00 60.30 327 LYS A O 1
ATOM 2659 N N . ARG A 1 328 ? 24.809 14.374 106.147 1.00 48.99 328 ARG A N 1
ATOM 2660 C CA . ARG A 1 328 ? 26.218 14.663 105.909 1.00 49.61 328 ARG A CA 1
ATOM 2661 C C . ARG A 1 328 ? 26.563 16.048 106.422 1.00 51.75 328 ARG A C 1
ATOM 2662 O O . ARG A 1 328 ? 27.603 16.249 107.061 1.00 50.19 328 ARG A O 1
ATOM 2670 N N . TYR A 1 329 ? 25.689 17.008 106.141 1.00 50.16 329 TYR A N 1
ATOM 2671 C CA . TYR A 1 329 ? 25.939 18.369 106.579 1.00 53.02 329 TYR A CA 1
ATOM 2672 C C . TYR A 1 329 ? 26.052 18.488 108.096 1.00 52.85 329 TYR A C 1
ATOM 2673 O O . TYR A 1 329 ? 26.988 19.115 108.608 1.00 50.00 329 TYR A O 1
ATOM 2682 N N . LEU A 1 330 ? 25.100 17.893 108.813 1.00 46.21 330 LEU A N 1
ATOM 2683 C CA . LEU A 1 330 ? 25.105 17.972 110.274 1.00 49.21 330 LEU A CA 1
ATOM 2684 C C . LEU A 1 330 ? 26.291 17.258 110.909 1.00 50.84 330 LEU A C 1
ATOM 2685 O O . LEU A 1 330 ? 26.699 17.600 112.019 1.00 49.72 330 LEU A O 1
ATOM 2690 N N . LYS A 1 331 ? 26.840 16.267 110.216 1.00 50.45 331 LYS A N 1
ATOM 2691 C CA . LYS A 1 331 ? 28.003 15.572 110.740 1.00 54.78 331 LYS A CA 1
ATOM 2692 C C . LYS A 1 331 ? 29.148 16.582 110.676 1.00 55.21 331 LYS A C 1
ATOM 2693 O O . LYS A 1 331 ? 29.918 16.729 111.626 1.00 54.66 331 LYS A O 1
ATOM 2699 N N . LEU A 1 332 ? 29.238 17.289 109.552 1.00 46.11 332 LEU A N 1
ATOM 2700 C CA . LEU A 1 332 ? 30.273 18.299 109.369 1.00 46.76 332 LEU A CA 1
ATOM 2701 C C . LEU A 1 332 ? 30.120 19.406 110.408 1.00 46.92 332 LEU A C 1
ATOM 2702 O O . LEU A 1 332 ? 31.113 19.942 110.907 1.00 54.52 332 LEU A O 1
ATOM 2707 N N . LEU A 1 333 ? 28.873 19.745 110.734 1.00 42.01 333 LEU A N 1
ATOM 2708 C CA . LEU A 1 333 ? 28.595 20.791 111.716 1.00 45.35 333 LEU A CA 1
ATOM 2709 C C . LEU A 1 333 ? 29.040 20.329 113.097 1.00 46.40 333 LEU A C 1
ATOM 2710 O O . LEU A 1 333 ? 29.677 21.073 113.844 1.00 47.25 333 LEU A O 1
ATOM 2715 N N . GLY A 1 334 ? 28.692 19.095 113.434 1.00 46.39 334 GLY A N 1
ATOM 2716 C CA . GLY A 1 334 ? 29.086 18.549 114.718 1.00 51.50 334 GLY A CA 1
ATOM 2717 C C . GLY A 1 334 ? 30.595 18.469 114.829 1.00 53.67 334 GLY A C 1
ATOM 2718 O O . GLY A 1 334 ? 31.146 18.680 115.909 1.00 57.21 334 GLY A O 1
ATOM 2719 N N . ASP A 1 335 ? 31.269 18.177 113.717 1.00 50.17 335 ASP A N 1
ATOM 2720 C CA . ASP A 1 335 ? 32.731 18.097 113.719 1.00 58.54 335 ASP A CA 1
ATOM 2721 C C . ASP A 1 335 ? 33.281 19.443 114.169 1.00 55.84 335 ASP A C 1
ATOM 2722 O O . ASP A 1 335 ? 34.080 19.523 115.097 1.00 51.02 335 ASP A O 1
ATOM 2727 N N . THR A 1 336 ? 32.832 20.499 113.498 1.00 51.92 336 THR A N 1
ATOM 2728 C CA . THR A 1 336 ? 33.262 21.856 113.806 1.00 50.81 336 THR A CA 1
ATOM 2729 C C . THR A 1 336 ? 32.948 22.201 115.254 1.00 54.87 336 THR A C 1
ATOM 2730 O O . THR A 1 336 ? 33.787 22.749 115.976 1.00 51.78 336 THR A O 1
ATOM 2734 N N . LEU A 1 337 ? 31.730 21.881 115.676 1.00 60.12 337 LEU A N 1
ATOM 2735 C CA . LEU A 1 337 ? 31.313 22.170 117.039 1.00 54.56 337 LEU A CA 1
ATOM 2736 C C . LEU A 1 337 ? 32.233 21.462 118.029 1.00 54.96 337 LEU A C 1
ATOM 2737 O O . LEU A 1 337 ? 32.728 22.072 118.977 1.00 55.23 337 LEU A O 1
ATOM 2742 N N . SER A 1 338 ? 32.476 20.179 117.788 1.00 54.13 338 SER A N 1
ATOM 2743 C CA . SER A 1 338 ? 33.334 19.381 118.658 1.00 59.16 338 SER A CA 1
ATOM 2744 C C . SER A 1 338 ? 34.762 19.915 118.754 1.00 60.30 338 SER A C 1
ATOM 2745 O O . SER A 1 338 ? 35.364 19.908 119.825 1.00 57.96 338 SER A O 1
ATOM 2748 N N . ARG A 1 339 ? 35.306 20.380 117.638 1.00 55.64 339 ARG A N 1
ATOM 2749 C CA . ARG A 1 339 ? 36.667 20.895 117.641 1.00 59.39 339 ARG A CA 1
ATOM 2750 C C . ARG A 1 339 ? 36.812 22.168 118.466 1.00 56.72 339 ARG A C 1
ATOM 2751 O O . ARG A 1 339 ? 37.775 22.322 119.212 1.00 59.38 339 ARG A O 1
ATOM 2759 N N . VAL A 1 340 ? 35.860 23.083 118.338 1.00 50.58 340 VAL A N 1
ATOM 2760 C CA . VAL A 1 340 ? 35.931 24.326 119.090 1.00 48.04 340 VAL A CA 1
ATOM 2761 C C . VAL A 1 340 ? 35.827 24.065 120.588 1.00 49.23 340 VAL A C 1
ATOM 2762 O O . VAL A 1 340 ? 36.584 24.635 121.375 1.00 48.03 340 VAL A O 1
ATOM 2766 N N . GLU A 1 341 ? 34.900 23.187 120.967 1.00 47.94 341 GLU A N 1
ATOM 2767 C CA . GLU A 1 341 ? 34.661 22.862 122.371 1.00 48.18 341 GLU A CA 1
ATOM 2768 C C . GLU A 1 341 ? 35.665 21.920 123.033 1.00 54.83 341 GLU A C 1
ATOM 2769 O O . GLU A 1 341 ? 35.684 21.799 124.258 1.00 51.82 341 GLU A O 1
ATOM 2775 N N . ARG A 1 342 ? 36.504 21.273 122.232 1.00 52.75 342 ARG A N 1
ATOM 2776 C CA . ARG A 1 342 ? 37.477 20.319 122.748 1.00 53.56 342 ARG A CA 1
ATOM 2777 C C . ARG A 1 342 ? 38.546 20.839 123.703 1.00 56.22 342 ARG A C 1
ATOM 2778 O O . ARG A 1 342 ? 38.786 20.231 124.746 1.00 59.19 342 ARG A O 1
ATOM 2786 N N . GLY A 1 343 ? 39.187 21.952 123.358 1.00 54.75 343 GLY A N 1
ATOM 2787 C CA . GLY A 1 343 ? 40.257 22.457 124.204 1.00 57.80 343 GLY A CA 1
ATOM 2788 C C . GLY A 1 343 ? 40.040 23.719 125.011 1.00 56.46 343 GLY A C 1
ATOM 2789 O O . GLY A 1 343 ? 39.101 24.480 124.776 1.00 61.46 343 GLY A O 1
ATOM 2790 N N . ALA A 1 344 ? 40.945 23.938 125.961 1.00 49.22 344 ALA A N 1
ATOM 2791 C CA . ALA A 1 344 ? 40.899 25.097 126.840 1.00 50.96 344 ALA A CA 1
ATOM 2792 C C . ALA A 1 344 ? 41.292 26.402 126.147 1.00 46.76 344 ALA A C 1
ATOM 2793 O O . ALA A 1 344 ? 41.104 27.481 126.707 1.00 46.17 344 ALA A O 1
ATOM 2795 N N . GLY A 1 345 ? 41.834 26.302 124.934 1.00 43.04 345 GLY A N 1
ATOM 2796 C CA . GLY A 1 345 ? 42.247 27.490 124.198 1.00 35.24 345 GLY A CA 1
ATOM 2797 C C . GLY A 1 345 ? 41.154 28.539 124.011 1.00 46.49 345 GLY A C 1
ATOM 2798 O O . GLY A 1 345 ? 41.424 29.742 123.987 1.00 48.81 345 GLY A O 1
ATOM 2799 N N . GLN A 1 346 ? 39.913 28.083 123.877 1.00 51.80 346 GLN A N 1
ATOM 2800 C CA . GLN A 1 346 ? 38.782 28.983 123.689 1.00 50.56 346 GLN A CA 1
ATOM 2801 C C . GLN A 1 346 ? 38.612 29.937 124.867 1.00 50.44 346 GLN A C 1
ATOM 2802 O O . GLN A 1 346 ? 38.000 30.994 124.728 1.00 45.83 346 GLN A O 1
ATOM 2808 N N . TYR A 1 347 ? 39.151 29.565 126.024 1.00 47.12 347 TYR A N 1
ATOM 2809 C CA . TYR A 1 347 ? 39.035 30.405 127.209 1.00 51.51 347 TYR A CA 1
ATOM 2810 C C . TYR A 1 347 ? 40.310 31.211 127.430 1.00 54.94 347 TYR A C 1
ATOM 2811 O O . TYR A 1 347 ? 40.420 31.970 128.395 1.00 60.38 347 TYR A O 1
ATOM 2820 N N . GLN A 1 348 ? 41.265 31.052 126.519 1.00 53.13 348 GLN A N 1
ATOM 2821 C CA . GLN A 1 348 ? 42.546 31.753 126.603 1.00 52.57 348 GLN A CA 1
ATOM 2822 C C . GLN A 1 348 ? 42.696 32.849 125.552 1.00 50.99 348 GLN A C 1
ATOM 2823 O O . GLN A 1 348 ? 43.483 33.785 125.723 1.00 52.17 348 GLN A O 1
ATOM 2829 N N . GLN A 1 349 ? 41.926 32.741 124.476 1.00 44.60 349 GLN A N 1
ATOM 2830 C CA . GLN A 1 349 ? 42.029 33.694 123.383 1.00 46.96 349 GLN A CA 1
ATOM 2831 C C . GLN A 1 349 ? 40.678 33.977 122.728 1.00 46.75 349 GLN A C 1
ATOM 2832 O O . GLN A 1 349 ? 39.900 33.061 122.463 1.00 48.20 349 GLN A O 1
ATOM 2838 N N . SER A 1 350 ? 40.392 35.250 122.476 1.00 37.96 350 SER A N 1
ATOM 2839 C CA . SER A 1 350 ? 39.139 35.603 121.817 1.00 44.63 350 SER A CA 1
ATOM 2840 C C . SER A 1 350 ? 39.357 35.391 120.325 1.00 47.40 350 SER A C 1
ATOM 2841 O O . SER A 1 350 ? 40.499 35.355 119.859 1.00 49.19 350 SER A O 1
ATOM 2844 N N . VAL A 1 351 ? 38.267 35.246 119.580 1.00 45.75 351 VAL A N 1
ATOM 2845 C CA . VAL A 1 351 ? 38.355 35.014 118.145 1.00 38.59 351 VAL A CA 1
ATOM 2846 C C . VAL A 1 351 ? 39.020 36.174 117.398 1.00 45.98 351 VAL A C 1
ATOM 2847 O O . VAL A 1 351 ? 39.778 35.956 116.445 1.00 44.81 351 VAL A O 1
ATOM 2851 N N . THR A 1 352 ? 38.751 37.403 117.831 1.00 45.02 352 THR A N 1
ATOM 2852 C CA . THR A 1 352 ? 39.344 38.564 117.181 1.00 44.15 352 THR A CA 1
ATOM 2853 C C . THR A 1 352 ? 40.831 38.630 117.490 1.00 45.86 352 THR A C 1
ATOM 2854 O O . THR A 1 352 ? 41.637 39.031 116.648 1.00 43.85 352 THR A O 1
ATOM 2858 N N . GLU A 1 353 ? 41.187 38.240 118.708 1.00 41.97 353 GLU A N 1
ATOM 2859 C CA . GLU A 1 353 ? 42.583 38.228 119.132 1.00 41.35 353 GLU A CA 1
ATOM 2860 C C . GLU A 1 353 ? 43.349 37.207 118.284 1.00 45.92 353 GLU A C 1
ATOM 2861 O O . GLU A 1 353 ? 44.479 37.454 117.874 1.00 50.56 353 GLU A O 1
ATOM 2867 N N . SER A 1 354 ? 42.714 36.070 118.011 1.00 41.18 354 SER A N 1
ATOM 2868 C CA . SER A 1 354 ? 43.325 35.014 117.210 1.00 46.45 354 SER A CA 1
ATOM 2869 C C . SER A 1 354 ? 43.593 35.491 115.778 1.00 44.00 354 SER A C 1
ATOM 2870 O O . SER A 1 354 ? 44.639 35.180 115.195 1.00 35.41 354 SER A O 1
ATOM 2873 N N . SER A 1 355 ? 42.644 36.239 115.217 1.00 40.28 355 SER A N 1
ATOM 2874 C CA . SER A 1 355 ? 42.783 36.771 113.866 1.00 44.08 355 SER A CA 1
ATOM 2875 C C . SER A 1 355 ? 43.961 37.739 113.842 1.00 51.16 355 SER A C 1
ATOM 2876 O O . SER A 1 355 ? 44.823 37.682 112.959 1.00 47.01 355 SER A O 1
ATOM 2879 N N . PHE A 1 356 ? 43.984 38.621 114.835 1.00 45.42 356 PHE A N 1
ATOM 2880 C CA . PHE A 1 356 ? 45.018 39.634 114.966 1.00 42.74 356 PHE A CA 1
ATOM 2881 C C . PHE A 1 356 ? 46.416 39.020 115.004 1.00 46.22 356 PHE A C 1
ATOM 2882 O O . PHE A 1 356 ? 47.333 39.527 114.368 1.00 44.31 356 PHE A O 1
ATOM 2890 N N . LEU A 1 357 ? 46.571 37.932 115.752 1.00 45.38 357 LEU A N 1
ATOM 2891 C CA . LEU A 1 357 ? 47.857 37.261 115.880 1.00 45.68 357 LEU A CA 1
ATOM 2892 C C . LEU A 1 357 ? 47.986 36.044 114.962 1.00 45.60 357 LEU A C 1
ATOM 2893 O O . LEU A 1 357 ? 48.680 35.080 115.295 1.00 44.04 357 LEU A O 1
ATOM 2898 N N . ALA A 1 358 ? 47.331 36.078 113.807 1.00 44.60 358 ALA A N 1
ATOM 2899 C CA . ALA A 1 358 ? 47.415 34.946 112.890 1.00 43.19 358 ALA A CA 1
ATOM 2900 C C . ALA A 1 358 ? 48.870 34.663 112.531 1.00 44.25 358 ALA A C 1
ATOM 2901 O O . ALA A 1 358 ? 49.284 33.502 112.453 1.00 41.20 358 ALA A O 1
ATOM 2903 N N . TRP A 1 359 ? 49.638 35.735 112.345 1.00 39.93 359 TRP A N 1
ATOM 2904 C CA . TRP A 1 359 ? 51.049 35.660 111.972 1.00 41.26 359 TRP A CA 1
ATOM 2905 C C . TRP A 1 359 ? 51.938 34.839 112.895 1.00 42.04 359 TRP A C 1
ATOM 2906 O O . TRP A 1 359 ? 52.953 34.297 112.464 1.00 46.30 359 TRP A O 1
ATOM 2917 N N . THR A 1 360 ? 51.566 34.753 114.164 1.00 41.06 360 THR A N 1
ATOM 2918 C CA . THR A 1 360 ? 52.357 34.006 115.127 1.00 43.31 360 THR A CA 1
ATOM 2919 C C . THR A 1 360 ? 51.568 32.898 115.818 1.00 43.17 360 THR A C 1
ATOM 2920 O O . THR A 1 360 ? 51.838 31.709 115.628 1.00 40.03 360 THR A O 1
ATOM 2924 N N . LYS A 1 361 ? 50.589 33.295 116.619 1.00 43.97 361 LYS A N 1
ATOM 2925 C CA . LYS A 1 361 ? 49.775 32.340 117.355 1.00 47.57 361 LYS A 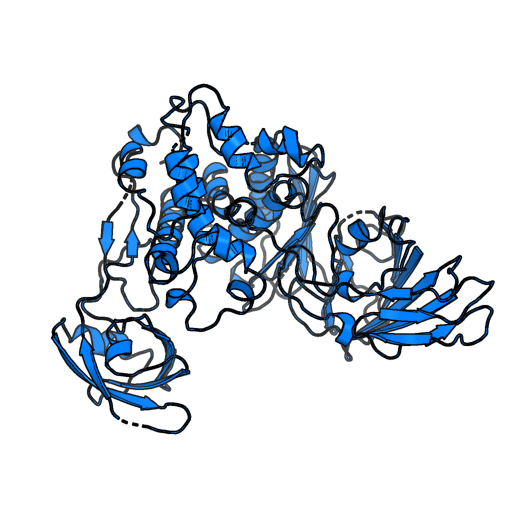CA 1
ATOM 2926 C C . LYS A 1 361 ? 49.125 31.259 116.507 1.00 46.50 361 LYS A C 1
ATOM 2927 O O . LYS A 1 361 ? 49.127 30.092 116.884 1.00 43.15 361 LYS A O 1
ATOM 2933 N N . PHE A 1 362 ? 48.574 31.632 115.360 1.00 45.82 362 PHE A N 1
ATOM 2934 C CA . PHE A 1 362 ? 47.909 30.644 114.523 1.00 45.97 362 PHE A CA 1
ATOM 2935 C C . PHE A 1 362 ? 48.813 29.956 113.507 1.00 48.54 362 PHE A C 1
ATOM 2936 O O . PHE A 1 362 ? 48.942 28.740 113.529 1.00 49.20 362 PHE A O 1
ATOM 2944 N N . TYR A 1 363 ? 49.445 30.723 112.625 1.00 46.88 363 TYR A N 1
ATOM 2945 C CA . TYR A 1 363 ? 50.312 30.131 111.603 1.00 47.57 363 TYR A CA 1
ATOM 2946 C C . TYR A 1 363 ? 51.609 29.508 112.115 1.00 45.31 363 TYR A C 1
ATOM 2947 O O . TYR A 1 363 ? 52.252 28.747 111.406 1.00 44.14 363 TYR A O 1
ATOM 2956 N N . GLN A 1 364 ? 52.000 29.840 113.336 1.00 46.69 364 GLN A N 1
ATOM 2957 C CA . GLN A 1 364 ? 53.207 29.271 113.915 1.00 45.16 364 GLN A CA 1
ATOM 2958 C C . GLN A 1 364 ? 52.804 28.470 115.153 1.00 44.11 364 GLN A C 1
ATOM 2959 O O . GLN A 1 364 ? 53.603 28.271 116.066 1.00 49.21 364 GLN A O 1
ATOM 2965 N N . GLN A 1 365 ? 51.551 28.017 115.169 1.00 43.33 365 GLN A N 1
ATOM 2966 C CA . GLN A 1 365 ? 51.026 27.231 116.277 1.00 42.74 365 GLN A CA 1
ATOM 2967 C C . GLN A 1 365 ? 51.757 25.900 116.359 1.00 43.64 365 GLN A C 1
ATOM 2968 O O . GLN A 1 365 ? 52.357 25.449 115.382 1.00 41.81 365 GLN A O 1
ATOM 2974 N N . ASN A 1 366 ? 51.706 25.283 117.536 1.00 36.68 366 ASN A N 1
ATOM 2975 C CA . ASN A 1 366 ? 52.336 23.994 117.749 1.00 41.41 366 ASN A CA 1
ATOM 2976 C C . ASN A 1 366 ? 51.411 23.040 118.513 1.00 46.15 366 ASN A C 1
ATOM 2977 O O . ASN A 1 366 ? 50.186 23.185 118.486 1.00 44.84 366 ASN A O 1
ATOM 2982 N N . GLU A 1 367 ? 52.009 22.064 119.191 1.00 47.45 367 GLU A N 1
ATOM 2983 C CA . GLU A 1 367 ? 51.255 21.064 119.934 1.00 48.96 367 GLU A CA 1
ATOM 2984 C C . GLU A 1 367 ? 50.380 21.616 121.053 1.00 48.74 367 GLU A C 1
ATOM 2985 O O . GLU A 1 367 ? 49.394 20.983 121.444 1.00 46.17 367 GLU A O 1
ATOM 2991 N N . ASN A 1 368 ? 50.726 22.794 121.561 1.00 48.83 368 ASN A N 1
ATOM 2992 C CA . ASN A 1 368 ? 49.962 23.379 122.658 1.00 48.00 368 ASN A CA 1
ATOM 2993 C C . ASN A 1 368 ? 48.793 24.235 122.172 1.00 49.29 368 ASN A C 1
ATOM 2994 O O . ASN A 1 368 ? 48.134 24.905 122.973 1.00 49.03 368 ASN A O 1
ATOM 2999 N N . ALA A 1 369 ? 48.532 24.194 120.866 1.00 44.88 369 ALA A N 1
ATOM 3000 C CA . ALA A 1 369 ? 47.452 24.973 120.269 1.00 45.34 369 ALA A CA 1
ATOM 3001 C C . ALA A 1 369 ? 46.078 24.786 120.928 1.00 43.85 369 ALA A C 1
ATOM 3002 O O . ALA A 1 369 ? 45.426 25.765 121.295 1.00 43.20 369 ALA A O 1
ATOM 3004 N N . PRO A 1 370 ? 45.629 23.527 121.101 1.00 43.99 370 PRO A N 1
ATOM 3005 C CA . PRO A 1 370 ? 44.317 23.286 121.719 1.00 41.40 370 PRO A CA 1
ATOM 3006 C C . PRO A 1 370 ? 44.176 23.844 123.136 1.00 42.59 370 PRO A C 1
ATOM 3007 O O . PRO A 1 370 ? 43.058 24.037 123.614 1.00 39.95 370 PRO A O 1
ATOM 3011 N N . ASN A 1 371 ? 45.302 24.108 123.797 1.00 43.61 371 ASN A N 1
ATOM 3012 C CA . ASN A 1 371 ? 45.284 24.632 125.165 1.00 44.83 371 ASN A CA 1
ATOM 3013 C C . ASN A 1 371 ? 45.468 26.147 125.260 1.00 46.71 371 ASN A C 1
ATOM 3014 O O . ASN A 1 371 ? 45.224 26.739 126.316 1.00 47.06 371 ASN A O 1
ATOM 3019 N N . SER A 1 372 ? 45.895 26.780 124.171 1.00 42.13 372 SER A N 1
ATOM 3020 C CA . SER A 1 372 ? 46.189 28.210 124.229 1.00 39.44 372 SER A CA 1
ATOM 3021 C C . SER A 1 372 ? 45.611 29.137 123.172 1.00 39.52 372 SER A C 1
ATOM 3022 O O . SER A 1 372 ? 45.725 30.353 123.308 1.00 41.48 372 SER A O 1
ATOM 3025 N N . ILE A 1 373 ? 45.017 28.594 122.117 1.00 38.67 373 ILE A N 1
ATOM 3026 C CA . ILE A 1 373 ? 44.444 29.453 121.086 1.00 40.71 373 ILE A CA 1
ATOM 3027 C C . ILE A 1 373 ? 43.088 28.943 120.638 1.00 44.42 373 ILE A C 1
ATOM 3028 O O . ILE A 1 373 ? 42.660 27.855 121.019 1.00 45.31 373 ILE A O 1
ATOM 3033 N N . VAL A 1 374 ? 42.399 29.745 119.839 1.00 42.99 374 VAL A N 1
ATOM 3034 C CA . VAL A 1 374 ? 41.101 29.346 119.321 1.00 41.74 374 VAL A CA 1
ATOM 3035 C C . VAL A 1 374 ? 41.163 29.545 117.809 1.00 45.64 374 VAL A C 1
ATOM 3036 O O . VAL A 1 374 ? 41.921 30.379 117.326 1.00 43.24 374 VAL A O 1
ATOM 3040 N N . SER A 1 375 ? 40.389 28.770 117.062 1.00 43.40 375 SER A N 1
ATOM 3041 C CA . SER A 1 375 ? 40.396 28.875 115.608 1.00 45.80 375 SER A CA 1
ATOM 3042 C C . SER A 1 375 ? 39.392 29.910 115.118 1.00 48.24 375 SER A C 1
ATOM 3043 O O . SER A 1 375 ? 38.187 29.779 115.361 1.00 46.07 375 SER A O 1
ATOM 3046 N N . TYR A 1 376 ? 39.877 30.943 114.436 1.00 45.60 376 TYR A N 1
ATOM 3047 C CA . TYR A 1 376 ? 38.972 31.959 113.912 1.00 44.33 376 TYR A CA 1
ATOM 3048 C C . TYR A 1 376 ? 38.219 31.365 112.730 1.00 44.93 376 TYR A C 1
ATOM 3049 O O . TYR A 1 376 ? 37.231 31.930 112.256 1.00 44.22 376 TYR A O 1
ATOM 3058 N N . TYR A 1 377 ? 38.681 30.202 112.274 1.00 45.72 377 TYR A N 1
ATOM 3059 C CA . TYR A 1 377 ? 38.029 29.487 111.183 1.00 47.17 377 TYR A CA 1
ATOM 3060 C C . TYR A 1 377 ? 36.812 28.782 111.765 1.00 49.25 377 TYR A C 1
ATOM 3061 O O . TYR A 1 377 ? 35.675 29.043 111.373 1.00 50.54 377 TYR A O 1
ATOM 3070 N N . ALA A 1 378 ? 37.077 27.880 112.709 1.00 47.40 378 ALA A N 1
ATOM 3071 C CA . ALA A 1 378 ? 36.035 27.079 113.350 1.00 42.34 378 ALA A CA 1
ATOM 3072 C C . ALA A 1 378 ? 35.059 27.886 114.196 1.00 47.22 378 ALA A C 1
ATOM 3073 O O . ALA A 1 378 ? 33.845 27.759 114.029 1.00 48.73 378 ALA A O 1
ATOM 3075 N N . LYS A 1 379 ? 35.571 28.714 115.103 1.00 45.62 379 LYS A N 1
ATOM 3076 C CA . LYS A 1 379 ? 34.668 29.504 115.923 1.00 44.52 379 LYS A CA 1
ATOM 3077 C C . LYS A 1 379 ? 33.951 30.553 115.070 1.00 47.93 379 LYS A C 1
ATOM 3078 O O . LYS A 1 379 ? 32.797 30.898 115.333 1.00 48.95 379 LYS A O 1
ATOM 3084 N N . GLY A 1 380 ? 34.634 31.056 114.047 1.00 47.27 380 GLY A N 1
ATOM 3085 C CA . GLY A 1 380 ? 34.004 32.027 113.171 1.00 42.40 380 GLY A CA 1
ATOM 3086 C C . GLY A 1 380 ? 32.844 31.333 112.476 1.00 47.15 380 GLY A C 1
ATOM 3087 O O . GLY A 1 380 ? 31.794 31.927 112.225 1.00 46.90 380 GLY A O 1
ATOM 3088 N N . ALA A 1 381 ? 33.029 30.053 112.178 1.00 46.31 381 ALA A N 1
ATOM 3089 C CA . ALA A 1 381 ? 31.996 29.281 111.511 1.00 46.61 381 ALA A CA 1
ATOM 3090 C C . ALA A 1 381 ? 30.782 29.130 112.419 1.00 43.92 381 ALA A C 1
ATOM 3091 O O . ALA A 1 381 ? 29.643 29.191 111.956 1.00 52.22 381 ALA A O 1
ATOM 3093 N N . LEU A 1 382 ? 31.023 28.932 113.711 1.00 46.49 382 LEU A N 1
ATOM 3094 C CA . LEU A 1 382 ? 29.926 28.782 114.654 1.00 49.54 382 LEU A CA 1
ATOM 3095 C C . LEU A 1 382 ? 29.216 30.128 114.857 1.00 53.35 382 LEU A C 1
ATOM 3096 O O . LEU A 1 382 ? 28.003 30.177 115.086 1.00 51.71 382 LEU A O 1
ATOM 3101 N N . ILE A 1 383 ? 29.974 31.218 114.762 1.00 48.67 383 ILE A N 1
ATOM 3102 C CA . ILE A 1 383 ? 29.403 32.550 114.890 1.00 46.13 383 ILE A CA 1
ATOM 3103 C C . ILE A 1 383 ? 28.450 32.735 113.714 1.00 47.17 383 ILE A C 1
ATOM 3104 O O . ILE A 1 383 ? 27.310 33.170 113.882 1.00 50.51 383 ILE A O 1
ATOM 3109 N N . ALA A 1 384 ? 28.926 32.393 112.519 1.00 43.91 384 ALA A N 1
ATOM 3110 C CA . ALA A 1 384 ? 28.116 32.510 111.309 1.00 45.77 384 ALA A CA 1
ATOM 3111 C C . ALA A 1 384 ? 26.845 31.679 111.454 1.00 47.95 384 ALA A C 1
ATOM 3112 O O . ALA A 1 384 ? 25.765 32.117 111.069 1.00 50.23 384 ALA A O 1
ATOM 3114 N N . LEU A 1 385 ? 26.982 30.476 112.006 1.00 43.58 385 LEU A N 1
ATOM 3115 C CA . LEU A 1 385 ? 25.837 29.593 112.211 1.00 48.60 385 LEU A CA 1
ATOM 3116 C C . LEU A 1 385 ? 24.816 30.279 113.105 1.00 53.37 385 LEU A C 1
ATOM 3117 O O . LEU A 1 385 ? 23.615 30.255 112.832 1.00 58.48 385 LEU A O 1
ATOM 3122 N N . SER A 1 386 ? 25.312 30.887 114.179 1.00 52.87 386 SER A N 1
ATOM 3123 C CA . SER A 1 386 ? 24.458 31.574 115.136 1.00 58.05 386 SER A CA 1
ATOM 3124 C C . SER A 1 386 ? 23.704 32.726 114.481 1.00 57.91 386 SER A C 1
ATOM 3125 O O . SER A 1 386 ? 22.486 32.831 114.614 1.00 58.60 386 SER A O 1
ATOM 3128 N N . LEU A 1 387 ? 24.430 33.584 113.770 1.00 55.97 387 LEU A N 1
ATOM 3129 C CA . LEU A 1 387 ? 23.815 34.726 113.102 1.00 51.24 387 LEU A CA 1
ATOM 3130 C C . LEU A 1 387 ? 22.736 34.296 112.112 1.00 54.54 387 LEU A C 1
ATOM 3131 O O . LEU A 1 387 ? 21.662 34.894 112.054 1.00 54.61 387 LEU A O 1
ATOM 3136 N N . ASP A 1 388 ? 23.015 33.257 111.338 1.00 57.04 388 ASP A N 1
ATOM 3137 C CA . ASP A 1 388 ? 22.047 32.784 110.360 1.00 55.84 388 ASP A CA 1
ATOM 3138 C C . ASP A 1 388 ? 20.754 32.350 111.053 1.00 59.21 388 ASP A C 1
ATOM 3139 O O . ASP A 1 388 ? 19.658 32.695 110.619 1.00 62.83 388 ASP A O 1
ATOM 3144 N N . LEU A 1 389 ? 20.888 31.595 112.135 1.00 58.98 389 LEU A N 1
ATOM 3145 C CA . LEU A 1 389 ? 19.729 31.120 112.878 1.00 58.27 389 LEU A CA 1
ATOM 3146 C C . LEU A 1 389 ? 19.015 32.255 113.608 1.00 59.49 389 LEU A C 1
ATOM 3147 O O . LEU A 1 389 ? 17.787 32.333 113.603 1.00 58.97 389 LEU A O 1
ATOM 3160 N N . LEU A 1 391 ? 19.087 35.581 112.911 1.00 63.39 391 LEU A N 1
ATOM 3161 C CA . LEU A 1 391 ? 18.474 36.483 111.947 1.00 61.70 391 LEU A CA 1
ATOM 3162 C C . LEU A 1 391 ? 17.182 35.887 111.390 1.00 64.04 391 LEU A C 1
ATOM 3163 O O . LEU A 1 391 ? 16.227 36.607 111.107 1.00 65.76 391 LEU A O 1
ATOM 3168 N N . ARG A 1 392 ? 17.149 34.570 111.235 1.00 60.98 392 ARG A N 1
ATOM 3169 C CA . ARG A 1 392 ? 15.962 33.921 110.705 1.00 61.21 392 ARG A CA 1
ATOM 3170 C C . ARG A 1 392 ? 14.797 34.014 111.680 1.00 66.63 392 ARG A C 1
ATOM 3171 O O . ARG A 1 392 ? 13.685 34.354 111.288 1.00 67.40 392 ARG A O 1
ATOM 3179 N N . LEU A 1 393 ? 15.052 33.728 112.952 1.00 64.34 393 LEU A N 1
ATOM 3180 C CA . LEU A 1 393 ? 14.000 33.782 113.961 1.00 66.16 393 LEU A CA 1
ATOM 3181 C C . LEU A 1 393 ? 13.513 35.215 114.200 1.00 64.48 393 LEU A C 1
ATOM 3182 O O . LEU A 1 393 ? 12.321 35.450 114.392 1.00 62.75 393 LEU A O 1
ATOM 3187 N N . GLN A 1 394 ? 14.443 36.164 114.175 1.00 62.15 394 GLN A N 1
ATOM 3188 C CA . GLN A 1 394 ? 14.127 37.568 114.407 1.00 62.62 394 GLN A CA 1
ATOM 3189 C C . GLN A 1 394 ? 13.431 38.279 113.249 1.00 64.69 394 GLN A C 1
ATOM 3190 O O . GLN A 1 394 ? 12.893 39.374 113.424 1.00 65.40 394 GLN A O 1
ATOM 3196 N N . SER A 1 395 ? 13.446 37.663 112.072 1.00 65.18 395 SER A N 1
ATOM 3197 C CA . SER A 1 395 ? 12.813 38.250 110.893 1.00 69.13 395 SER A CA 1
ATOM 3198 C C . SER A 1 395 ? 11.777 37.268 110.360 1.00 70.50 395 SER A C 1
ATOM 3199 O O . SER A 1 395 ? 11.309 37.381 109.228 1.00 67.56 395 SER A O 1
ATOM 3202 N N . ASP A 1 396 ? 11.421 36.308 111.203 1.00 74.66 396 ASP A N 1
ATOM 3203 C CA . ASP A 1 396 ? 10.468 35.273 110.846 1.00 76.76 396 ASP A CA 1
ATOM 3204 C C . ASP A 1 396 ? 10.846 34.661 109.500 1.00 76.38 396 ASP A C 1
ATOM 3205 O O . ASP A 1 396 ? 10.033 34.570 108.580 1.00 76.23 396 ASP A O 1
ATOM 3210 N N . HIS A 1 397 ? 12.115 34.269 109.412 1.00 71.88 397 HIS A N 1
ATOM 3211 C CA . HIS A 1 397 ? 12.697 33.617 108.247 1.00 67.26 397 HIS A CA 1
ATOM 3212 C C . HIS A 1 397 ? 12.755 34.414 106.950 1.00 71.09 397 HIS A C 1
ATOM 3213 O O . HIS A 1 397 ? 12.828 33.838 105.866 1.00 71.50 397 HIS A O 1
ATOM 3220 N N . LYS A 1 398 ? 12.746 35.736 107.051 1.00 69.32 398 LYS A N 1
ATOM 3221 C CA . LYS A 1 398 ? 12.810 36.557 105.853 1.00 69.45 398 LYS A CA 1
ATOM 3222 C C . LYS A 1 398 ? 14.227 37.014 105.551 1.00 63.85 398 LYS A C 1
ATOM 3223 O O . LYS A 1 398 ? 14.571 37.266 104.396 1.00 57.21 398 LYS A O 1
ATOM 3229 N N . LEU A 1 399 ? 15.048 37.104 106.593 1.00 64.17 399 LEU A N 1
ATOM 3230 C CA . LEU A 1 399 ? 16.434 37.526 106.440 1.00 62.93 399 LEU A CA 1
ATOM 3231 C C . LEU A 1 399 ? 17.375 36.393 106.836 1.00 64.63 399 LEU A C 1
ATOM 3232 O O . LEU A 1 399 ? 17.323 35.906 107.965 1.00 64.70 399 LEU A O 1
ATOM 3237 N N . THR A 1 400 ? 18.224 35.970 105.902 1.00 63.68 400 THR A N 1
ATOM 3238 C CA . THR A 1 400 ? 19.193 34.907 106.167 1.00 61.24 400 THR A CA 1
ATOM 3239 C C . THR A 1 400 ? 20.588 35.525 106.191 1.00 62.17 400 THR A C 1
ATOM 3240 O O . THR A 1 400 ? 20.769 36.663 105.756 1.00 63.74 400 THR A O 1
ATOM 3244 N N . LEU A 1 401 ? 21.570 34.787 106.711 1.00 56.96 401 LEU A N 1
ATOM 3245 C CA . LEU A 1 401 ? 22.944 35.289 106.739 1.00 46.89 401 LEU A CA 1
ATOM 3246 C C . LEU A 1 401 ? 23.421 35.416 105.290 1.00 51.17 401 LEU A C 1
ATOM 3247 O O . LEU A 1 401 ? 24.208 36.311 104.960 1.00 49.80 401 LEU A O 1
ATOM 3252 N N . ALA A 1 402 ? 22.944 34.518 104.429 1.00 45.67 402 ALA A N 1
ATOM 3253 C CA . ALA A 1 402 ? 23.316 34.562 103.020 1.00 48.04 402 ALA A CA 1
ATOM 3254 C C . ALA A 1 402 ? 22.904 35.923 102.455 1.00 54.23 402 ALA A C 1
ATOM 3255 O O . ALA A 1 402 ? 23.697 36.591 101.788 1.00 51.36 402 ALA A O 1
ATOM 3257 N N . ARG A 1 403 ? 21.671 36.337 102.743 1.00 62.85 403 ARG A N 1
ATOM 3258 C CA . ARG A 1 403 ? 21.179 37.624 102.270 1.00 61.44 403 ARG A CA 1
ATOM 3259 C C . ARG A 1 403 ? 22.079 38.751 102.782 1.00 53.19 403 ARG A C 1
ATOM 3260 O O . ARG A 1 403 ? 22.401 39.685 102.049 1.00 55.17 403 ARG A O 1
ATOM 3268 N N . VAL A 1 404 ? 22.496 38.651 104.036 1.00 50.70 404 VAL A N 1
ATOM 3269 C CA . VAL A 1 404 ? 23.363 39.663 104.616 1.00 54.07 404 VAL A CA 1
ATOM 3270 C C . VAL A 1 404 ? 24.696 39.732 103.867 1.00 56.35 404 VAL A C 1
ATOM 3271 O O . VAL A 1 404 ? 25.236 40.825 103.648 1.00 53.21 404 VAL A O 1
ATOM 3283 N N . LYS A 1 406 ? 25.250 38.947 100.704 1.00 46.44 406 LYS A N 1
ATOM 3284 C CA . LYS A 1 406 ? 24.969 39.566 99.408 1.00 53.13 406 LYS A CA 1
ATOM 3285 C C . LYS A 1 406 ? 25.018 41.086 99.542 1.00 58.91 406 LYS A C 1
ATOM 3286 O O . LYS A 1 406 ? 25.765 41.771 98.836 1.00 58.18 406 LYS A O 1
ATOM 3292 N N . GLU A 1 407 ? 24.208 41.601 100.461 1.00 56.89 407 GLU A N 1
ATOM 3293 C CA . GLU A 1 407 ? 24.127 43.032 100.702 1.00 57.42 407 GLU A CA 1
ATOM 3294 C C . GLU A 1 407 ? 25.457 43.632 101.139 1.00 53.97 407 GLU A C 1
ATOM 3295 O O . GLU A 1 407 ? 25.865 44.676 100.623 1.00 50.39 407 GLU A O 1
ATOM 3301 N N . LEU A 1 408 ? 26.145 42.983 102.075 1.00 51.07 408 LEU A N 1
ATOM 3302 C CA . LEU A 1 408 ? 27.432 43.508 102.517 1.00 50.96 408 LEU A CA 1
ATOM 3303 C C . LEU A 1 408 ? 28.393 43.559 101.340 1.00 53.69 408 LEU A C 1
ATOM 3304 O O . LEU A 1 408 ? 29.217 44.466 101.244 1.00 54.24 408 LEU A O 1
ATOM 3309 N N . TRP A 1 409 ? 28.279 42.594 100.432 1.00 57.25 409 TRP A N 1
ATOM 3310 C CA . TRP A 1 409 ? 29.165 42.574 99.278 1.00 53.37 409 TRP A CA 1
ATOM 3311 C C . TRP A 1 409 ? 28.891 43.734 98.323 1.00 51.04 409 TRP A C 1
ATOM 3312 O O . TRP A 1 409 ? 29.824 44.368 97.831 1.00 46.32 409 TRP A O 1
ATOM 3323 N N . HIS A 1 410 ? 27.619 44.005 98.050 1.00 47.86 410 HIS A N 1
ATOM 3324 C CA . HIS A 1 410 ? 27.273 45.104 97.147 1.00 56.53 410 HIS A CA 1
ATOM 3325 C C . HIS A 1 410 ? 27.625 46.463 97.743 1.00 53.93 410 HIS A C 1
ATOM 3326 O O . HIS A 1 410 ? 27.995 47.391 97.024 1.00 51.38 410 HIS A O 1
ATOM 3333 N N . GLU A 1 411 ? 27.528 46.572 99.063 1.00 52.59 411 GLU A N 1
ATOM 3334 C CA . GLU A 1 411 ? 27.832 47.825 99.735 1.00 56.73 411 GLU A CA 1
ATOM 3335 C C . GLU A 1 411 ? 29.317 48.114 99.885 1.00 58.77 411 GLU A C 1
ATOM 3336 O O . GLU A 1 411 ? 29.795 49.175 99.488 1.00 61.17 411 GLU A O 1
ATOM 3342 N N . PHE A 1 412 ? 30.048 47.163 100.453 1.00 53.04 412 PHE A N 1
ATOM 3343 C CA . PHE A 1 412 ? 31.465 47.365 100.708 1.00 50.39 412 PHE A CA 1
ATOM 3344 C C . PHE A 1 412 ? 32.423 46.594 99.818 1.00 52.25 412 PHE A C 1
ATOM 3345 O O . PHE A 1 412 ? 33.601 46.942 99.739 1.00 49.65 412 PHE A O 1
ATOM 3353 N N . GLY A 1 413 ? 31.924 45.555 99.154 1.00 50.91 413 GLY A N 1
ATOM 3354 C CA . GLY A 1 413 ? 32.777 44.753 98.294 1.00 51.90 413 GLY A CA 1
ATOM 3355 C C . GLY A 1 413 ? 32.848 45.229 96.857 1.00 53.57 413 GLY A C 1
ATOM 3356 O O . GLY A 1 413 ? 33.906 45.630 96.376 1.00 50.33 413 GLY A O 1
ATOM 3357 N N . LYS A 1 414 ? 31.716 45.186 96.166 1.00 60.48 414 LYS A N 1
ATOM 3358 C CA . LYS A 1 414 ? 31.658 45.613 94.776 1.00 60.62 414 LYS A CA 1
ATOM 3359 C C . LYS A 1 414 ? 32.205 47.032 94.612 1.00 58.34 414 LYS A C 1
ATOM 3360 O O . LYS A 1 414 ? 32.690 47.401 93.544 1.00 58.64 414 LYS A O 1
ATOM 3366 N N . THR A 1 415 ? 32.130 47.814 95.683 1.00 49.79 415 THR A N 1
ATOM 3367 C CA . THR A 1 415 ? 32.585 49.199 95.679 1.00 51.90 415 THR A CA 1
ATOM 3368 C C . THR A 1 415 ? 34.038 49.389 96.103 1.00 57.87 415 THR A C 1
ATOM 3369 O O . THR A 1 415 ? 34.571 50.493 95.990 1.00 55.71 415 THR A O 1
ATOM 3373 N N . SER A 1 416 ? 34.669 48.326 96.599 1.00 58.54 416 SER A N 1
ATOM 3374 C CA . SER A 1 416 ? 36.060 48.391 97.053 1.00 61.12 416 SER A CA 1
ATOM 3375 C C . SER A 1 416 ? 36.235 49.327 98.249 1.00 59.50 416 SER A C 1
ATOM 3376 O O . SER A 1 416 ? 37.337 49.808 98.520 1.00 61.65 416 SER A O 1
ATOM 3379 N N . ILE A 1 417 ? 35.142 49.576 98.959 1.00 55.25 417 ILE A N 1
ATOM 3380 C CA . ILE A 1 417 ? 35.155 50.449 100.124 1.00 55.61 417 ILE A CA 1
ATOM 3381 C C . ILE A 1 417 ? 35.960 49.857 101.274 1.00 53.30 417 ILE A C 1
ATOM 3382 O O . ILE A 1 417 ? 36.728 50.556 101.930 1.00 50.83 417 ILE A O 1
ATOM 3387 N N . GLY A 1 418 ? 35.769 48.565 101.517 1.00 47.85 418 GLY A N 1
ATOM 3388 C CA . GLY A 1 418 ? 36.477 47.904 102.597 1.00 52.68 418 GLY A CA 1
ATOM 3389 C C . GLY A 1 418 ? 35.704 47.943 103.901 1.00 51.93 418 GLY A C 1
ATOM 3390 O O . GLY A 1 418 ? 34.874 48.830 104.117 1.00 55.10 418 GLY A O 1
ATOM 3391 N N . THR A 1 419 ? 35.976 46.981 104.774 1.00 42.00 419 THR A N 1
ATOM 3392 C CA . THR A 1 419 ? 35.302 46.907 106.063 1.00 42.80 419 THR A CA 1
ATOM 3393 C C . THR A 1 419 ? 36.258 47.209 107.207 1.00 45.20 419 THR A C 1
ATOM 3394 O O . THR A 1 419 ? 37.399 46.746 107.207 1.00 47.75 419 THR A O 1
ATOM 3398 N N . ALA A 1 420 ? 35.791 47.999 108.171 1.00 44.80 420 ALA A N 1
ATOM 3399 C CA . ALA A 1 420 ? 36.588 48.332 109.352 1.00 50.14 420 ALA A CA 1
ATOM 3400 C C . ALA A 1 420 ? 36.233 47.258 110.375 1.00 49.37 420 ALA A C 1
ATOM 3401 O O . ALA A 1 420 ? 35.270 46.509 110.176 1.00 45.96 420 ALA A O 1
ATOM 3403 N N . ASP A 1 421 ? 36.990 47.177 111.464 1.00 56.54 421 ASP A N 1
ATOM 3404 C CA . ASP A 1 421 ? 36.736 46.149 112.470 1.00 54.29 421 ASP A CA 1
ATOM 3405 C C . ASP A 1 421 ? 35.309 46.071 112.989 1.00 52.25 421 ASP A C 1
ATOM 3406 O O . ASP A 1 421 ? 34.809 44.981 113.254 1.00 57.16 421 ASP A O 1
ATOM 3411 N N . ASP A 1 422 ? 34.642 47.213 113.114 1.00 52.33 422 ASP A N 1
ATOM 3412 C CA . ASP A 1 422 ? 33.277 47.232 113.640 1.00 56.74 422 ASP A CA 1
ATOM 3413 C C . ASP A 1 422 ? 32.170 47.386 112.598 1.00 54.89 422 ASP A C 1
ATOM 3414 O O . ASP A 1 422 ? 30.990 47.427 112.943 1.00 54.23 422 ASP A O 1
ATOM 3419 N N . THR A 1 423 ? 32.547 47.450 111.327 1.00 47.80 423 THR A N 1
ATOM 3420 C CA . THR A 1 423 ? 31.573 47.606 110.249 1.00 46.64 423 THR A CA 1
ATOM 3421 C C . THR A 1 423 ? 30.421 46.608 110.264 1.00 52.97 423 THR A C 1
ATOM 3422 O O . THR A 1 423 ? 29.255 47.003 110.238 1.00 59.42 423 THR A O 1
ATOM 3426 N N . VAL A 1 424 ? 30.739 45.318 110.296 1.00 53.29 424 VAL A N 1
ATOM 3427 C CA . VAL A 1 424 ? 29.705 44.289 110.280 1.00 51.33 424 VAL A CA 1
ATOM 3428 C C . VAL A 1 424 ? 28.742 44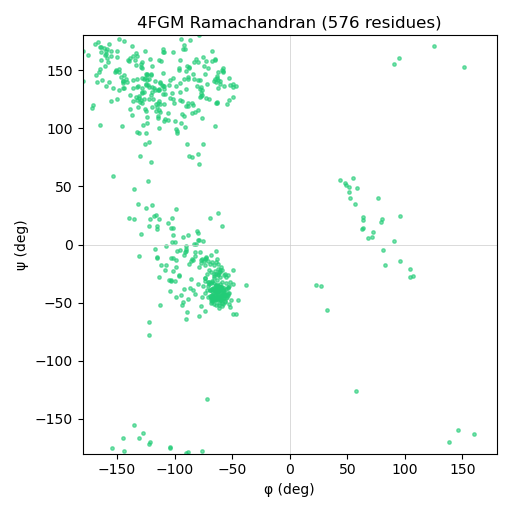.330 111.471 1.00 52.80 424 VAL A C 1
ATOM 3429 O O . VAL A 1 424 ? 27.528 44.231 111.287 1.00 50.99 424 VAL A O 1
ATOM 3433 N N . ILE A 1 425 ? 29.258 44.479 112.688 1.00 54.36 425 ILE A N 1
ATOM 3434 C CA . ILE A 1 425 ? 28.361 44.520 113.841 1.00 56.81 425 ILE A CA 1
ATOM 3435 C C . ILE A 1 425 ? 27.474 45.772 113.797 1.00 59.72 425 ILE A C 1
ATOM 3436 O O . ILE A 1 425 ? 26.266 45.690 114.041 1.00 54.27 425 ILE A O 1
ATOM 3441 N N . ASN A 1 426 ? 28.063 46.923 113.470 1.00 59.45 426 ASN A N 1
ATOM 3442 C CA . ASN A 1 426 ? 27.294 48.157 113.380 1.00 58.97 426 ASN A CA 1
ATOM 3443 C C . ASN A 1 426 ? 26.259 48.049 112.267 1.00 61.20 426 ASN A C 1
ATOM 3444 O O . ASN A 1 426 ? 25.128 48.516 112.413 1.00 66.91 426 ASN A O 1
ATOM 3449 N N . TRP A 1 427 ? 26.647 47.420 111.161 1.00 58.08 427 TRP A N 1
ATOM 3450 C CA . TRP A 1 427 ? 25.748 47.242 110.024 1.00 61.75 427 TRP A CA 1
ATOM 3451 C C . TRP A 1 427 ? 24.525 46.440 110.467 1.00 62.02 427 TRP A C 1
ATOM 3452 O O . TRP A 1 427 ? 23.408 46.686 110.016 1.00 58.10 427 TRP A O 1
ATOM 3463 N N . LEU A 1 428 ? 24.740 45.475 111.355 1.00 65.59 428 LEU A N 1
ATOM 3464 C CA . LEU A 1 428 ? 23.643 44.657 111.853 1.00 61.73 428 LEU A CA 1
ATOM 3465 C C . LEU A 1 428 ? 22.863 45.394 112.944 1.00 61.70 428 LEU A C 1
ATOM 3466 O O . LEU A 1 428 ? 21.644 45.246 113.050 1.00 67.41 428 LEU A O 1
ATOM 3471 N N . ASN A 1 429 ? 23.559 46.196 113.746 1.00 63.50 429 ASN A N 1
ATOM 3472 C CA . ASN A 1 429 ? 22.901 46.944 114.815 1.00 70.72 429 ASN A CA 1
ATOM 3473 C C . ASN A 1 429 ? 22.026 48.088 114.298 1.00 80.11 429 ASN A C 1
ATOM 3474 O O . ASN A 1 429 ? 21.220 48.648 115.045 1.00 82.73 429 ASN A O 1
ATOM 3479 N N . GLN A 1 430 ? 22.189 48.436 113.025 1.00 77.37 430 GLN A N 1
ATOM 3480 C CA . GLN A 1 430 ? 21.397 49.495 112.418 1.00 77.09 430 GLN A CA 1
ATOM 3481 C C . GLN A 1 430 ? 20.483 48.894 111.353 1.00 73.21 430 GLN A C 1
ATOM 3482 O O . GLN A 1 430 ? 20.038 49.592 110.442 1.00 77.84 430 GLN A O 1
ATOM 3488 N N . TYR A 1 431 ? 20.214 47.594 111.471 1.00 68.63 431 TYR A N 1
ATOM 3489 C CA . TYR A 1 431 ? 19.337 46.885 110.534 1.00 66.23 431 TYR A CA 1
ATOM 3490 C C . TYR A 1 431 ? 17.982 46.749 111.227 1.00 71.17 431 TYR A C 1
ATOM 3491 O O . TYR A 1 431 ? 17.881 46.162 112.306 1.00 72.50 431 TYR A O 1
ATOM 3500 N N . PRO A 1 432 ? 16.919 47.275 110.605 1.00 77.93 432 PRO A N 1
ATOM 3501 C CA . PRO A 1 432 ? 15.559 47.237 111.148 1.00 77.20 432 PRO A CA 1
ATOM 3502 C C . PRO A 1 432 ? 14.969 45.888 111.546 1.00 74.90 432 PRO A C 1
ATOM 3503 O O . PRO A 1 432 ? 14.852 44.975 110.722 1.00 69.98 432 PRO A O 1
ATOM 3507 N N . GLY A 1 433 ? 14.595 45.778 112.819 1.00 73.91 433 GLY A N 1
ATOM 3508 C CA . GLY A 1 433 ? 13.971 44.564 113.313 1.00 74.99 433 GLY A CA 1
ATOM 3509 C C . GLY A 1 433 ? 14.847 43.466 113.880 1.00 78.89 433 GLY A C 1
ATOM 3510 O O . GLY A 1 433 ? 14.335 42.406 114.254 1.00 82.90 433 GLY A O 1
ATOM 3511 N N . ILE A 1 434 ? 16.153 43.698 113.953 1.00 78.49 434 ILE A N 1
ATOM 3512 C CA . ILE A 1 434 ? 17.053 42.683 114.485 1.00 80.90 434 ILE A CA 1
ATOM 3513 C C . ILE A 1 434 ? 18.084 43.256 115.445 1.00 76.05 434 ILE A C 1
ATOM 3514 O O . ILE A 1 434 ? 18.609 44.349 115.235 1.00 70.82 434 ILE A O 1
ATOM 3519 N N . ASP A 1 435 ? 18.361 42.502 116.503 1.00 73.59 435 ASP A N 1
ATOM 3520 C CA . ASP A 1 435 ? 19.336 42.893 117.514 1.00 74.24 435 ASP A CA 1
ATOM 3521 C C . ASP A 1 435 ? 20.186 41.673 117.870 1.00 67.73 435 ASP A C 1
ATOM 3522 O O . ASP A 1 435 ? 19.693 40.711 118.460 1.00 59.81 435 ASP A O 1
ATOM 3527 N N . ILE A 1 436 ? 21.459 41.715 117.492 1.00 69.20 436 ILE A N 1
ATOM 3528 C CA . ILE A 1 436 ? 22.385 40.625 117.775 1.00 66.86 436 ILE A CA 1
ATOM 3529 C C . ILE A 1 436 ? 23.644 41.185 118.427 1.00 62.68 436 ILE A C 1
ATOM 3530 O O . ILE A 1 436 ? 24.623 40.469 118.620 1.00 68.24 436 ILE A O 1
ATOM 3535 N N . SER A 1 437 ? 23.594 42.468 118.774 1.00 59.23 437 SER A N 1
ATOM 3536 C CA . SER A 1 437 ? 24.718 43.172 119.383 1.00 64.92 437 SER A CA 1
ATOM 3537 C C . SER A 1 437 ? 25.396 42.495 120.574 1.00 65.54 437 SER A C 1
ATOM 3538 O O . SER A 1 437 ? 26.599 42.222 120.530 1.00 63.51 437 SER A O 1
ATOM 3541 N N . ASP A 1 438 ? 24.647 42.237 121.642 1.00 67.21 438 ASP A N 1
ATOM 3542 C CA . ASP A 1 438 ? 25.251 41.610 122.814 1.00 70.08 438 ASP A CA 1
ATOM 3543 C C . ASP A 1 438 ? 25.882 40.271 122.478 1.00 65.64 438 ASP A C 1
ATOM 3544 O O . ASP A 1 438 ? 26.987 39.966 122.926 1.00 63.51 438 ASP A O 1
ATOM 3549 N N . PHE A 1 439 ? 25.187 39.472 121.681 1.00 62.49 439 PHE A N 1
ATOM 3550 C CA . PHE A 1 439 ? 25.713 38.173 121.309 1.00 61.11 439 PHE A CA 1
ATOM 3551 C C . PHE A 1 439 ? 27.031 38.265 120.547 1.00 58.07 439 PHE A C 1
ATOM 3552 O O . PHE A 1 439 ? 28.020 37.638 120.927 1.00 58.51 439 PHE A O 1
ATOM 3560 N N . LEU A 1 440 ? 27.031 39.039 119.463 1.00 46.94 440 LEU A N 1
ATOM 3561 C CA . LEU A 1 440 ? 28.210 39.187 118.623 1.00 51.77 440 LEU A CA 1
ATOM 3562 C C . LEU A 1 440 ? 29.420 39.779 119.350 1.00 52.59 440 LEU A C 1
ATOM 3563 O O . LEU A 1 440 ? 30.552 39.361 119.102 1.00 58.77 440 LEU A O 1
ATOM 3568 N N . LYS A 1 441 ? 29.194 40.742 120.240 1.00 53.38 441 LYS A N 1
ATOM 3569 C CA . LYS A 1 441 ? 30.300 41.335 120.992 1.00 58.25 441 LYS A CA 1
ATOM 3570 C C . LYS A 1 441 ? 30.949 40.296 121.907 1.00 57.87 441 LYS A C 1
ATOM 3571 O O . LYS A 1 441 ? 32.169 40.278 122.069 1.00 56.18 441 LYS A O 1
ATOM 3577 N N . ASP A 1 442 ? 30.135 39.439 122.517 1.00 55.59 442 ASP A N 1
ATOM 3578 C CA . ASP A 1 442 ? 30.670 38.406 123.400 1.00 59.21 442 ASP A CA 1
ATOM 3579 C C . ASP A 1 442 ? 31.363 37.342 122.565 1.00 57.91 442 ASP A C 1
ATOM 3580 O O . ASP A 1 442 ? 32.418 36.836 122.942 1.00 57.56 442 ASP A O 1
ATOM 3585 N N . ALA A 1 443 ? 30.766 37.018 121.422 1.00 57.82 443 ALA A N 1
ATOM 3586 C CA . ALA A 1 443 ? 31.318 36.015 120.521 1.00 54.40 443 ALA A CA 1
ATOM 3587 C C . ALA A 1 443 ? 32.659 36.476 119.968 1.00 55.19 443 ALA A C 1
ATOM 3588 O O . ALA A 1 443 ? 33.571 35.674 119.764 1.00 56.52 443 ALA A O 1
ATOM 3590 N N . LEU A 1 444 ? 32.767 37.781 119.749 1.00 51.51 444 LEU A N 1
ATOM 3591 C CA . LEU A 1 444 ? 33.960 38.391 119.184 1.00 51.12 444 LEU A CA 1
ATOM 3592 C C . LEU A 1 444 ? 35.084 38.776 120.146 1.00 56.49 444 LEU A C 1
ATOM 3593 O O . LEU A 1 444 ? 36.263 38.625 119.815 1.00 51.18 444 LEU A O 1
ATOM 3598 N N . TYR A 1 445 ? 34.735 39.265 121.331 1.00 57.62 445 TYR A N 1
ATOM 3599 C CA . TYR A 1 445 ? 35.760 39.719 122.266 1.00 55.07 445 TYR A CA 1
ATOM 3600 C C . TYR A 1 445 ? 35.903 38.965 123.587 1.00 54.84 445 TYR A C 1
ATOM 3601 O O . TYR A 1 445 ? 36.871 39.169 124.308 1.00 55.73 445 TYR A O 1
ATOM 3610 N N . ASN A 1 446 ? 34.949 38.103 123.914 1.00 54.04 446 ASN A N 1
ATOM 3611 C CA . ASN A 1 446 ? 35.057 37.327 125.145 1.00 54.93 446 ASN A CA 1
ATOM 3612 C C . ASN A 1 446 ? 35.738 35.989 124.849 1.00 59.15 446 ASN A C 1
ATOM 3613 O O . ASN A 1 446 ? 35.919 35.609 123.686 1.00 52.62 446 ASN A O 1
ATOM 3618 N N . LYS A 1 447 ? 36.117 35.280 125.906 1.00 53.38 447 LYS A N 1
ATOM 3619 C CA . LYS A 1 447 ? 36.774 33.987 125.760 1.00 53.15 447 LYS A CA 1
ATOM 3620 C C . LYS A 1 447 ? 35.940 32.915 126.457 1.00 54.61 447 LYS A C 1
ATOM 3621 O O . LYS A 1 447 ? 36.333 32.389 127.498 1.00 51.72 447 LYS A O 1
ATOM 3627 N N . GLU A 1 448 ? 34.789 32.599 125.868 1.00 57.16 448 GLU A N 1
ATOM 3628 C CA . GLU A 1 448 ? 33.865 31.613 126.419 1.00 62.38 448 GLU A CA 1
ATOM 3629 C C . GLU A 1 448 ? 33.194 30.831 125.297 1.00 61.81 448 GLU A C 1
ATOM 3630 O O . GLU A 1 448 ? 33.390 31.133 124.121 1.00 58.86 448 GLU A O 1
ATOM 3636 N N . SER A 1 449 ? 32.399 29.830 125.663 1.00 60.49 449 SER A N 1
ATOM 3637 C CA . SER A 1 449 ? 31.693 29.021 124.673 1.00 61.41 449 SER A CA 1
ATOM 3638 C C . SER A 1 449 ? 30.451 29.749 124.175 1.00 65.20 449 SER A C 1
ATOM 3639 O O . SER A 1 449 ? 29.923 30.633 124.853 1.00 65.94 449 SER A O 1
ATOM 3642 N N . LEU A 1 450 ? 29.994 29.381 122.983 1.00 64.01 450 LEU A N 1
ATOM 3643 C CA . LEU A 1 450 ? 28.795 29.978 122.415 1.00 64.72 450 LEU A CA 1
ATOM 3644 C C . LEU A 1 450 ? 27.643 29.038 122.747 1.00 69.74 450 LEU A C 1
ATOM 3645 O O . LEU A 1 450 ? 27.843 27.834 122.891 1.00 77.22 450 LEU A O 1
ATOM 3650 N N . SER A 1 451 ? 26.442 29.588 122.868 1.00 65.99 451 SER A N 1
ATOM 3651 C CA . SER A 1 451 ? 25.267 28.784 123.174 1.00 67.55 451 SER A CA 1
ATOM 3652 C C . SER A 1 451 ? 24.508 28.512 121.882 1.00 70.55 451 SER A C 1
ATOM 3653 O O . SER A 1 451 ? 23.862 29.411 121.349 1.00 76.63 451 SER A O 1
ATOM 3656 N N . LEU A 1 452 ? 24.590 27.285 121.373 1.00 72.51 452 LEU A N 1
ATOM 3657 C CA . LEU A 1 452 ? 23.891 26.932 120.140 1.00 72.43 452 LEU A CA 1
ATOM 3658 C C . LEU A 1 452 ? 22.819 25.880 120.357 1.00 70.19 452 LEU A C 1
ATOM 3659 O O . LEU A 1 452 ? 22.014 25.613 119.464 1.00 70.75 452 LEU A O 1
ATOM 3664 N N . VAL A 1 453 ? 22.811 25.279 121.541 1.00 68.22 453 VAL A N 1
ATOM 3665 C CA . VAL A 1 453 ? 21.840 24.237 121.854 1.00 68.77 453 VAL A CA 1
ATOM 3666 C C . VAL A 1 453 ? 20.400 24.729 121.717 1.00 68.64 453 VAL A C 1
ATOM 3667 O O . VAL A 1 453 ? 19.584 24.098 121.043 1.00 68.14 453 VAL A O 1
ATOM 3671 N N . GLU A 1 454 ? 20.098 25.854 122.361 1.00 73.57 454 GLU A N 1
ATOM 3672 C CA . GLU A 1 454 ? 18.760 26.427 122.319 1.00 77.33 454 GLU A CA 1
ATOM 3673 C C . GLU A 1 454 ? 18.425 26.842 120.888 1.00 71.54 454 GLU A C 1
ATOM 3674 O O . GLU A 1 454 ? 17.355 26.523 120.366 1.00 73.97 454 GLU A O 1
ATOM 3680 N N . LEU A 1 455 ? 19.364 27.541 120.259 1.00 68.29 455 LEU A N 1
ATOM 3681 C CA . LEU A 1 455 ? 19.220 28.021 118.889 1.00 65.04 455 LEU A CA 1
ATOM 3682 C C . LEU A 1 455 ? 18.888 26.890 117.919 1.00 61.86 455 LEU A C 1
ATOM 3683 O O . LEU A 1 455 ? 18.012 27.032 117.071 1.00 60.52 455 LEU A O 1
ATOM 3688 N N . LEU A 1 456 ? 19.591 25.768 118.047 1.00 59.59 456 LEU A N 1
ATOM 3689 C CA . LEU A 1 456 ? 19.373 24.613 117.174 1.00 57.62 456 LEU A CA 1
ATOM 3690 C C . LEU A 1 456 ? 18.079 23.875 117.504 1.00 59.74 456 LEU A C 1
ATOM 3691 O O . LEU A 1 456 ? 17.466 23.245 116.636 1.00 62.46 456 LEU A O 1
ATOM 3696 N N . GLN A 1 457 ? 17.675 23.952 118.766 1.00 60.03 457 GLN A N 1
ATOM 3697 C CA . GLN A 1 457 ? 16.457 23.305 119.216 1.00 65.34 457 GLN A CA 1
ATOM 3698 C C . GLN A 1 457 ? 15.281 23.998 118.531 1.00 67.32 457 GLN A C 1
ATOM 3699 O O . GLN A 1 457 ? 14.309 23.354 118.135 1.00 72.02 457 GLN A O 1
ATOM 3705 N N . ASN A 1 458 ? 15.389 25.315 118.379 1.00 61.05 458 ASN A N 1
ATOM 3706 C CA . ASN A 1 458 ? 14.345 26.091 117.734 1.00 63.66 458 ASN A CA 1
ATOM 3707 C C . ASN A 1 458 ? 14.155 25.701 116.277 1.00 67.21 458 ASN A C 1
ATOM 3708 O O . ASN A 1 458 ? 13.177 26.101 115.647 1.00 76.24 458 ASN A O 1
ATOM 3713 N N . PHE A 1 459 ? 15.091 24.930 115.736 1.00 64.15 459 PHE A N 1
ATOM 3714 C CA . PHE A 1 459 ? 14.983 24.491 114.352 1.00 57.28 459 PHE A CA 1
ATOM 3715 C C . PHE A 1 459 ? 14.831 22.987 114.267 1.00 55.89 459 PHE A C 1
ATOM 3716 O O . PHE A 1 459 ? 14.966 22.400 113.200 1.00 54.09 459 PHE A O 1
ATOM 3724 N N . GLY A 1 460 ? 14.551 22.365 115.405 1.00 59.06 460 GLY A N 1
ATOM 3725 C CA . GLY A 1 460 ? 14.350 20.927 115.434 1.00 59.60 460 GLY A CA 1
ATOM 3726 C C . GLY A 1 460 ? 15.606 20.081 115.429 1.00 58.19 460 GLY A C 1
ATOM 3727 O O . GLY A 1 460 ? 15.552 18.896 115.094 1.00 59.21 460 GLY A O 1
ATOM 3728 N N . VAL A 1 461 ? 16.734 20.678 115.800 1.00 56.44 461 VAL A N 1
ATOM 3729 C CA . VAL A 1 461 ? 17.996 19.944 115.841 1.00 57.32 461 VAL A CA 1
ATOM 3730 C C . VAL A 1 461 ? 18.399 19.607 117.274 1.00 59.54 461 VAL A C 1
ATOM 3731 O O . VAL A 1 461 ? 18.561 20.494 118.113 1.00 61.09 461 VAL A O 1
ATOM 3743 N N . VAL A 1 463 ? 21.015 18.110 120.146 1.00 69.53 463 VAL A N 1
ATOM 3744 C CA . VAL A 1 463 ? 22.452 18.025 120.393 1.00 67.09 463 VAL A CA 1
ATOM 3745 C C . VAL A 1 463 ? 22.770 17.126 121.586 1.00 72.29 463 VAL A C 1
ATOM 3746 O O . VAL A 1 463 ? 22.328 17.383 122.706 1.00 75.50 463 VAL A O 1
ATOM 3750 N N . GLN A 1 464 ? 23.540 16.072 121.348 1.00 74.63 464 GLN A N 1
ATOM 3751 C CA . GLN A 1 464 ? 23.928 15.184 122.429 1.00 80.67 464 GLN A CA 1
ATOM 3752 C C . GLN A 1 464 ? 25.437 14.991 122.415 1.00 77.32 464 GLN A C 1
ATOM 3753 O O . GLN A 1 464 ? 26.024 14.730 121.368 1.00 72.66 464 GLN A O 1
ATOM 3759 N N . LYS A 1 465 ? 26.062 15.155 123.580 1.00 77.49 465 LYS A N 1
ATOM 3760 C CA . LYS A 1 465 ? 27.507 15.004 123.702 1.00 74.27 465 LYS A CA 1
ATOM 3761 C C . LYS A 1 465 ? 27.852 13.599 124.179 1.00 70.70 465 LYS A C 1
ATOM 3762 O O . LYS A 1 465 ? 27.083 12.970 124.904 1.00 70.35 465 LYS A O 1
ATOM 3768 N N . GLN A 1 466 ? 29.014 13.107 123.772 1.00 68.64 466 GLN A N 1
ATOM 3769 C CA . GLN A 1 466 ? 29.444 11.778 124.174 1.00 71.43 466 GLN A CA 1
ATOM 3770 C C . GLN A 1 466 ? 30.949 11.644 124.017 1.00 68.48 466 GLN A C 1
ATOM 3771 O O . GLN A 1 466 ? 31.589 12.454 123.348 1.00 66.00 466 GLN A O 1
ATOM 3777 N N . VAL A 1 467 ? 31.508 10.619 124.647 1.00 62.96 467 VAL A N 1
ATOM 3778 C CA . VAL A 1 467 ? 32.935 10.360 124.564 1.00 60.42 467 VAL A CA 1
ATOM 3779 C C . VAL A 1 467 ? 33.205 9.731 123.201 1.00 59.74 467 VAL A C 1
ATOM 3780 O O . VAL A 1 467 ? 32.490 8.826 122.778 1.00 62.67 467 VAL A O 1
ATOM 3784 N N . PRO A 1 468 ? 34.231 10.216 122.487 1.00 60.15 468 PRO A N 1
ATOM 3785 C CA . PRO A 1 468 ? 34.560 9.664 121.166 1.00 58.06 468 PRO A CA 1
ATOM 3786 C C . PRO A 1 468 ? 35.066 8.229 121.298 1.00 60.13 468 PRO A C 1
ATOM 3787 O O . PRO A 1 468 ? 35.381 7.790 122.400 1.00 64.94 468 PRO A O 1
ATOM 3791 N N . VAL A 1 469 ? 35.146 7.500 120.187 1.00 59.53 469 VAL A N 1
ATOM 3792 C CA . VAL A 1 469 ? 35.609 6.117 120.239 1.00 60.29 469 VAL A CA 1
ATOM 3793 C C . VAL A 1 469 ? 37.070 6.029 120.681 1.00 64.41 469 VAL A C 1
ATOM 3794 O O . VAL A 1 469 ? 37.520 4.992 121.170 1.00 70.01 469 VAL A O 1
ATOM 3798 N N . ASP A 1 470 ? 37.807 7.120 120.487 1.00 62.94 470 ASP A N 1
ATOM 3799 C CA . ASP A 1 470 ? 39.210 7.204 120.893 1.00 59.53 470 ASP A CA 1
ATOM 3800 C C . ASP A 1 470 ? 39.647 8.671 120.875 1.00 51.96 470 ASP A C 1
ATOM 3801 O O . ASP A 1 470 ? 38.914 9.533 120.393 1.00 48.76 470 ASP A O 1
ATOM 3806 N N . ASP A 1 471 ? 40.828 8.950 121.415 1.00 49.74 471 ASP A N 1
ATOM 3807 C CA . ASP A 1 471 ? 41.359 10.306 121.490 1.00 50.67 471 ASP A CA 1
ATOM 3808 C C . ASP A 1 471 ? 41.468 11.038 120.153 1.00 58.44 471 ASP A C 1
ATOM 3809 O O . ASP A 1 471 ? 41.438 12.269 120.116 1.00 63.08 471 ASP A O 1
ATOM 3814 N N . ASN A 1 472 ? 41.595 10.287 119.063 1.00 60.94 472 ASN A N 1
ATOM 3815 C CA . ASN A 1 472 ? 41.753 10.885 117.743 1.00 58.56 472 ASN A CA 1
ATOM 3816 C C . ASN A 1 472 ? 40.492 10.896 116.885 1.00 62.38 472 ASN A C 1
ATOM 3817 O O . ASN A 1 472 ? 40.566 11.146 115.681 1.00 50.12 472 ASN A O 1
ATOM 3822 N N . SER A 1 473 ? 39.340 10.640 117.493 1.00 64.27 473 SER A N 1
ATOM 3823 C CA . SER A 1 473 ? 38.097 10.592 116.735 1.00 70.07 473 SER A CA 1
ATOM 3824 C C . SER A 1 473 ? 37.034 11.590 117.146 1.00 81.18 473 SER A C 1
ATOM 3825 O O . SER A 1 473 ? 35.848 11.285 117.070 1.00 88.70 473 SER A O 1
ATOM 3828 N N . VAL A 1 474 ? 37.435 12.776 117.580 1.00 86.41 474 VAL A N 1
ATOM 3829 C CA . VAL A 1 474 ? 36.444 13.774 117.969 1.00 97.27 474 VAL A CA 1
ATOM 3830 C C . VAL A 1 474 ? 35.654 14.164 116.720 1.00 97.17 474 VAL A C 1
ATOM 3831 O O . VAL A 1 474 ? 36.145 14.911 115.875 1.00 96.20 474 VAL A O 1
ATOM 3835 N N . GLY A 1 475 ? 34.445 13.638 116.572 1.00 97.35 475 GLY A N 1
ATOM 3836 C CA . GLY A 1 475 ? 33.687 13.989 115.389 1.00 99.64 475 GLY A CA 1
ATOM 3837 C C . GLY A 1 475 ? 32.299 14.507 115.678 1.00 100.58 475 GLY A C 1
ATOM 3838 O O . GLY A 1 475 ? 32.014 14.973 116.789 1.00 98.33 475 GLY A O 1
ATOM 3839 N N . GLY A 1 476 ? 31.453 14.487 114.653 1.00 102.38 476 GLY A N 1
ATOM 3840 C CA . GLY A 1 476 ? 30.086 14.947 114.802 1.00 103.15 476 GLY A CA 1
ATOM 3841 C C . GLY A 1 476 ? 29.289 13.709 114.413 1.00 106.81 476 GLY A C 1
ATOM 3842 O O . GLY A 1 476 ? 28.103 13.769 114.061 1.00 109.16 476 GLY A O 1
ATOM 3843 N N . LYS A 1 477 ? 29.949 12.554 114.524 1.00 103.28 477 LYS A N 1
ATOM 3844 C CA . LYS A 1 477 ? 29.356 11.267 114.171 1.00 96.23 477 LYS A CA 1
ATOM 3845 C C . LYS A 1 477 ? 29.284 10.405 115.417 1.00 98.92 477 LYS A C 1
ATOM 3846 O O . LYS A 1 477 ? 30.259 10.278 116.196 1.00 96.68 477 LYS A O 1
ATOM 3848 N N . ALA A 1 478 ? 28.125 9.805 115.624 1.00 103.59 478 ALA A N 1
ATOM 3849 C CA . ALA A 1 478 ? 27.937 8.985 116.807 1.00 106.57 478 ALA A CA 1
ATOM 3850 C C . ALA A 1 478 ? 28.656 7.674 116.592 1.00 109.73 478 ALA A C 1
ATOM 3851 O O . ALA A 1 478 ? 29.319 7.458 115.543 1.00 108.06 478 ALA A O 1
ATOM 3853 N N . SER A 1 479 ? 28.530 6.794 117.590 1.00 112.80 479 SER A N 1
ATOM 3854 C CA . SER A 1 479 ? 29.113 5.458 117.474 1.00 112.84 479 SER A CA 1
ATOM 3855 C C . SER A 1 479 ? 28.520 4.665 118.603 1.00 114.34 479 SER A C 1
ATOM 3856 O O . SER A 1 479 ? 28.328 5.184 119.734 1.00 113.72 479 SER A O 1
ATOM 3859 N N . GLU A 1 480 ? 28.182 3.414 118.315 1.00 114.97 480 GLU A N 1
ATOM 3860 C CA . GLU A 1 480 ? 27.586 2.564 119.358 1.00 114.29 480 GLU A CA 1
ATOM 3861 C C . GLU A 1 480 ? 28.764 2.184 120.273 1.00 112.81 480 GLU A C 1
ATOM 3862 O O . GLU A 1 480 ? 28.566 1.439 121.288 1.00 110.64 480 GLU A O 1
ATOM 3864 N N . GLN A 1 481 ? 29.966 2.722 119.982 1.00 107.53 481 GLN A N 1
ATOM 3865 C CA . GLN A 1 481 ? 31.149 2.313 120.769 1.00 101.79 481 GLN A CA 1
ATOM 3866 C C . GLN A 1 481 ? 31.965 3.396 121.498 1.00 95.59 481 GLN A C 1
ATOM 3867 O O . GLN A 1 481 ? 33.211 3.530 121.260 1.00 92.20 481 GLN A O 1
ATOM 3869 N N . PRO A 1 482 ? 31.304 4.196 122.337 1.00 86.62 482 PRO A N 1
ATOM 3870 C CA . PRO A 1 482 ? 31.956 5.268 123.096 1.00 83.13 482 PRO A CA 1
ATOM 3871 C C . PRO A 1 482 ? 32.985 4.693 124.063 1.00 80.20 482 PRO A C 1
ATOM 3872 O O . PRO A 1 482 ? 32.746 3.651 124.687 1.00 83.11 482 PRO A O 1
ATOM 3876 N N . ALA A 1 483 ? 34.097 5.397 124.239 1.00 72.57 483 ALA A N 1
ATOM 3877 C CA . ALA A 1 483 ? 35.135 4.939 125.151 1.00 68.19 483 ALA A CA 1
ATOM 3878 C C . ALA A 1 483 ? 34.857 5.342 126.595 1.00 66.61 483 ALA A C 1
ATOM 3879 O O . ALA A 1 483 ? 34.281 6.403 126.852 1.00 68.28 483 ALA A O 1
ATOM 3881 N N . ARG A 1 484 ? 35.263 4.490 127.532 1.00 59.28 484 ARG A N 1
ATOM 3882 C CA . ARG A 1 484 ? 35.059 4.763 128.947 1.00 65.37 484 ARG A CA 1
ATOM 3883 C C . ARG A 1 484 ? 36.206 5.613 129.481 1.00 57.23 484 ARG A C 1
ATOM 3884 O O . ARG A 1 484 ? 36.034 6.388 130.423 1.00 62.26 484 ARG A O 1
ATOM 3892 N N . VAL A 1 485 ? 37.383 5.462 128.885 1.00 53.84 485 VAL A N 1
ATOM 3893 C CA . VAL A 1 485 ? 38.543 6.252 129.309 1.00 55.12 485 VAL A CA 1
ATOM 3894 C C . VAL A 1 485 ? 39.338 6.716 128.096 1.00 55.12 485 VAL A C 1
ATOM 3895 O O . VAL A 1 485 ? 39.160 6.188 126.987 1.00 58.46 485 VAL A O 1
ATOM 3899 N N . ASN A 1 486 ? 40.163 7.742 128.285 1.00 54.96 486 ASN A N 1
ATOM 3900 C CA . ASN A 1 486 ? 41.030 8.206 127.207 1.00 49.33 486 ASN A CA 1
ATOM 3901 C C . ASN A 1 486 ? 42.209 8.997 127.752 1.00 45.49 486 ASN A C 1
ATOM 3902 O O . ASN A 1 486 ? 42.206 9.459 128.892 1.00 44.09 486 ASN A O 1
ATOM 3907 N N . PHE A 1 487 ? 43.242 9.122 126.939 1.00 41.59 487 PHE A N 1
ATOM 3908 C CA . PHE A 1 487 ? 44.442 9.816 127.355 1.00 44.55 487 PHE A CA 1
ATOM 3909 C C . PHE A 1 487 ? 44.275 11.293 127.572 1.00 44.25 487 PHE A C 1
ATOM 3910 O O . PHE A 1 487 ? 44.940 11.873 128.427 1.00 47.03 487 PHE A O 1
ATOM 3918 N N . GLY A 1 488 ? 43.374 11.901 126.816 1.00 44.40 488 GLY A N 1
ATOM 3919 C CA . GLY A 1 488 ? 43.232 13.337 126.905 1.00 40.37 488 GLY A CA 1
ATOM 3920 C C . GLY A 1 488 ? 44.447 13.816 126.119 1.00 44.25 488 GLY A C 1
ATOM 3921 O O . GLY A 1 488 ? 45.128 14.769 126.498 1.00 49.10 488 GLY A O 1
ATOM 3922 N N . ALA A 1 489 ? 44.721 13.115 125.020 1.00 42.00 489 ALA A N 1
ATOM 3923 C CA . ALA A 1 489 ? 45.852 13.417 124.157 1.00 47.38 489 ALA A CA 1
ATOM 3924 C C . ALA A 1 489 ? 45.704 12.757 122.789 1.00 46.99 489 ALA A C 1
ATOM 3925 O O . ALA A 1 489 ? 45.236 11.622 122.679 1.00 46.03 489 ALA A O 1
ATOM 3927 N N . LYS A 1 490 ? 46.105 13.464 121.742 1.00 50.19 490 LYS A N 1
ATOM 3928 C CA . LYS A 1 490 ? 46.036 12.898 120.403 1.00 48.37 490 LYS A CA 1
ATOM 3929 C C . LYS A 1 490 ? 47.329 12.129 120.147 1.00 43.81 490 LYS A C 1
ATOM 3930 O O . LYS A 1 490 ? 48.370 12.457 120.707 1.00 43.44 490 LYS A O 1
ATOM 3936 N N . TYR A 1 491 ? 47.262 11.103 119.306 1.00 39.23 491 TYR A N 1
ATOM 3937 C CA . TYR A 1 491 ? 48.439 10.314 119.008 1.00 38.11 491 TYR A CA 1
ATOM 3938 C C . TYR A 1 491 ? 48.360 9.630 117.659 1.00 45.03 491 TYR A C 1
ATOM 3939 O O . TYR A 1 491 ? 47.284 9.490 117.075 1.00 45.82 491 TYR A O 1
ATOM 3948 N N . LYS A 1 492 ? 49.522 9.217 117.173 1.00 46.53 492 LYS A N 1
ATOM 3949 C CA . LYS A 1 492 ? 49.646 8.515 115.909 1.00 49.98 492 LYS A CA 1
ATOM 3950 C C . LYS A 1 492 ? 50.138 7.112 116.266 1.00 47.54 492 LYS A C 1
ATOM 3951 O O . LYS A 1 492 ? 51.278 6.941 116.715 1.00 43.42 492 LYS A O 1
ATOM 3957 N N . ALA A 1 493 ? 49.269 6.119 116.083 1.00 46.82 493 ALA A N 1
ATOM 3958 C CA . ALA A 1 493 ? 49.595 4.729 116.402 1.00 42.58 493 ALA A CA 1
ATOM 3959 C C . ALA A 1 493 ? 50.249 3.970 115.260 1.00 45.97 493 ALA A C 1
ATOM 3960 O O . ALA A 1 493 ? 49.913 4.162 114.098 1.00 47.58 493 ALA A O 1
ATOM 3962 N N . SER A 1 494 ? 51.181 3.095 115.610 1.00 47.70 494 SER A N 1
ATOM 3963 C CA . SER A 1 494 ? 51.894 2.280 114.635 1.00 46.15 494 SER A CA 1
ATOM 3964 C C . SER A 1 494 ? 52.397 1.070 115.404 1.00 44.94 494 SER A C 1
ATOM 3965 O O . SER A 1 494 ? 52.283 1.015 116.623 1.00 52.20 494 SER A O 1
ATOM 3968 N N . PRO A 1 495 ? 52.967 0.085 114.706 1.00 44.69 495 PRO A N 1
ATOM 3969 C CA . PRO A 1 495 ? 53.474 -1.108 115.388 1.00 42.95 495 PRO A CA 1
ATOM 3970 C C . PRO A 1 495 ? 54.581 -0.753 116.387 1.00 43.98 495 PRO A C 1
ATOM 3971 O O . PRO A 1 495 ? 54.832 -1.485 117.348 1.00 48.66 495 PRO A O 1
ATOM 3975 N N . GLN A 1 496 ? 55.237 0.378 116.152 1.00 41.74 496 GLN A N 1
ATOM 3976 C CA . GLN A 1 496 ? 56.325 0.815 117.010 1.00 45.92 496 GLN A CA 1
ATOM 3977 C C . GLN A 1 496 ? 55.854 1.541 118.271 1.00 43.05 496 GLN A C 1
ATOM 3978 O O . GLN A 1 496 ? 56.643 1.793 119.181 1.00 42.39 496 GLN A O 1
ATOM 3984 N N . GLY A 1 497 ? 54.5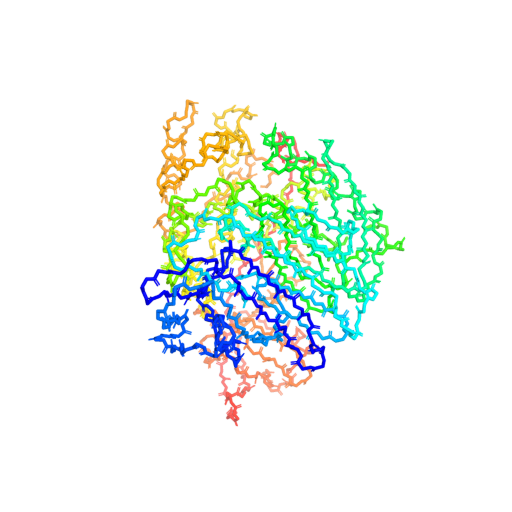70 1.871 118.335 1.00 38.72 497 GLY A N 1
ATOM 3985 C CA . GLY A 1 497 ? 54.068 2.565 119.504 1.00 46.21 497 GLY A CA 1
ATOM 3986 C C . GLY A 1 497 ? 53.099 3.682 119.162 1.00 45.74 497 GLY A C 1
ATOM 3987 O O . GLY A 1 497 ? 52.668 3.816 118.021 1.00 46.56 497 GLY A O 1
ATOM 3988 N N . LEU A 1 498 ? 52.764 4.489 120.163 1.00 39.22 498 LEU A N 1
ATOM 3989 C CA . LEU A 1 498 ? 51.838 5.601 119.988 1.00 36.04 498 LEU A CA 1
ATOM 3990 C C . LEU A 1 498 ? 52.597 6.927 120.084 1.00 38.89 498 LEU A C 1
ATOM 3991 O O . LEU A 1 498 ? 53.005 7.326 121.176 1.00 42.68 498 LEU A O 1
ATOM 3996 N N . ASP A 1 499 ? 52.802 7.596 118.951 1.00 39.60 499 ASP A N 1
ATOM 3997 C CA . ASP A 1 499 ? 53.496 8.882 118.957 1.00 37.87 499 ASP A CA 1
ATOM 3998 C C . ASP A 1 499 ? 52.529 9.986 119.380 1.00 40.99 499 ASP A C 1
ATOM 3999 O O . ASP A 1 499 ? 51.550 10.267 118.693 1.00 44.63 499 ASP A O 1
ATOM 4004 N N . VAL A 1 500 ? 52.805 10.604 120.521 1.00 41.57 500 VAL A N 1
ATOM 4005 C CA . VAL A 1 500 ? 51.941 11.653 121.045 1.00 40.57 500 VAL A CA 1
ATOM 4006 C C . VAL A 1 500 ? 52.033 12.974 120.265 1.00 41.34 500 VAL A C 1
ATOM 4007 O O . VAL A 1 500 ? 53.116 13.542 120.081 1.00 41.24 500 VAL A O 1
ATOM 4011 N N . LEU A 1 501 ? 50.881 13.462 119.816 1.00 39.65 501 LEU A N 1
ATOM 4012 C CA . LEU A 1 501 ? 50.816 14.702 119.049 1.00 43.41 501 LEU A CA 1
ATOM 4013 C C . LEU A 1 501 ? 50.416 15.920 119.892 1.00 43.86 501 LEU A C 1
ATOM 4014 O O . LEU A 1 501 ? 51.023 16.977 119.774 1.00 46.31 501 LEU A O 1
ATOM 4019 N N . ASN A 1 502 ? 49.394 15.773 120.732 1.00 41.49 502 ASN A N 1
ATOM 4020 C CA . ASN A 1 502 ? 48.937 16.865 121.594 1.00 40.70 502 ASN A CA 1
ATOM 4021 C C . ASN A 1 502 ? 48.515 16.340 122.961 1.00 37.92 502 ASN A C 1
ATOM 4022 O O . ASN A 1 502 ? 47.929 15.261 123.062 1.00 36.64 502 ASN A O 1
ATOM 4027 N N . VAL A 1 503 ? 48.806 17.092 124.014 1.00 37.15 503 VAL A N 1
ATOM 4028 C CA . VAL A 1 503 ? 48.380 16.676 125.340 1.00 35.62 503 VAL A CA 1
ATOM 4029 C C . VAL A 1 503 ? 47.471 17.775 125.884 1.00 43.27 503 VAL A C 1
ATOM 4030 O O . VAL A 1 503 ? 47.896 18.924 126.030 1.00 43.58 503 VAL A O 1
ATOM 4034 N N . TYR A 1 504 ? 46.215 17.420 126.154 1.00 37.41 504 TYR A N 1
ATOM 4035 C CA . TYR A 1 504 ? 45.231 18.375 126.655 1.00 35.96 504 TYR A CA 1
ATOM 4036 C C . TYR A 1 504 ? 45.418 18.681 128.122 1.00 40.04 504 TYR A C 1
ATOM 4037 O O . TYR A 1 504 ? 45.485 17.784 128.965 1.00 45.53 504 TYR A O 1
ATOM 4046 N N . HIS A 1 505 ? 45.488 19.973 128.413 1.00 39.58 505 HIS A N 1
ATOM 4047 C CA . HIS A 1 505 ? 45.682 20.459 129.767 1.00 43.62 505 HIS A CA 1
ATOM 4048 C C . HIS A 1 505 ? 44.739 19.852 130.804 1.00 43.35 505 HIS A C 1
ATOM 4049 O O . HIS A 1 505 ? 43.550 19.684 130.555 1.00 40.97 505 HIS A O 1
ATOM 4056 N N . ASP A 1 506 ? 45.295 19.528 131.967 1.00 45.73 506 ASP A N 1
ATOM 4057 C CA . ASP A 1 506 ? 44.542 18.977 133.092 1.00 53.49 506 ASP A CA 1
ATOM 4058 C C . ASP A 1 506 ? 43.855 17.624 132.895 1.00 52.97 506 ASP A C 1
ATOM 4059 O O . ASP A 1 506 ? 43.028 17.232 133.710 1.00 57.03 506 ASP A O 1
ATOM 4064 N N . GLU A 1 507 ? 44.188 16.904 131.831 1.00 47.70 507 GLU A N 1
ATOM 4065 C CA . GLU A 1 507 ? 43.570 15.598 131.617 1.00 43.92 507 GLU A CA 1
ATOM 4066 C C . GLU A 1 507 ? 44.517 14.429 131.959 1.00 44.68 507 GLU A C 1
ATOM 4067 O O . GLU A 1 507 ? 45.620 14.652 132.464 1.00 43.15 507 GLU A O 1
ATOM 4073 N N . SER A 1 508 ? 44.091 13.195 131.697 1.00 41.24 508 SER A N 1
ATOM 4074 C CA . SER A 1 508 ? 44.888 12.006 132.046 1.00 40.99 508 SER A CA 1
ATOM 4075 C C . SER A 1 508 ? 46.380 11.998 131.689 1.00 40.69 508 SER A C 1
ATOM 4076 O O . SER A 1 508 ? 47.229 11.869 132.568 1.00 41.20 508 SER A O 1
ATOM 4079 N N . ALA A 1 509 ? 46.696 12.120 130.406 1.00 31.26 509 ALA A N 1
ATOM 4080 C CA . ALA A 1 509 ? 48.083 12.126 129.962 1.00 34.16 509 ALA A CA 1
ATOM 4081 C C . ALA A 1 509 ? 48.856 13.227 130.676 1.00 36.84 509 ALA A C 1
ATOM 4082 O O . ALA A 1 509 ? 49.992 13.040 131.127 1.00 35.76 509 ALA A O 1
ATOM 4084 N N . TYR A 1 510 ? 48.222 14.381 130.780 1.00 33.79 510 TYR A N 1
ATOM 4085 C CA . TYR A 1 510 ? 48.827 15.529 131.418 1.00 34.97 510 TYR A CA 1
ATOM 4086 C C . TYR A 1 510 ? 49.298 15.259 132.844 1.00 43.03 510 TYR A C 1
ATOM 4087 O O . TYR A 1 510 ? 50.412 15.628 133.224 1.00 38.29 510 TYR A O 1
ATOM 4096 N N . HIS A 1 511 ? 48.456 14.609 133.636 1.00 36.32 511 HIS A N 1
ATOM 4097 C CA . HIS A 1 511 ? 48.811 14.329 135.024 1.00 39.48 511 HIS A CA 1
ATOM 4098 C C . HIS A 1 511 ? 49.877 13.275 135.188 1.00 43.23 511 HIS A C 1
ATOM 4099 O O . HIS A 1 511 ? 50.593 13.261 136.188 1.00 45.04 511 HIS A O 1
ATOM 4106 N N . ALA A 1 512 ? 49.984 12.396 134.199 1.00 39.96 512 ALA A N 1
ATOM 4107 C CA . ALA A 1 512 ? 50.971 11.336 134.239 1.00 40.53 512 ALA A CA 1
ATOM 4108 C C . ALA A 1 512 ? 52.346 11.871 133.848 1.00 39.91 512 ALA A C 1
ATOM 4109 O O . ALA A 1 512 ? 53.364 11.260 134.148 1.00 40.03 512 ALA A O 1
ATOM 4111 N N . GLY A 1 513 ? 52.366 13.022 133.181 1.00 39.03 513 GLY A N 1
ATOM 4112 C CA . GLY A 1 513 ? 53.624 13.610 132.768 1.00 35.97 513 GLY A CA 1
ATOM 4113 C C . GLY A 1 513 ? 54.034 13.277 131.346 1.00 37.71 513 GLY A C 1
ATOM 4114 O O . GLY A 1 513 ? 55.219 13.295 131.032 1.00 35.50 513 GLY A O 1
ATOM 4115 N N . LEU A 1 514 ? 53.072 12.947 130.491 1.00 36.31 514 LEU A N 1
ATOM 4116 C CA . LEU A 1 514 ? 53.371 12.645 129.092 1.00 38.64 514 LEU A CA 1
ATOM 4117 C C . LEU A 1 514 ? 53.353 13.958 128.319 1.00 36.25 514 LEU A C 1
ATOM 4118 O O . LEU A 1 514 ? 52.639 14.892 128.689 1.00 40.50 514 LEU A O 1
ATOM 4123 N N . SER A 1 515 ? 54.110 14.025 127.232 1.00 40.46 515 SER A N 1
ATOM 4124 C CA . SER A 1 515 ? 54.163 15.245 126.443 1.00 42.62 515 SER A CA 1
ATOM 4125 C C . SER A 1 515 ? 54.172 14.961 124.964 1.00 46.95 515 SER A C 1
ATOM 4126 O O . SER A 1 515 ? 54.539 13.864 124.536 1.00 48.77 515 SER A O 1
ATOM 4129 N N . ALA A 1 516 ? 53.772 15.960 124.180 1.00 44.48 516 ALA A N 1
ATOM 4130 C CA . ALA A 1 516 ? 53.770 15.819 122.734 1.00 40.71 516 ALA A CA 1
ATOM 4131 C C . ALA A 1 516 ? 55.202 15.471 122.356 1.00 39.36 516 ALA A C 1
ATOM 4132 O O . ALA A 1 516 ? 56.145 16.052 122.893 1.00 39.67 516 ALA A O 1
ATOM 4134 N N . GLY A 1 517 ? 55.366 14.513 121.451 1.00 38.38 517 GLY A N 1
ATOM 4135 C CA . GLY A 1 517 ? 56.706 14.110 121.043 1.00 33.74 517 GLY A CA 1
ATOM 4136 C C . GLY A 1 517 ? 57.122 12.785 121.659 1.00 37.01 517 GLY A C 1
ATOM 4137 O O . GLY A 1 517 ? 57.935 12.059 121.092 1.00 44.55 517 GLY A O 1
ATOM 4138 N N . ASP A 1 518 ? 56.578 12.480 122.834 1.00 34.27 518 ASP A N 1
ATOM 4139 C CA . ASP A 1 518 ? 56.877 11.227 123.514 1.00 36.19 518 ASP A CA 1
ATOM 4140 C C . ASP A 1 518 ? 56.279 10.073 122.709 1.00 39.98 518 ASP A C 1
ATOM 4141 O O . ASP A 1 518 ? 55.352 10.271 121.920 1.00 44.83 518 ASP A O 1
ATOM 4146 N N . LYS A 1 519 ? 56.818 8.874 122.900 1.00 40.63 519 LYS A N 1
ATOM 4147 C CA . LYS A 1 519 ? 56.279 7.700 122.228 1.00 44.94 519 LYS A CA 1
ATOM 4148 C C . LYS A 1 519 ? 55.921 6.648 123.263 1.00 37.84 519 LYS A C 1
ATOM 4149 O O . LYS A 1 519 ? 56.797 6.068 123.900 1.00 32.31 519 LYS A O 1
ATOM 4155 N N . ILE A 1 520 ? 54.624 6.430 123.444 1.00 38.41 520 ILE A N 1
ATOM 4156 C CA . ILE A 1 520 ? 54.148 5.443 124.391 1.00 39.47 520 ILE A CA 1
ATOM 4157 C C . ILE A 1 520 ? 54.493 4.079 123.817 1.00 40.70 520 ILE A C 1
ATOM 4158 O O . ILE A 1 520 ? 54.135 3.750 122.690 1.00 43.04 520 ILE A O 1
ATOM 4163 N N . ILE A 1 521 ? 55.205 3.295 124.613 1.00 42.91 521 ILE A N 1
ATOM 4164 C CA . ILE A 1 521 ? 55.667 1.981 124.211 1.00 33.27 521 ILE A CA 1
ATOM 4165 C C . ILE A 1 521 ? 54.875 0.841 124.859 1.00 35.09 521 ILE A C 1
ATOM 4166 O O . ILE A 1 521 ? 54.712 -0.226 124.276 1.00 38.57 521 ILE A O 1
ATOM 4171 N N . ALA A 1 522 ? 54.372 1.072 126.064 1.00 32.07 522 ALA A N 1
ATOM 4172 C CA . ALA A 1 522 ? 53.575 0.056 126.745 1.00 33.02 522 ALA A CA 1
ATOM 4173 C C . ALA A 1 522 ? 52.565 0.699 127.685 1.00 40.39 522 ALA A C 1
ATOM 4174 O O . ALA A 1 522 ? 52.787 1.792 128.201 1.00 38.82 522 ALA A O 1
ATOM 4176 N N . ILE A 1 523 ? 51.444 0.014 127.878 1.00 37.57 523 ILE A N 1
ATOM 4177 C CA . ILE A 1 523 ? 50.393 0.464 128.779 1.00 35.79 523 ILE A CA 1
ATOM 4178 C C . ILE A 1 523 ? 50.102 -0.743 129.668 1.00 38.94 523 ILE A C 1
ATOM 4179 O O . ILE A 1 523 ? 49.808 -1.828 129.167 1.00 38.68 523 ILE A O 1
ATOM 4184 N N . ASP A 1 524 ? 50.207 -0.558 130.981 1.00 38.19 524 ASP A N 1
ATOM 4185 C CA . ASP A 1 524 ? 49.971 -1.643 131.931 1.00 33.38 524 ASP A CA 1
ATOM 4186 C C . ASP A 1 524 ? 50.901 -2.831 131.615 1.00 34.19 524 ASP A C 1
ATOM 4187 O O . ASP A 1 524 ? 50.527 -3.993 131.778 1.00 33.90 524 ASP A O 1
ATOM 4192 N N . HIS A 1 525 ? 52.110 -2.520 131.155 1.00 29.41 525 HIS A N 1
ATOM 4193 C CA . HIS A 1 525 ? 53.116 -3.525 130.807 1.00 33.90 525 HIS A CA 1
ATOM 4194 C C . HIS A 1 525 ? 52.815 -4.292 129.526 1.00 36.73 525 HIS A C 1
ATOM 4195 O O . HIS A 1 525 ? 53.470 -5.286 129.233 1.00 40.85 525 HIS A O 1
ATOM 4202 N N . LEU A 1 526 ? 51.833 -3.829 128.762 1.00 35.17 526 LEU A N 1
ATOM 4203 C CA . LEU A 1 526 ? 51.480 -4.481 127.503 1.00 35.72 526 LEU A CA 1
ATOM 4204 C C . LEU A 1 526 ? 51.862 -3.611 126.309 1.00 37.79 526 LEU A C 1
ATOM 4205 O O . LEU A 1 526 ? 51.643 -2.398 126.303 1.00 33.93 526 LEU A O 1
ATOM 4210 N N . GLN A 1 527 ? 52.445 -4.234 125.294 1.00 34.41 527 GLN A N 1
ATOM 4211 C CA . GLN A 1 527 ? 52.869 -3.495 124.109 1.00 41.39 527 GLN A CA 1
ATOM 4212 C C . GLN A 1 527 ? 51.748 -2.651 123.508 1.00 36.76 527 GLN A C 1
ATOM 4213 O O . GLN A 1 527 ? 50.681 -3.160 123.176 1.00 45.90 527 GLN A O 1
ATOM 4219 N N . ALA A 1 528 ? 51.998 -1.356 123.368 1.00 38.76 528 ALA A N 1
ATOM 4220 C CA . ALA A 1 528 ? 51.010 -0.447 122.805 1.00 37.48 528 ALA A CA 1
ATOM 4221 C C . ALA A 1 528 ? 51.227 -0.279 121.306 1.00 38.71 528 ALA A C 1
ATOM 4222 O O . ALA A 1 528 ? 52.302 0.120 120.871 1.00 42.77 528 ALA A O 1
ATOM 4224 N N . THR A 1 529 ? 50.206 -0.572 120.514 1.00 37.52 529 THR A N 1
ATOM 4225 C CA . THR A 1 529 ? 50.321 -0.439 119.068 1.00 36.82 529 THR A CA 1
ATOM 4226 C C . THR A 1 529 ? 48.995 0.039 118.509 1.00 47.60 529 THR A C 1
ATOM 4227 O O . THR A 1 529 ? 48.051 0.288 119.256 1.00 45.12 529 THR A O 1
ATOM 4231 N N . GLU A 1 530 ? 48.935 0.154 117.188 1.00 50.94 530 GLU A N 1
ATOM 4232 C CA . GLU A 1 530 ? 47.722 0.570 116.508 1.00 51.51 530 GLU A CA 1
ATOM 4233 C C . GLU A 1 530 ? 46.698 -0.531 116.748 1.00 49.54 530 GLU A C 1
ATOM 4234 O O . GLU A 1 530 ? 45.517 -0.270 116.979 1.00 53.26 530 GLU A O 1
ATOM 4240 N N . GLN A 1 531 ? 47.187 -1.766 116.706 1.00 51.01 531 GLN A N 1
ATOM 4241 C CA . GLN A 1 531 ? 46.373 -2.959 116.892 1.00 57.55 531 GLN A CA 1
ATOM 4242 C C . GLN A 1 531 ? 45.850 -3.161 118.306 1.00 48.87 531 GLN A C 1
ATOM 4243 O O . GLN A 1 531 ? 44.710 -3.567 118.495 1.00 47.71 531 GLN A O 1
ATOM 4249 N N . SER A 1 532 ? 46.677 -2.868 119.301 1.00 47.47 532 SER A N 1
ATOM 4250 C CA . SER A 1 532 ? 46.279 -3.109 120.683 1.00 53.76 532 SER A CA 1
ATOM 4251 C C . SER A 1 532 ? 45.749 -1.967 121.540 1.00 52.19 532 SER A C 1
ATOM 4252 O O . SER A 1 532 ? 45.085 -2.222 122.542 1.00 56.99 532 SER A O 1
ATOM 4255 N N . VAL A 1 533 ? 46.012 -0.721 121.162 1.00 45.89 533 VAL A N 1
ATOM 4256 C CA . VAL A 1 533 ? 45.595 0.391 122.009 1.00 48.61 533 VAL A CA 1
ATOM 4257 C C . VAL A 1 533 ? 44.127 0.448 122.424 1.00 52.59 533 VAL A C 1
ATOM 4258 O O . VAL A 1 533 ? 43.827 0.743 123.582 1.00 55.44 533 VAL A O 1
ATOM 4262 N N . LYS A 1 534 ? 43.209 0.167 121.510 1.00 56.08 534 LYS A N 1
ATOM 4263 C CA . LYS A 1 534 ? 41.788 0.201 121.859 1.00 59.36 534 LYS A CA 1
ATOM 4264 C C . LYS A 1 534 ? 41.348 -1.018 122.698 1.00 58.46 534 LYS A C 1
ATOM 4265 O O . LYS A 1 534 ? 40.504 -0.893 123.586 1.00 57.90 534 LYS A O 1
ATOM 4271 N N . ARG A 1 535 ? 41.923 -2.188 122.421 1.00 54.93 535 ARG A N 1
ATOM 4272 C CA . ARG A 1 535 ? 41.614 -3.398 123.187 1.00 60.30 535 ARG A CA 1
ATOM 4273 C C . ARG A 1 535 ? 42.025 -3.126 124.629 1.00 64.68 535 ARG A C 1
ATOM 4274 O O . ARG A 1 535 ? 41.243 -3.302 125.564 1.00 65.82 535 ARG A O 1
ATOM 4282 N N . ILE A 1 536 ? 43.271 -2.690 124.791 1.00 62.58 536 ILE A N 1
ATOM 4283 C CA . ILE A 1 536 ? 43.831 -2.382 126.103 1.00 64.56 536 ILE A CA 1
ATOM 4284 C C . ILE A 1 536 ? 42.974 -1.384 126.890 1.00 61.95 536 ILE A C 1
ATOM 4285 O O . ILE A 1 536 ? 42.737 -1.573 128.083 1.00 65.75 536 ILE A O 1
ATOM 4290 N N . LEU A 1 537 ? 42.492 -0.337 126.228 1.00 54.82 537 LEU A N 1
ATOM 4291 C CA . LEU A 1 537 ? 41.692 0.668 126.921 1.00 56.34 537 LEU A CA 1
ATOM 4292 C C . LEU A 1 537 ? 40.243 0.324 127.235 1.00 58.91 537 LEU A C 1
ATOM 4293 O O . LEU A 1 537 ? 39.627 0.986 128.058 1.00 60.26 537 LEU A O 1
ATOM 4298 N N . GLU A 1 538 ? 39.696 -0.706 126.600 1.00 61.10 538 GLU A N 1
ATOM 4299 C CA . GLU A 1 538 ? 38.311 -1.110 126.868 1.00 60.07 538 GLU A CA 1
ATOM 4300 C C . GLU A 1 538 ? 38.288 -1.928 128.168 1.00 56.66 538 GLU A C 1
ATOM 4301 O O . GLU A 1 538 ? 37.282 -2.527 128.523 1.00 61.99 538 GLU A O 1
ATOM 4307 N N . ARG A 1 539 ? 39.407 -1.938 128.877 1.00 50.22 539 ARG A N 1
ATOM 4308 C CA . ARG A 1 539 ? 39.521 -2.697 130.112 1.00 48.84 539 ARG A CA 1
ATOM 4309 C C . ARG A 1 539 ? 39.543 -1.826 131.333 1.00 52.28 539 ARG A C 1
ATOM 4310 O O . ARG A 1 539 ? 39.615 -2.322 132.452 1.00 52.62 539 ARG A O 1
ATOM 4318 N N . TYR A 1 540 ? 39.476 -0.525 131.123 1.00 54.37 540 TYR A N 1
ATOM 4319 C CA . TYR A 1 540 ? 39.537 0.390 132.239 1.00 56.12 540 TYR A CA 1
ATOM 4320 C C . TYR A 1 540 ? 38.330 1.286 132.373 1.00 60.41 540 TYR A C 1
ATOM 4321 O O . TYR A 1 540 ? 37.581 1.487 131.425 1.00 63.68 540 TYR A O 1
ATOM 4330 N N . ILE A 1 541 ? 38.153 1.809 133.581 1.00 54.82 541 ILE A N 1
ATOM 4331 C CA . ILE A 1 541 ? 37.082 2.743 133.877 1.00 55.40 541 ILE A CA 1
ATOM 4332 C C . ILE A 1 541 ? 37.730 3.859 134.689 1.00 47.59 541 ILE A C 1
ATOM 4333 O O . ILE A 1 541 ? 38.797 3.679 135.267 1.00 41.85 541 ILE A O 1
ATOM 4338 N N . PRO A 1 542 ? 37.103 5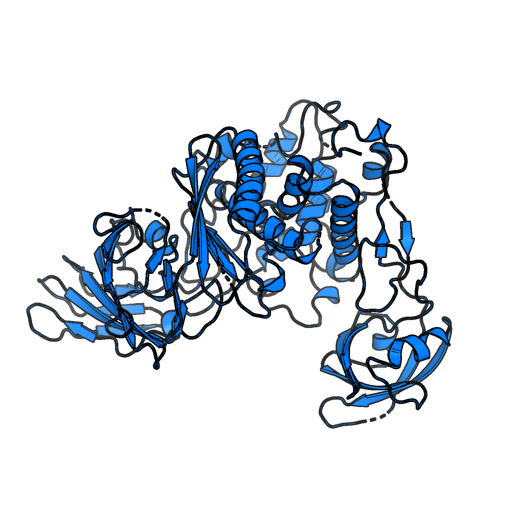.036 134.728 1.00 47.46 542 PRO A N 1
ATOM 4339 C CA . PRO A 1 542 ? 37.687 6.142 135.492 1.00 42.22 542 PRO A CA 1
ATOM 4340 C C . PRO A 1 542 ? 38.086 5.712 136.907 1.00 43.30 542 PRO A C 1
ATOM 4341 O O . PRO A 1 542 ? 37.337 5.015 137.590 1.00 40.83 542 PRO A O 1
ATOM 4345 N N . GLY A 1 543 ? 39.274 6.122 137.333 1.00 46.72 543 GLY A N 1
ATOM 4346 C CA . GLY A 1 543 ? 39.746 5.768 138.657 1.00 41.47 543 GLY A CA 1
ATOM 4347 C C . GLY A 1 543 ? 40.803 4.677 138.638 1.00 49.51 543 GLY A C 1
ATOM 4348 O O . GLY A 1 543 ? 41.563 4.534 139.594 1.00 47.14 543 GLY A O 1
ATOM 4349 N N . ASP A 1 544 ? 40.858 3.897 137.561 1.00 47.26 544 ASP A N 1
ATOM 4350 C CA . ASP A 1 544 ? 41.856 2.843 137.477 1.00 49.71 544 ASP A CA 1
ATOM 4351 C C . ASP A 1 544 ? 43.229 3.446 137.216 1.00 48.49 544 ASP A C 1
ATOM 4352 O O . ASP A 1 544 ? 43.361 4.465 136.538 1.00 50.98 544 ASP A O 1
ATOM 4357 N N . THR A 1 545 ? 44.257 2.817 137.766 1.00 46.27 545 THR A N 1
ATOM 4358 C CA . THR A 1 545 ? 45.613 3.295 137.567 1.00 49.20 545 THR A CA 1
ATOM 4359 C C . THR A 1 545 ? 46.474 2.238 136.886 1.00 46.32 545 THR A C 1
ATOM 4360 O O . THR A 1 545 ? 46.421 1.063 137.231 1.00 42.00 545 THR A O 1
ATOM 4364 N N . VAL A 1 546 ? 47.250 2.673 135.901 1.00 43.57 546 VAL A N 1
ATOM 4365 C CA . VAL A 1 546 ? 48.143 1.787 135.173 1.00 40.78 546 VAL A CA 1
ATOM 4366 C C . VAL A 1 546 ? 49.482 2.480 135.003 1.00 43.27 546 VAL A C 1
ATOM 4367 O O . VAL A 1 546 ? 49.595 3.703 135.148 1.00 36.41 546 VAL A O 1
ATOM 4371 N N . THR A 1 547 ? 50.499 1.688 134.703 1.00 38.00 547 THR A N 1
ATOM 4372 C CA . THR A 1 547 ? 51.826 2.220 134.491 1.00 38.22 547 THR A CA 1
ATOM 4373 C C . THR A 1 547 ? 52.000 2.426 132.993 1.00 41.59 547 THR A C 1
ATOM 4374 O O . THR A 1 547 ? 51.548 1.610 132.192 1.00 37.11 547 THR A O 1
ATOM 4378 N N . ILE A 1 548 ? 52.626 3.534 132.616 1.00 37.84 548 ILE A N 1
ATOM 4379 C CA . ILE A 1 548 ? 52.852 3.821 131.208 1.00 34.71 548 ILE A CA 1
ATOM 4380 C C . ILE A 1 548 ? 54.350 3.869 130.980 1.00 39.55 548 ILE A C 1
ATOM 4381 O O . ILE A 1 548 ? 55.076 4.468 131.774 1.00 40.99 548 ILE A O 1
ATOM 4386 N N . HIS A 1 549 ? 54.817 3.232 129.914 1.00 36.05 549 HIS A N 1
ATOM 4387 C CA . HIS A 1 549 ? 56.232 3.275 129.589 1.00 36.74 549 HIS A CA 1
ATOM 4388 C C . HIS A 1 549 ? 56.311 4.048 128.285 1.00 37.45 549 HIS A C 1
ATOM 4389 O O . HIS A 1 549 ? 55.675 3.671 127.294 1.00 36.61 549 HIS A O 1
ATOM 4396 N N . ALA A 1 550 ? 57.077 5.129 128.278 1.00 34.25 550 ALA A N 1
ATOM 4397 C CA . ALA A 1 550 ? 57.171 5.926 127.078 1.00 29.81 550 ALA A CA 1
ATOM 4398 C C . ALA A 1 550 ? 58.522 6.568 126.964 1.00 32.05 550 ALA A C 1
ATOM 4399 O O . ALA A 1 550 ? 59.191 6.851 127.953 1.00 39.47 550 ALA A O 1
ATOM 4401 N N . PHE A 1 551 ? 58.919 6.790 125.730 1.00 30.19 551 PHE A N 1
ATOM 4402 C CA . PHE A 1 551 ? 60.197 7.417 125.457 1.00 34.27 551 PHE A CA 1
ATOM 4403 C C . PHE A 1 551 ? 60.086 8.910 125.241 1.00 39.81 551 PHE A C 1
ATOM 4404 O O . PHE A 1 551 ? 59.170 9.361 124.496 1.00 36.52 551 PHE A O 1
ATOM 4412 N N . ARG A 1 552 ? 60.940 9.692 125.913 1.00 37.34 552 ARG A N 1
ATOM 4413 C CA . ARG A 1 552 ? 60.941 11.133 125.648 1.00 38.48 552 ARG A CA 1
ATOM 4414 C C . ARG A 1 552 ? 62.354 11.153 125.018 1.00 33.25 552 ARG A C 1
ATOM 4415 O O . ARG A 1 552 ? 63.376 10.876 125.700 1.00 38.35 552 ARG A O 1
ATOM 4423 N N . ARG A 1 553 ? 62.423 11.488 123.726 1.00 35.11 553 ARG A N 1
ATOM 4424 C CA . ARG A 1 553 ? 63.695 11.455 122.984 1.00 37.19 553 ARG A CA 1
ATOM 4425 C C . ARG A 1 553 ? 64.143 9.994 123.155 1.00 41.25 553 ARG A C 1
ATOM 4426 O O . ARG A 1 553 ? 63.372 9.075 122.832 1.00 45.84 553 ARG A O 1
ATOM 4434 N N . ASP A 1 554 ? 65.358 9.744 123.641 1.00 34.31 554 ASP A N 1
ATOM 4435 C CA . ASP A 1 554 ? 65.795 8.360 123.794 1.00 33.42 554 ASP A CA 1
ATOM 4436 C C . ASP A 1 554 ? 65.790 7.913 125.253 1.00 37.86 554 ASP A C 1
ATOM 4437 O O . ASP A 1 554 ? 66.437 6.933 125.604 1.00 33.57 554 ASP A O 1
ATOM 4442 N N . GLU A 1 555 ? 65.061 8.630 126.102 1.00 37.76 555 GLU A N 1
ATOM 4443 C CA . GLU A 1 555 ? 64.979 8.279 127.516 1.00 38.91 555 GLU A CA 1
ATOM 4444 C C . GLU A 1 555 ? 63.648 7.575 127.764 1.00 40.95 555 GLU A C 1
ATOM 4445 O O . GLU A 1 555 ? 62.592 8.051 127.354 1.00 42.60 555 GLU A O 1
ATOM 4451 N N . LEU A 1 556 ? 63.701 6.422 128.427 1.00 42.43 556 LEU A N 1
ATOM 4452 C CA . LEU A 1 556 ? 62.495 5.665 128.739 1.00 32.02 556 LEU A CA 1
ATOM 4453 C C . LEU A 1 556 ? 61.930 6.133 130.070 1.00 34.77 556 LEU A C 1
ATOM 4454 O O . LEU A 1 556 ? 62.616 6.123 131.088 1.00 34.66 556 LEU A O 1
ATOM 4467 N N . THR A 1 558 ? 58.999 5.778 133.070 1.00 36.69 558 THR A N 1
ATOM 4468 C CA . THR A 1 558 ? 58.084 4.829 133.687 1.00 38.73 558 THR A CA 1
ATOM 4469 C C . THR A 1 558 ? 57.137 5.743 134.449 1.00 46.02 558 THR A C 1
ATOM 4470 O O . THR A 1 558 ? 57.484 6.272 135.504 1.00 46.20 558 THR A O 1
ATOM 4474 N N . LEU A 1 559 ? 55.946 5.935 133.895 1.00 38.64 559 LEU A N 1
ATOM 4475 C CA . LEU A 1 559 ? 54.959 6.825 134.487 1.00 39.11 559 LEU A CA 1
ATOM 4476 C C . LEU A 1 559 ? 53.725 6.118 135.037 1.00 42.20 559 LEU A C 1
ATOM 4477 O O . LEU A 1 559 ? 53.391 4.999 134.643 1.00 42.50 559 LEU A O 1
ATOM 4482 N N . GLU A 1 560 ? 53.050 6.792 135.960 1.00 40.64 560 GLU A N 1
ATOM 4483 C CA . GLU A 1 560 ? 51.823 6.273 136.540 1.00 44.51 560 GLU A CA 1
ATOM 4484 C C . GLU A 1 560 ? 50.682 7.144 136.013 1.00 44.68 560 GLU A C 1
ATOM 4485 O O . GLU A 1 560 ? 50.748 8.374 136.064 1.00 42.01 560 GLU A O 1
ATOM 4491 N N . LEU A 1 561 ? 49.645 6.507 135.489 1.00 38.00 561 LEU A N 1
ATOM 4492 C CA . LEU A 1 561 ? 48.509 7.249 134.966 1.00 40.29 561 LEU A CA 1
ATOM 4493 C C . LEU A 1 561 ? 47.174 6.768 135.540 1.00 44.85 561 LEU A C 1
ATOM 4494 O O . LEU A 1 561 ? 46.910 5.563 135.643 1.00 42.94 561 LEU A O 1
ATOM 4499 N N . THR A 1 562 ? 46.337 7.719 135.931 1.00 43.76 562 THR A N 1
ATOM 4500 C CA . THR A 1 562 ? 45.027 7.383 136.467 1.00 43.86 562 THR A CA 1
ATOM 4501 C C . THR A 1 562 ? 43.993 7.931 135.503 1.00 48.06 562 THR A C 1
ATOM 4502 O O . THR A 1 562 ? 43.926 9.136 135.276 1.00 47.39 562 THR A O 1
ATOM 4506 N N . TRP A 1 563 ? 43.197 7.035 134.930 1.00 43.43 563 TRP A N 1
ATOM 4507 C CA . TRP A 1 563 ? 42.179 7.422 133.960 1.00 45.23 563 TRP A CA 1
ATOM 4508 C C . TRP A 1 563 ? 41.128 8.320 134.572 1.00 46.03 563 TRP A C 1
ATOM 4509 O O . TRP A 1 563 ? 40.470 7.941 135.539 1.00 44.74 563 TRP A O 1
ATOM 4520 N N . GLN A 1 564 ? 40.970 9.509 134.003 1.00 46.22 564 GLN A N 1
ATOM 4521 C CA . GLN A 1 564 ? 39.978 10.457 134.491 1.00 51.72 564 GLN A CA 1
ATOM 4522 C C . GLN A 1 564 ? 38.643 10.170 133.832 1.00 58.90 564 GLN A C 1
ATOM 4523 O O . GLN A 1 564 ? 38.532 9.294 132.974 1.00 59.54 564 GLN A O 1
ATOM 4529 N N . GLU A 1 565 ? 37.628 10.917 134.249 1.00 62.71 565 GLU A N 1
ATOM 4530 C CA . GLU A 1 565 ? 36.305 10.802 133.661 1.00 62.02 565 GLU A CA 1
ATOM 4531 C C . GLU A 1 565 ? 36.512 11.557 132.346 1.00 59.45 565 GLU A C 1
ATOM 4532 O O . GLU A 1 565 ? 36.670 12.779 132.343 1.00 55.34 565 GLU A O 1
ATOM 4538 N N . PRO A 1 566 ? 36.535 10.839 131.212 1.00 62.72 566 PRO A N 1
ATOM 4539 C CA . PRO A 1 566 ? 36.741 11.474 129.906 1.00 60.01 566 PRO A CA 1
ATOM 4540 C C . PRO A 1 566 ? 35.718 12.533 129.515 1.00 64.29 566 PRO A C 1
ATOM 4541 O O . PRO A 1 566 ? 34.555 12.478 129.912 1.00 65.68 566 PRO A O 1
ATOM 4545 N N . ALA A 1 567 ? 36.173 13.499 128.726 1.00 66.20 567 ALA A N 1
ATOM 4546 C CA . ALA A 1 567 ? 35.318 14.581 128.263 1.00 65.43 567 ALA A CA 1
ATOM 4547 C C . ALA A 1 567 ? 34.328 14.079 127.218 1.00 66.55 567 ALA A C 1
ATOM 4548 O O . ALA A 1 567 ? 34.679 13.277 126.351 1.00 67.29 567 ALA A O 1
ATOM 4550 N N . LYS A 1 568 ? 33.083 14.531 127.326 1.00 67.08 568 LYS A N 1
ATOM 4551 C CA . LYS A 1 568 ? 32.062 14.171 126.351 1.00 70.07 568 LYS A CA 1
ATOM 4552 C C . LYS A 1 568 ? 32.247 15.262 125.296 1.00 65.31 568 LYS A C 1
ATOM 4553 O O . LYS A 1 568 ? 31.484 16.228 125.219 1.00 62.34 568 LYS A O 1
ATOM 4559 N N . SER A 1 569 ? 33.305 15.083 124.506 1.00 63.28 569 SER A N 1
ATOM 4560 C CA . SER A 1 569 ? 33.732 16.014 123.468 1.00 63.37 569 SER A CA 1
ATOM 4561 C C . SER A 1 569 ? 33.120 15.873 122.074 1.00 62.22 569 SER A C 1
ATOM 4562 O O . SER A 1 569 ? 33.236 16.784 121.257 1.00 61.78 569 SER A O 1
ATOM 4565 N N . SER A 1 570 ? 32.499 14.738 121.780 1.00 62.98 570 SER A N 1
ATOM 4566 C CA . SER A 1 570 ? 31.871 14.566 120.476 1.00 65.29 570 SER A CA 1
ATOM 4567 C C . SER A 1 570 ? 30.461 15.153 120.495 1.00 60.08 570 SER A C 1
ATOM 4568 O O . SER A 1 570 ? 29.589 14.659 121.206 1.00 62.67 570 SER A O 1
ATOM 4571 N N . TYR A 1 571 ? 30.245 16.223 119.737 1.00 51.61 571 TYR A N 1
ATOM 4572 C CA . TYR A 1 571 ? 28.924 16.832 119.661 1.00 56.23 571 TYR A CA 1
ATOM 4573 C C . TYR A 1 571 ? 28.218 16.239 118.441 1.00 57.71 571 TYR A C 1
ATOM 4574 O O . TYR A 1 571 ? 28.534 16.580 117.303 1.00 66.06 571 TYR A O 1
ATOM 4583 N N . VAL A 1 572 ? 27.276 15.334 118.683 1.00 51.78 572 VAL A N 1
ATOM 4584 C CA . VAL A 1 572 ? 26.537 14.700 117.601 1.00 52.47 572 VAL A CA 1
ATOM 4585 C C . VAL A 1 572 ? 25.222 15.449 117.359 1.00 56.88 572 VAL A C 1
ATOM 4586 O O . VAL A 1 572 ? 24.422 15.640 118.280 1.00 54.76 572 VAL A O 1
ATOM 4590 N N . LEU A 1 573 ? 25.016 15.880 116.117 1.00 55.93 573 LEU A N 1
ATOM 4591 C CA . LEU A 1 573 ? 23.817 16.623 115.744 1.00 56.12 573 LEU A CA 1
ATOM 4592 C C . LEU A 1 573 ? 22.865 15.823 114.873 1.00 64.06 573 LEU A C 1
ATOM 4593 O O . LEU A 1 573 ? 23.283 15.146 113.934 1.00 63.43 573 LEU A O 1
ATOM 4598 N N . SER A 1 574 ? 21.580 15.916 115.193 1.00 69.40 574 SER A N 1
ATOM 4599 C CA . SER A 1 574 ? 20.545 15.212 114.448 1.00 70.91 574 SER A CA 1
ATOM 4600 C C . SER A 1 574 ? 19.235 15.998 114.434 1.00 70.16 574 SER A C 1
ATOM 4601 O O . SER A 1 574 ? 18.917 16.734 115.372 1.00 67.02 574 SER A O 1
ATOM 4604 N N . VAL A 1 575 ? 18.485 15.850 113.350 1.00 72.24 575 VAL A N 1
ATOM 4605 C CA . VAL A 1 575 ? 17.207 16.525 113.218 1.00 75.02 575 VAL A CA 1
ATOM 4606 C C . VAL A 1 575 ? 16.133 15.604 113.789 1.00 78.05 575 VAL A C 1
ATOM 4607 O O . VAL A 1 575 ? 15.955 14.482 113.323 1.00 78.38 575 VAL A O 1
ATOM 4611 N N . GLU A 1 576 ? 15.436 16.077 114.817 1.00 79.82 576 GLU A N 1
ATOM 4612 C CA . GLU A 1 576 ? 14.384 15.294 115.455 1.00 84.59 576 GLU A CA 1
ATOM 4613 C C . GLU A 1 576 ? 12.996 15.892 115.217 1.00 76.81 576 GLU A C 1
ATOM 4614 O O . GLU A 1 576 ? 11.986 15.211 115.385 1.00 72.69 576 GLU A O 1
ATOM 4620 N N . GLN A 1 577 ? 12.960 17.164 114.823 1.00 72.17 577 GLN A N 1
ATOM 4621 C CA . GLN A 1 577 ? 11.711 17.871 114.545 1.00 73.10 577 GLN A CA 1
ATOM 4622 C C . GLN A 1 577 ? 11.821 18.559 113.185 1.00 70.23 577 GLN A C 1
ATOM 4623 O O . GLN A 1 577 ? 11.993 19.776 113.102 1.00 69.98 577 GLN A O 1
ATOM 4629 N N . PRO A 1 578 ? 11.711 17.780 112.097 1.00 70.90 578 PRO A N 1
ATOM 4630 C CA . PRO A 1 578 ? 11.798 18.244 110.707 1.00 69.59 578 PRO A CA 1
ATOM 4631 C C . PRO A 1 578 ? 11.027 19.515 110.379 1.00 69.15 578 PRO A C 1
ATOM 4632 O O . PRO A 1 578 ? 11.564 20.434 109.753 1.00 66.92 578 PRO A O 1
ATOM 4636 N N . ASP A 1 579 ? 9.769 19.567 110.803 1.00 70.30 579 ASP A N 1
ATOM 4637 C CA . ASP A 1 579 ? 8.926 20.718 110.517 1.00 78.97 579 ASP A CA 1
ATOM 4638 C C . ASP A 1 579 ? 9.390 22.024 111.157 1.00 74.98 579 ASP A C 1
ATOM 4639 O O . ASP A 1 579 ? 8.823 23.082 110.893 1.00 75.30 579 ASP A O 1
ATOM 4644 N N . LYS A 1 580 ? 10.424 21.960 111.987 1.00 71.09 580 LYS A N 1
ATOM 4645 C CA . LYS A 1 580 ? 10.936 23.171 112.620 1.00 70.25 580 LYS A CA 1
ATOM 4646 C C . LYS A 1 580 ? 12.151 23.718 111.864 1.00 64.27 580 LYS A C 1
ATOM 4647 O O . LYS A 1 580 ? 12.647 24.803 112.176 1.00 60.09 580 LYS A O 1
ATOM 4653 N N . LEU A 1 581 ? 12.612 22.968 110.863 1.00 62.42 581 LEU A N 1
ATOM 4654 C CA . LEU A 1 581 ? 13.760 23.369 110.049 1.00 63.69 581 LEU A CA 1
ATOM 4655 C C . LEU A 1 581 ? 13.515 24.690 109.326 1.00 62.42 581 LEU A C 1
ATOM 4656 O O . LEU A 1 581 ? 14.425 25.502 109.173 1.00 59.17 581 LEU A O 1
ATOM 4661 N N . LYS A 1 582 ? 12.281 24.895 108.881 1.00 67.36 582 LYS A N 1
ATOM 4662 C CA . LYS A 1 582 ? 11.905 26.116 108.179 1.00 67.69 582 LYS A CA 1
ATOM 4663 C C . LYS A 1 582 ? 12.812 26.450 106.999 1.00 61.01 582 LYS A C 1
ATOM 4664 O O . LYS A 1 582 ? 13.148 27.616 106.777 1.00 59.57 582 LYS A O 1
ATOM 4670 N N . GLY A 1 583 ? 13.213 25.433 106.245 1.00 56.44 583 GLY A N 1
ATOM 4671 C CA . GLY A 1 583 ? 14.060 25.679 105.089 1.00 52.71 583 GLY A CA 1
ATOM 4672 C C . GLY A 1 583 ? 15.548 25.876 105.334 1.00 54.28 583 GLY A C 1
ATOM 4673 O O . GLY A 1 583 ? 16.310 26.018 104.377 1.00 55.04 583 GLY A O 1
ATOM 4674 N N . TRP A 1 584 ? 15.982 25.908 106.590 1.00 53.21 584 TRP A N 1
ATOM 4675 C CA . TRP A 1 584 ? 17.406 26.065 106.847 1.00 54.48 584 TRP A CA 1
ATOM 4676 C C . TRP A 1 584 ? 18.090 24.813 106.322 1.00 60.87 584 TRP A C 1
ATOM 4677 O O . TRP A 1 584 ? 19.189 24.875 105.773 1.00 68.58 584 TRP A O 1
ATOM 4688 N N . LEU A 1 585 ? 17.426 23.677 106.501 1.00 61.12 585 LEU A N 1
ATOM 4689 C CA . LEU A 1 585 ? 17.932 22.400 106.018 1.00 66.00 585 LEU A CA 1
ATOM 4690 C C . LEU A 1 585 ? 16.785 21.675 105.323 1.00 68.37 585 LEU A C 1
ATOM 4691 O O . LEU A 1 585 ? 15.617 21.919 105.617 1.00 68.72 585 LEU A O 1
ATOM 4696 N N . THR A 1 586 ? 17.130 20.791 104.397 1.00 66.01 586 THR A N 1
ATOM 4697 C CA . THR A 1 586 ? 16.144 20.017 103.660 1.00 68.42 586 THR A CA 1
ATOM 4698 C C . THR A 1 586 ? 16.266 18.549 104.057 1.00 72.00 586 THR A C 1
ATOM 4699 O O . THR A 1 586 ? 17.274 17.905 103.776 1.00 78.45 586 THR A O 1
ATOM 4703 N N . PRO A 1 587 ? 15.238 18.002 104.717 1.00 72.67 587 PRO A N 1
ATOM 4704 C CA . PRO A 1 587 ? 15.224 16.603 105.161 1.00 74.64 587 PRO A CA 1
ATOM 4705 C C . PRO A 1 587 ? 15.058 15.594 104.026 1.00 72.80 587 PRO A C 1
ATOM 4706 O O . PRO A 1 587 ? 14.692 16.043 102.919 1.00 71.84 587 PRO A O 1
#

Radius of gyration: 26.08 Å; Cα contacts (8 Å, |Δi|>4): 1312; chains: 1; bounding box: 68×62×67 Å

Sequence (578 aa):
IAYDITPIDLHGHLFNVSLTIEQTNDEQELWLPNWIPGSYLIRDFSKHIIGLHAESNGLSLPVKQISKNRWQLARSKHPVTVHYQVYAWDLSVRSAYLDQFQGFFNNTSLCLAVEGQTDLPCELHLHAPPEAPLWKVATGPRKSGQPHSWGCFRADNYDALIDYPFLIGDLTIEEFIAHGIKHSLVLSGRHYADTSRITADLAKICETQISLFEEAPFQSYTFLTVVGNGFGGLEHRNSTALLCSRKDLISAHQYENDNYQTFLSLCCHEYFHSWNIKTLKPKAFLPYQLEKESYTEQLWFYEGTSYFDDYLLHTSGIIDEKRYLKLLGDTLSRVERGAGQYQQSVTESSFLAWTKFYQQNENAPNSIVSYYAKGALIALSLDLLRLQSDHKLTLARVKELWHEFGKTSIGTADDTVINWLNQYPGIDISDFLKDALYNKESLSLVELLQNFGVVQKQVPVDDNSVGGKASEQPARVNFGAKYKASPQGLDVLNVYHDESAYHAGLSAGDKIIAIDHLQATEQSVKRILERYIPGDTVTIHAFRRDELTLELTWQEPAKSSYVLSVEQPDKLKGWLTP

Foldseek 3Di:
DEKEWECADQAQQKIKIKDKAFDADAQWKWFFFQFAAQAQARNLLLVQKADKWKDFPHGTWDKAADDSTMITTHDDPGMMMIIIMGHAPDPALTAWTGHLAKIKGFVSNVPIATPPCQQAKYKYFYDYHPSCQPKWKDKDAFDDDDPGHGHMGMDRGNQRRRQIMMIIHPKDWDWDDAPNAIEIEIEGDDAAAPCVVLVVLLSLLLNLLCVLLVHAQDRYAYEAEEDQQDFDKGAGLRYIYTYAHRVLRDHPPDDADDSVLVVQLRSSLRRNVNLQVHQAAAVLVVPPDRHDRRFFLCCLPSQLSLQCSLLSCQVSPVDAVQVSLQQLLALQLLQPLACQLQQAASSRCRRVCHPCNVVPFQCNRHHHGHSNSLSVVVLVLVQLCCVQVVHPDGSSNCSVSSVVRGVVVNRAHNCRVVVVQCPDPRDDCNVVVCCNGGHRDDHDCPVSVVLQQKWDFAAALAPAGQTLDDDPRHFQFYQCFDWDFAQQFTQTGHHGPPFFVVVQPHGHRKGWQDKLNHGHGPVCPSVVRSPDHAQDKIWIWIGRPNDIITITGTHRDDSSRIHMDGRDNVSNSPSRDD

InterPro domains:
  IPR007963 Peptidase M61, catalytic domain [PF05299] (267-383)
  IPR024191 Peptidase M61 [PIRSF016493] (1-581)
  IPR027268 Peptidase M4/M1, CTD superfamily [G3DSA:1.10.390.10] (174-448)
  IPR036034 PDZ superfamily [G3DSA:2.30.42.10] (485-589)
  IPR036034 PDZ superfamily [SSF50156] (493-564)
  IPR040756 Peptidase M61, N-terminal domain [PF17899] (4-172)

B-factor: mean 51.7, std 14.82, range [24.74, 144.29]

Organism: Idiomarina loihiensis (strain ATCC BAA-735 / DSM 15497 / L2-TR) (NCBI:txid283942)

Nearest PDB structures (foldseek):
  4fgm-assembly1_A  TM=1.002E+00  e=0.000E+00  Idiomarina loihiensis L2TR
  8j9d-assembly1_D  TM=8.129E-01  e=5.597E-34  Xanthomonas campestris pv. campestris str. B100
  7xyo-assembly1_A  TM=6.345E-01  e=3.848E-27  Myxococcus fulvus
  7xyo-assembly1_B  TM=6.104E-01  e=8.967E-26  Myxococcus fulvus
  8cgw-assembly1_A  TM=5.838E-01  e=1.050E-14  Homo sapiens

Secondary structure (DSSP, 8-state):
-EEEEEEEETTTTEEEEEEEESS--TT-EEE--SS-TT--S---GGGGEEEEEEEETTEEE-EEEEETTEEEEPP-SS-EEEEEEEE-EE-SSSSEEE-SSEEEE-HHHH--EETT-TTS-EEEEEPPPTT-TT-EEEE--B-SS-TTSSEEEEESSHHHHTT--EEEES-EEEEEEETTEEEEEEE-SS----HHHHHHHHHHHHHHHHHHHTS-S-SEEEEE--BSS--EEEE-SSEEEEE-BGGGS--TT----HHHHHHHHHHHHHHHHTTBTTTB-BGGGSS---SS----STHHHHT--TTHHHHHHHHTTSS-HHHHHHHHHHHHHHHHHSGGGGT--HHHHHHTIIIIITT--TTHHHH---TTHHHHHHHHHHH--TTTTTTS--TTT--HHIIIIITTT--B-TTHHHHHHHTSTT---HHHHHHHHHS-S----HHHHHTTT--EEE--SSTT---S---S---S---SEEEEEETTEEEEEEE-TTSHHHHHT--TT-EEEEETTEE--TTTHHHHHTT--TT-EEEEEEEBTTB--EEEE-------EEE---S-GGGSTTSS--